Protein AF-A0A955KV43-F1 (afdb_monomer_lite)

Secondary structure (DSSP, 8-state):
-GGGT---HHHHHHHHHHHHHHHHHHHHHHHHHHHHHHHHHHH---TTHHHHHHHHHHHHHHHHHHHHHHHTHHHHHHHHHHHHHHT-TT----HHHHHHHHHHTTTT-HHHHHHHHHHHHHHHHHHHTPPPPSEEEEE-TTHHHHHHHGGG--HHHHHHHHHHHSGGG--HHHHHH-HHHHHHHHHHHHHHHHT-SSHHHHHHHHHHHHHHHHH--SS-HHHHHHHHHHHSHHHHHHEEEEEEE-TTT-TTSS-EEEEEEEEE-HHHHHHS-HHHHHHHHHHHHTT--EEEEE---THHHHHHHHHHHHH-SS--EEEEEEEEEEE-SSS----TT-EEEEEEEEETTEEEEEEP-----HHHHHT---EEEEEEEE--TTGGG-HHHHHHHHHTSSS-SPEEEESSHHHHHHHHHHHGGGS-HHHHHH--EEEEEEEEEEEEPPPS--TT------S-----GGGHHHHHHHHHHHHHHHTS--

Sequence (486 aa):
LQQKGESIVPLQHAMRRVYRKHITSEMDMLHKKLTFHHTVLETNGSTDIDRIDREISQMSARIEVLEAKLLNIDSLADSLFKKWLSRSDDLKITSAYQGQIRLNKLGEHDQTAAKMATKLIKERLIERQIDEPTDVLFGNDYSIRIFLSLGLFNESEFDQLRSVFLPTNISKSVRASNPEWYSQLDQVKIALETLNENAVATAAEKFFLVQQLSLYGGNDQNLKSLRLRLFSPETFQKIGLIRLVSSSESPLADPIDVLEPQSISTELMANLPTPVREVLKRVVQNNQVIMSVPYTLGNLTAQTLEAFSQTFEQPFNIAFMGKVGNASASNDSISVGELTLPTKVYNQFNEEPLVVINTISQFLVESGLPIHQAVMMTTLALTFQEPGEMEALMESLPEGRALTLDVELYHLMSWLQTYLPTLSEEQRQKHKVVLRYYISDKTILPRYFDQEAHGQDKISQSLGMRGSIPLFIALFDILNQLAEKN

pLDDT: mean 71.83, std 17.76, range [29.12, 94.06]

Foldseek 3Di:
DVVVVDDCVLVLVVLLVVLLVVLVVLLVVLVVVLVVLVVCVVPDPDPCPVVSVVSNVVSVVVNVVSVVCNVCSSVVSVVVVVVVVVVCVPDPPALQVVLVVVCVVVVVALLVQLLVLLVLLVVLCVVVVHDDFQEEEEDAPCLLLLLLCLLVDDVVRVVVLCCPQPPPNDDPVVCVVCVVQVVLNVLLVVLLVLQPPDLLSVSLSSSLSSQVLCVDPDDDPVSVVVNVCSVDPVSCQQSQKDWSACCVRRSSSHTKIKRFLVSHDPSSLVRRRPLSSVLSVLCNVVRHIYIYDYDDFALSVLSNVVSNVVNDPADHAYEYEEEWFKDAPDDDPADALAKEDEQWEEELVDQDIQGDDADDDPSNVSSSGDYHHAYEYAYDPVCLVDLVSVVVSCVPHPDNGIYIYDGYVRSVRVSCVVPLVVDDPVSNVQHYYHYMYGYAPLRHSPHPDDPPPPDPRDSDDDGRSSNSSSSSSSVSVRSNVSSDDD

Structure (mmCIF, N/CA/C/O backbone):
data_AF-A0A955KV43-F1
#
_entry.id   AF-A0A955KV43-F1
#
loop_
_atom_site.group_PDB
_atom_site.id
_atom_site.type_symbol
_atom_site.label_atom_id
_atom_site.label_alt_id
_atom_site.label_comp_id
_atom_site.label_asym_id
_atom_site.label_entity_id
_atom_site.label_seq_id
_atom_site.pdbx_PDB_ins_code
_atom_site.Cartn_x
_atom_site.Cartn_y
_atom_site.Cartn_z
_atom_site.occupancy
_atom_site.B_iso_or_equiv
_atom_site.auth_seq_id
_atom_site.auth_comp_id
_atom_site.auth_asym_id
_atom_site.auth_atom_id
_atom_site.pdbx_PDB_model_num
ATOM 1 N N . LEU A 1 1 ? 15.466 26.411 2.177 1.00 45.62 1 LEU A N 1
ATOM 2 C CA . LEU A 1 1 ? 16.527 26.794 3.139 1.00 45.62 1 LEU A CA 1
ATOM 3 C C . LEU A 1 1 ? 16.848 28.280 3.008 1.00 45.62 1 LEU A C 1
ATOM 5 O O . LEU A 1 1 ? 16.481 29.011 3.912 1.00 45.62 1 LEU A O 1
ATOM 9 N N . GLN A 1 2 ? 17.343 28.756 1.858 1.00 37.97 2 GLN A N 1
ATOM 10 C CA . GLN A 1 2 ? 17.561 30.196 1.607 1.00 37.97 2 GLN A CA 1
ATOM 11 C C . GLN A 1 2 ? 16.313 31.077 1.813 1.00 37.97 2 GLN A C 1
ATOM 13 O O . GLN A 1 2 ? 16.395 32.072 2.519 1.00 37.97 2 GLN A O 1
ATOM 18 N N . GLN A 1 3 ? 15.139 30.677 1.307 1.00 38.62 3 GLN A N 1
ATOM 19 C CA . GLN A 1 3 ? 13.874 31.404 1.543 1.00 38.62 3 GLN A CA 1
ATOM 20 C C . GLN A 1 3 ? 13.442 31.449 3.025 1.00 38.62 3 GLN A C 1
ATOM 22 O O . GLN A 1 3 ? 12.611 32.267 3.397 1.00 38.62 3 GLN A O 1
ATOM 27 N N . LYS A 1 4 ? 13.998 30.570 3.870 1.00 41.59 4 LYS A N 1
ATOM 28 C CA . LYS A 1 4 ? 13.757 30.514 5.321 1.00 41.59 4 LYS A CA 1
ATOM 29 C C . LYS A 1 4 ? 14.930 31.087 6.136 1.00 41.59 4 LYS A C 1
ATOM 31 O O . LYS A 1 4 ? 14.942 30.937 7.349 1.00 41.59 4 LYS A O 1
ATOM 36 N N . GLY A 1 5 ? 15.933 31.691 5.485 1.00 37.91 5 GLY A N 1
ATOM 37 C CA . GLY A 1 5 ? 17.143 32.203 6.143 1.00 37.91 5 GLY A CA 1
ATOM 38 C C . GLY A 1 5 ? 18.093 31.124 6.682 1.00 37.91 5 GLY A C 1
ATOM 39 O O . GLY A 1 5 ? 19.024 31.437 7.416 1.00 37.91 5 GLY A O 1
ATOM 40 N N . GLU A 1 6 ? 17.883 29.853 6.332 1.00 42.38 6 GLU A N 1
ATOM 41 C CA . GLU A 1 6 ? 18.710 28.737 6.797 1.00 42.38 6 GLU A CA 1
ATOM 42 C C . GLU A 1 6 ? 19.902 28.471 5.866 1.00 42.38 6 GLU A C 1
ATOM 44 O O . GLU A 1 6 ? 19.787 28.550 4.637 1.00 42.38 6 GLU A O 1
ATOM 49 N N . SER A 1 7 ? 21.032 28.069 6.460 1.00 43.47 7 SER A N 1
ATOM 50 C CA . SER A 1 7 ? 22.263 27.732 5.739 1.00 43.47 7 SER A CA 1
ATOM 51 C C . SER A 1 7 ? 22.080 26.531 4.802 1.00 43.47 7 SER A C 1
ATOM 53 O O . SER A 1 7 ? 21.591 25.471 5.197 1.00 43.47 7 SER A O 1
ATOM 55 N N . ILE A 1 8 ? 22.511 26.698 3.550 1.00 51.69 8 ILE A N 1
ATOM 56 C CA . ILE A 1 8 ? 22.546 25.657 2.505 1.00 51.69 8 ILE A CA 1
ATOM 57 C C . ILE A 1 8 ? 23.858 24.856 2.496 1.00 51.69 8 ILE A C 1
ATOM 59 O O . ILE A 1 8 ? 23.965 23.853 1.794 1.00 51.69 8 ILE A O 1
ATOM 63 N N . VAL A 1 9 ? 24.831 25.267 3.311 1.00 49.03 9 VAL A N 1
ATOM 64 C CA . VAL A 1 9 ? 26.180 24.688 3.382 1.00 49.03 9 VAL A CA 1
ATOM 65 C C . VAL A 1 9 ? 26.177 23.175 3.670 1.00 49.03 9 VAL A C 1
ATOM 67 O O . VAL A 1 9 ? 26.916 22.453 3.000 1.00 49.03 9 VAL A O 1
ATOM 70 N N . PRO A 1 10 ? 25.319 22.632 4.562 1.00 49.81 10 PRO A N 1
ATOM 71 C CA . PRO A 1 10 ? 25.266 21.184 4.793 1.00 49.81 10 PRO A CA 1
ATOM 72 C C . PRO A 1 10 ? 24.842 20.381 3.554 1.00 49.81 10 PRO A C 1
ATOM 74 O O . PRO A 1 10 ? 25.353 19.290 3.312 1.00 49.81 10 PRO A O 1
ATOM 77 N N . LEU A 1 11 ? 23.942 20.936 2.736 1.00 50.38 11 LEU A N 1
ATOM 78 C CA . LEU A 1 11 ? 23.451 20.296 1.515 1.00 50.38 11 LEU A CA 1
ATOM 79 C C . LEU A 1 11 ? 24.534 20.292 0.424 1.00 50.38 11 LEU A C 1
ATOM 81 O O . LEU A 1 11 ? 24.741 19.279 -0.243 1.00 50.38 11 LEU A O 1
ATOM 85 N N . GLN A 1 12 ? 25.287 21.391 0.306 1.00 50.16 12 GLN A N 1
ATOM 86 C CA . GLN A 1 12 ? 26.451 21.475 -0.579 1.00 50.16 12 GLN A CA 1
ATOM 87 C C . GLN A 1 12 ? 27.531 20.458 -0.179 1.00 50.16 12 GLN A C 1
ATOM 89 O O . GLN A 1 12 ? 28.087 19.783 -1.044 1.00 50.16 12 GLN A O 1
ATOM 94 N N . HIS A 1 13 ? 27.787 20.276 1.121 1.00 51.28 13 HIS A N 1
ATOM 95 C CA . HIS A 1 13 ? 28.722 19.257 1.608 1.00 51.28 13 HIS A CA 1
ATOM 96 C C . HIS A 1 13 ? 28.257 17.824 1.325 1.00 51.28 13 HIS A C 1
ATOM 98 O O . HIS A 1 13 ? 29.066 17.001 0.890 1.00 51.28 13 HIS A O 1
ATOM 104 N N . ALA A 1 14 ? 26.971 17.522 1.524 1.00 51.34 14 ALA A N 1
ATOM 105 C CA . ALA A 1 14 ? 26.412 16.206 1.220 1.00 51.34 14 ALA A CA 1
ATOM 106 C C . ALA A 1 14 ? 26.533 15.875 -0.276 1.00 51.34 14 ALA A C 1
ATOM 108 O O . ALA A 1 14 ? 27.019 14.800 -0.630 1.00 51.34 14 ALA A O 1
ATOM 109 N N . MET A 1 15 ? 26.194 16.824 -1.156 1.00 54.66 15 MET A N 1
ATOM 110 C CA . MET A 1 15 ? 26.361 16.653 -2.602 1.00 54.66 15 MET A CA 1
ATOM 111 C C . MET A 1 15 ? 27.827 16.427 -2.976 1.00 54.66 15 MET A C 1
ATOM 113 O O . MET A 1 15 ? 28.125 15.474 -3.689 1.00 54.66 15 MET A O 1
ATOM 117 N N . ARG A 1 16 ? 28.762 17.223 -2.440 1.00 59.56 16 ARG A N 1
ATOM 118 C CA . ARG A 1 16 ? 30.206 17.030 -2.676 1.00 59.56 16 ARG A CA 1
ATOM 119 C C . ARG A 1 16 ? 30.671 15.630 -2.282 1.00 59.56 16 ARG A C 1
ATOM 121 O O . ARG A 1 16 ? 31.436 15.015 -3.018 1.00 59.56 16 ARG A O 1
ATOM 128 N N . ARG A 1 17 ? 30.197 15.107 -1.147 1.00 59.97 17 ARG A N 1
ATOM 129 C CA . ARG A 1 17 ? 30.547 13.762 -0.667 1.00 59.97 17 ARG A CA 1
ATOM 130 C C . ARG A 1 17 ? 30.011 12.666 -1.590 1.00 59.97 17 ARG A C 1
ATOM 132 O O . ARG A 1 17 ? 30.754 11.738 -1.898 1.00 59.97 17 ARG A O 1
ATOM 139 N N . VAL A 1 18 ? 28.762 12.785 -2.044 1.00 57.66 18 VAL A N 1
ATOM 140 C CA . VAL A 1 18 ? 28.137 11.832 -2.979 1.00 57.66 18 VAL A CA 1
ATOM 141 C C . VAL A 1 18 ? 28.855 11.845 -4.327 1.00 57.66 18 VAL A C 1
ATOM 143 O O . VAL A 1 18 ? 29.282 10.792 -4.791 1.00 57.66 18 VAL A O 1
ATOM 146 N N . TYR A 1 19 ? 29.084 13.027 -4.906 1.00 62.69 19 TYR A N 1
ATOM 147 C CA . TYR A 1 19 ? 29.799 13.160 -6.177 1.00 62.69 19 TYR A CA 1
ATOM 148 C C . TYR A 1 19 ? 31.236 12.651 -6.089 1.00 62.69 19 TYR A C 1
ATOM 150 O O . TYR A 1 19 ? 31.695 11.966 -6.997 1.00 62.69 19 TYR A O 1
ATOM 158 N N . ARG A 1 20 ? 31.939 12.927 -4.983 1.00 63.00 20 ARG A N 1
ATOM 159 C CA . ARG A 1 20 ? 33.300 12.420 -4.782 1.00 63.00 20 ARG A CA 1
ATOM 160 C C . ARG A 1 20 ? 33.300 10.898 -4.750 1.00 63.00 20 ARG A C 1
ATOM 162 O O . ARG A 1 20 ? 34.085 10.287 -5.456 1.00 63.00 20 ARG A O 1
ATOM 169 N N . LYS A 1 21 ? 32.388 10.297 -3.979 1.00 64.81 21 LYS A N 1
ATOM 170 C CA . LYS A 1 21 ? 32.263 8.839 -3.879 1.00 64.81 21 LYS A CA 1
ATOM 171 C C . LYS A 1 21 ? 31.949 8.199 -5.236 1.00 64.81 21 LYS A C 1
ATOM 173 O O . LYS A 1 21 ? 32.544 7.180 -5.558 1.00 64.81 21 LYS A O 1
ATOM 178 N N . HIS A 1 22 ? 31.057 8.803 -6.020 1.00 63.00 22 HIS A N 1
ATOM 179 C CA . HIS A 1 22 ? 30.703 8.323 -7.356 1.00 63.00 22 HIS A CA 1
ATOM 180 C C . HIS A 1 22 ? 31.898 8.384 -8.322 1.00 63.00 22 HIS A C 1
ATOM 182 O O . HIS A 1 22 ? 32.266 7.358 -8.885 1.00 63.00 22 HIS A O 1
ATOM 188 N N . ILE A 1 23 ? 32.568 9.540 -8.435 1.00 62.28 23 ILE A N 1
ATOM 189 C CA . ILE A 1 23 ? 33.739 9.709 -9.316 1.00 62.28 23 ILE A CA 1
ATOM 190 C C . ILE A 1 23 ? 34.865 8.746 -8.916 1.00 62.28 23 ILE A C 1
ATOM 192 O O . ILE A 1 23 ? 35.444 8.094 -9.778 1.00 62.28 23 ILE A O 1
ATOM 196 N N . THR A 1 24 ? 35.154 8.609 -7.617 1.00 65.19 24 THR A N 1
ATOM 197 C CA . THR A 1 24 ? 36.177 7.670 -7.134 1.00 65.19 24 THR A CA 1
ATOM 198 C C . THR A 1 24 ? 35.810 6.217 -7.452 1.00 65.19 24 THR A C 1
ATOM 200 O O . THR A 1 24 ? 36.669 5.463 -7.891 1.00 65.19 24 THR A O 1
ATOM 203 N N . SER A 1 25 ? 34.538 5.829 -7.314 1.00 64.75 25 SER A N 1
ATOM 204 C CA . SER A 1 25 ? 34.082 4.476 -7.657 1.00 64.75 25 SER A CA 1
ATOM 205 C C . SER A 1 25 ? 34.169 4.181 -9.161 1.00 64.75 25 SER A C 1
ATOM 207 O O . SER A 1 25 ? 34.540 3.071 -9.541 1.00 64.75 25 SER A O 1
ATOM 209 N N . GLU A 1 26 ? 33.835 5.153 -10.019 1.00 67.75 26 GLU A N 1
ATOM 210 C CA . GLU A 1 26 ? 33.969 5.031 -11.481 1.00 67.75 26 GLU A CA 1
ATOM 211 C C . GLU A 1 26 ? 35.449 4.897 -11.874 1.00 67.75 26 GLU A C 1
ATOM 213 O O . GLU A 1 26 ? 35.804 4.012 -12.654 1.00 67.75 26 GLU A O 1
ATOM 218 N N . MET A 1 27 ? 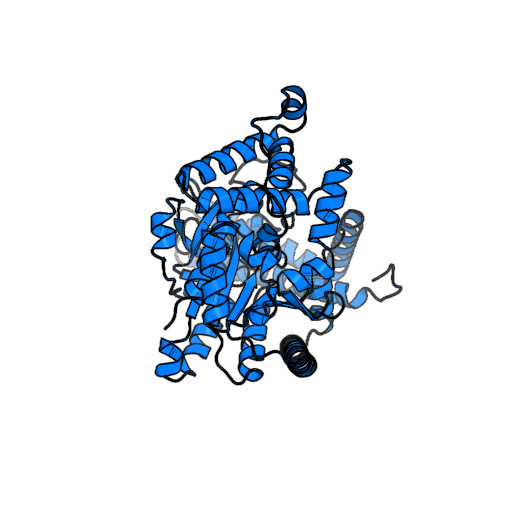36.331 5.707 -11.277 1.00 67.69 27 MET A N 1
ATOM 219 C CA . MET A 1 27 ? 37.780 5.616 -11.488 1.00 67.69 27 MET A CA 1
ATOM 220 C C . MET A 1 27 ? 38.350 4.263 -11.047 1.00 67.69 27 MET A C 1
ATOM 222 O O . MET A 1 27 ? 39.093 3.647 -11.808 1.00 67.69 27 MET A O 1
ATOM 226 N N . ASP A 1 28 ? 37.974 3.759 -9.869 1.00 70.94 28 ASP A N 1
ATOM 227 C CA . ASP A 1 28 ? 38.435 2.455 -9.373 1.00 70.94 28 ASP A CA 1
ATOM 228 C C . ASP A 1 28 ? 38.022 1.310 -10.310 1.00 70.94 28 ASP A C 1
ATOM 230 O O . ASP A 1 28 ? 38.801 0.388 -10.570 1.00 70.94 28 ASP A O 1
ATOM 234 N N . MET A 1 29 ? 36.803 1.366 -10.854 1.00 75.00 29 MET A N 1
ATOM 235 C CA . MET A 1 29 ? 36.331 0.399 -11.845 1.00 75.00 29 MET A CA 1
ATOM 236 C C . MET A 1 29 ? 37.141 0.486 -13.147 1.00 75.00 29 MET A C 1
ATOM 238 O O . MET A 1 29 ? 37.562 -0.546 -13.675 1.00 75.00 29 MET A O 1
ATOM 242 N N . LEU A 1 30 ? 37.380 1.697 -13.661 1.00 63.88 30 LEU A N 1
ATOM 243 C CA . LEU A 1 30 ? 38.156 1.910 -14.885 1.00 63.88 30 LEU A CA 1
ATOM 244 C C . LEU A 1 30 ? 39.611 1.453 -14.719 1.00 63.88 30 LEU A C 1
ATOM 246 O O . LEU A 1 30 ? 40.132 0.779 -15.603 1.00 63.88 30 LEU A O 1
ATOM 250 N N . HIS A 1 31 ? 40.242 1.711 -13.571 1.00 71.12 31 HIS A N 1
ATOM 251 C CA . HIS A 1 31 ? 41.589 1.221 -13.264 1.00 71.12 31 HIS A CA 1
ATOM 252 C C . HIS A 1 31 ? 41.672 -0.308 -13.199 1.00 71.12 31 HIS A C 1
ATOM 254 O O . HIS A 1 31 ? 42.644 -0.895 -13.687 1.00 71.12 31 HIS A O 1
ATOM 260 N N . LYS A 1 32 ? 40.651 -0.977 -12.647 1.00 74.50 32 LYS A N 1
ATOM 261 C CA . LYS A 1 32 ? 40.573 -2.447 -12.651 1.00 74.50 32 LYS A CA 1
ATOM 262 C C . LYS A 1 32 ? 40.452 -3.001 -14.072 1.00 74.50 32 LYS A C 1
ATOM 264 O O . LYS A 1 32 ? 41.159 -3.950 -14.407 1.00 74.50 32 LYS A O 1
ATOM 269 N N . LYS A 1 33 ? 39.620 -2.383 -14.920 1.00 68.56 33 LYS A N 1
ATOM 270 C CA . LYS A 1 33 ? 39.487 -2.759 -16.339 1.00 68.56 33 LYS A CA 1
ATOM 271 C C . LYS A 1 33 ? 40.789 -2.525 -17.111 1.00 68.56 33 LYS A C 1
ATOM 273 O O . LYS A 1 33 ? 41.246 -3.428 -17.801 1.00 68.56 33 LYS A O 1
ATOM 278 N N . LEU A 1 34 ? 41.441 -1.376 -16.935 1.00 73.88 34 LEU A N 1
ATOM 279 C CA . LEU A 1 34 ? 42.747 -1.078 -17.538 1.00 73.88 34 LEU A CA 1
ATOM 280 C C . LEU A 1 34 ? 43.811 -2.111 -17.153 1.00 73.88 34 LEU A C 1
ATOM 282 O O . LEU A 1 34 ? 44.482 -2.648 -18.028 1.00 73.88 34 LEU A O 1
ATOM 286 N N . THR A 1 35 ? 43.917 -2.443 -15.863 1.00 75.31 35 THR A N 1
ATOM 287 C CA . THR A 1 35 ? 44.845 -3.479 -15.374 1.00 75.31 35 THR A CA 1
ATOM 288 C C . THR A 1 35 ? 44.580 -4.829 -16.048 1.00 75.31 35 THR A C 1
ATOM 290 O O . THR A 1 35 ? 45.516 -5.505 -16.476 1.00 75.31 35 THR A O 1
ATOM 293 N N . PHE A 1 36 ? 43.307 -5.207 -16.196 1.00 77.31 36 PHE A N 1
ATOM 294 C CA . PHE A 1 36 ? 42.914 -6.430 -16.894 1.00 77.31 36 PHE A CA 1
ATOM 295 C C . PHE A 1 36 ? 43.328 -6.410 -18.374 1.00 77.31 36 PHE A C 1
ATOM 297 O O . PHE A 1 36 ? 43.975 -7.347 -18.835 1.00 77.31 36 PHE A O 1
ATOM 304 N N . HIS A 1 37 ? 43.035 -5.333 -19.108 1.00 70.44 37 HIS A N 1
ATOM 305 C CA . HIS A 1 37 ? 43.381 -5.217 -20.529 1.00 70.44 37 HIS A CA 1
ATOM 306 C C . HIS A 1 37 ? 44.897 -5.176 -20.780 1.00 70.44 37 HIS A C 1
ATOM 308 O O . HIS A 1 37 ? 45.367 -5.823 -21.715 1.00 70.44 37 HIS A O 1
ATOM 314 N N . HIS A 1 38 ? 45.674 -4.510 -19.919 1.00 73.06 38 HIS A N 1
ATOM 315 C CA . HIS A 1 38 ? 47.140 -4.567 -19.971 1.00 73.06 38 HIS A CA 1
ATOM 316 C C . HIS A 1 38 ? 47.668 -5.986 -19.731 1.00 73.06 38 HIS A C 1
ATOM 318 O O . HIS A 1 38 ? 48.497 -6.465 -20.498 1.00 73.06 38 HIS A O 1
ATOM 324 N N . THR A 1 39 ? 47.117 -6.701 -18.743 1.00 72.75 39 THR A N 1
ATOM 325 C CA . THR A 1 39 ? 47.486 -8.102 -18.473 1.00 72.75 39 THR A CA 1
ATOM 326 C C . THR A 1 39 ? 47.180 -9.006 -19.674 1.00 72.75 39 THR A C 1
ATOM 328 O O . THR A 1 39 ? 47.962 -9.896 -20.003 1.00 72.75 39 THR A O 1
ATOM 331 N N . VAL A 1 40 ? 46.059 -8.775 -20.366 1.00 68.12 40 VAL A N 1
ATOM 332 C CA . VAL A 1 40 ? 45.676 -9.521 -21.577 1.00 68.12 40 VAL A CA 1
ATOM 333 C C . VAL A 1 40 ? 46.640 -9.252 -22.740 1.00 68.12 40 VAL A C 1
ATOM 335 O O . VAL A 1 40 ? 47.020 -10.204 -23.421 1.00 68.12 40 VAL A O 1
ATOM 338 N N . LEU A 1 41 ? 47.077 -8.002 -22.942 1.00 68.75 41 LEU A N 1
ATOM 339 C CA . LEU A 1 41 ? 48.071 -7.639 -23.966 1.00 68.75 41 LEU A CA 1
ATOM 340 C C . LEU A 1 41 ? 49.461 -8.232 -23.686 1.00 68.75 41 LEU A C 1
ATOM 342 O O . LEU A 1 41 ? 50.164 -8.615 -24.617 1.00 68.75 41 LEU A O 1
ATOM 346 N N . GLU A 1 42 ? 49.854 -8.327 -22.414 1.00 69.19 42 GLU A N 1
ATOM 347 C CA . GLU A 1 42 ? 51.144 -8.899 -22.005 1.00 69.19 42 GLU A CA 1
ATOM 348 C C . GLU A 1 42 ? 51.184 -10.431 -22.111 1.00 69.19 42 GLU A C 1
ATOM 350 O O . GLU A 1 42 ? 52.244 -11.008 -22.353 1.00 69.19 42 GLU A O 1
ATOM 355 N N . THR A 1 43 ? 50.042 -11.102 -21.926 1.00 67.69 43 THR A N 1
ATOM 356 C CA . THR A 1 43 ? 49.974 -12.573 -21.843 1.00 67.69 43 THR A CA 1
ATOM 357 C C . THR A 1 43 ? 49.565 -13.255 -23.142 1.00 67.69 43 THR A C 1
ATOM 359 O O . THR A 1 43 ? 49.947 -14.403 -23.360 1.00 67.69 43 THR A O 1
ATOM 362 N N . ASN A 1 44 ? 48.838 -12.571 -24.028 1.00 58.94 44 ASN A N 1
ATOM 363 C CA . ASN A 1 44 ? 48.417 -13.111 -25.314 1.00 58.94 44 ASN A CA 1
ATOM 364 C C . ASN A 1 44 ? 48.642 -12.069 -26.411 1.00 58.94 44 ASN A C 1
ATOM 366 O O . ASN A 1 44 ? 48.045 -10.996 -26.384 1.00 58.94 44 ASN A O 1
ATOM 370 N N . GLY A 1 45 ? 49.447 -12.415 -27.422 1.00 57.03 45 GLY A N 1
ATOM 371 C CA . GLY A 1 45 ? 49.520 -11.688 -28.694 1.00 57.03 45 GLY A CA 1
ATOM 372 C C . GLY A 1 45 ? 48.192 -11.792 -29.449 1.00 57.03 45 GLY A C 1
ATOM 373 O O . GLY A 1 45 ? 48.064 -12.563 -30.397 1.00 57.03 45 GLY A O 1
ATOM 374 N N . SER A 1 46 ? 47.186 -11.081 -28.945 1.00 56.69 46 SER A N 1
ATOM 375 C CA . SER A 1 46 ? 45.798 -11.068 -29.393 1.00 56.69 46 SER A CA 1
ATOM 376 C C . SER A 1 46 ? 45.686 -10.549 -30.830 1.00 56.69 46 SER A C 1
ATOM 378 O O . SER A 1 46 ? 46.363 -9.603 -31.220 1.00 56.69 46 SER A O 1
ATOM 380 N N . THR A 1 47 ? 44.788 -11.129 -31.625 1.00 54.78 47 THR A N 1
ATOM 381 C CA . THR A 1 47 ? 44.436 -10.640 -32.971 1.00 54.78 47 THR A CA 1
ATOM 382 C C . THR A 1 47 ? 43.635 -9.330 -32.959 1.00 54.78 47 THR A C 1
ATOM 384 O O . THR A 1 47 ? 43.414 -8.757 -34.020 1.00 54.78 47 THR A O 1
ATOM 387 N N . ASP A 1 48 ? 43.248 -8.835 -31.778 1.00 66.00 48 ASP A N 1
ATOM 388 C CA . ASP A 1 48 ? 42.435 -7.628 -31.564 1.00 66.00 48 ASP A CA 1
ATOM 389 C C . ASP A 1 48 ? 43.208 -6.506 -30.830 1.00 66.00 48 ASP A C 1
ATOM 391 O O . ASP A 1 48 ? 42.600 -5.674 -30.151 1.00 66.00 48 ASP A O 1
ATOM 395 N N . ILE A 1 49 ? 44.544 -6.462 -30.943 1.00 69.12 49 ILE A N 1
ATOM 396 C CA . ILE A 1 49 ? 45.395 -5.432 -30.301 1.00 69.12 49 ILE A CA 1
ATOM 397 C C . ILE A 1 49 ? 44.873 -4.015 -30.585 1.00 69.12 49 ILE A C 1
ATOM 399 O O . ILE A 1 49 ? 44.661 -3.249 -29.651 1.00 69.12 49 ILE A O 1
ATOM 403 N N . ASP A 1 50 ? 44.510 -3.707 -31.832 1.00 70.38 50 ASP A N 1
ATOM 404 C CA . ASP A 1 50 ? 43.984 -2.388 -32.214 1.00 70.38 50 ASP A CA 1
ATOM 405 C C . ASP A 1 50 ? 42.633 -2.039 -31.560 1.00 70.38 50 ASP A C 1
ATOM 407 O O . ASP A 1 50 ? 42.248 -0.868 -31.484 1.00 70.38 50 ASP A O 1
ATOM 411 N N . ARG A 1 51 ? 41.844 -3.039 -31.147 1.00 72.88 51 ARG A N 1
ATOM 412 C CA . ARG A 1 51 ? 40.589 -2.817 -30.411 1.00 72.88 51 ARG A CA 1
ATOM 413 C C . ARG A 1 51 ? 40.884 -2.552 -28.940 1.00 72.88 51 ARG A C 1
ATOM 415 O O . ARG A 1 51 ? 40.378 -1.574 -28.397 1.00 72.88 51 ARG A O 1
ATOM 422 N N . ILE A 1 52 ? 41.739 -3.375 -28.339 1.00 68.81 52 ILE A N 1
ATOM 423 C CA . ILE A 1 52 ? 42.127 -3.254 -26.931 1.00 68.81 52 ILE A CA 1
ATOM 424 C C . ILE A 1 52 ? 42.880 -1.936 -26.690 1.00 68.81 52 ILE A C 1
ATOM 426 O O . ILE A 1 52 ? 42.579 -1.236 -25.728 1.00 68.81 52 ILE A O 1
ATOM 430 N N . ASP A 1 53 ? 43.763 -1.520 -27.600 1.00 72.00 53 ASP A N 1
ATOM 431 C CA . ASP A 1 53 ? 44.475 -0.236 -27.513 1.00 72.00 53 ASP A CA 1
ATOM 432 C C . ASP A 1 53 ? 43.531 0.971 -27.613 1.00 72.00 53 ASP A C 1
ATOM 434 O O . ASP A 1 53 ? 43.727 1.988 -26.935 1.00 72.00 53 ASP A O 1
ATOM 438 N N . ARG A 1 54 ? 42.463 0.869 -28.416 1.00 72.88 54 ARG A N 1
ATOM 439 C CA . ARG A 1 54 ? 41.414 1.900 -28.476 1.00 72.88 54 ARG A CA 1
ATOM 440 C C . ARG A 1 54 ? 40.608 1.962 -27.182 1.00 72.88 54 ARG A C 1
ATOM 442 O O . ARG A 1 54 ? 40.359 3.063 -26.695 1.00 72.88 54 ARG A O 1
ATOM 449 N N . GLU A 1 55 ? 40.239 0.816 -26.616 1.00 71.75 55 GLU A N 1
ATOM 450 C CA . GLU A 1 55 ? 39.531 0.729 -25.333 1.00 71.75 55 GLU A CA 1
ATOM 451 C C . GLU A 1 55 ? 40.392 1.287 -24.183 1.00 71.75 55 GLU A C 1
ATOM 453 O O . GLU A 1 55 ? 39.912 2.105 -23.399 1.00 71.75 55 GLU A O 1
ATOM 458 N N . ILE A 1 56 ? 41.686 0.946 -24.134 1.00 71.00 56 ILE A N 1
ATOM 459 C CA . ILE A 1 56 ? 42.669 1.511 -23.192 1.00 71.00 56 ILE A CA 1
ATOM 460 C C . ILE A 1 56 ? 42.758 3.032 -23.348 1.00 71.00 56 ILE A C 1
ATOM 462 O O . ILE A 1 56 ? 42.652 3.757 -22.360 1.00 71.00 56 ILE A O 1
ATOM 466 N N . SER A 1 57 ? 42.892 3.534 -24.577 1.00 72.31 57 SER A N 1
ATOM 467 C CA . SER A 1 57 ? 42.992 4.976 -24.842 1.00 72.31 57 SER A CA 1
ATOM 468 C C . SER A 1 57 ? 41.730 5.736 -24.412 1.00 72.31 57 SER A C 1
ATOM 470 O O . SER A 1 57 ? 41.822 6.820 -23.835 1.00 72.31 57 SER A O 1
ATOM 472 N N . GLN A 1 58 ? 40.545 5.163 -24.644 1.00 69.38 58 GLN A N 1
ATOM 473 C CA . GLN A 1 58 ? 39.266 5.745 -24.228 1.00 69.38 58 GLN A CA 1
ATOM 474 C C . GLN A 1 58 ? 39.091 5.736 -22.705 1.00 69.38 58 GLN A C 1
ATOM 476 O O . GLN A 1 58 ? 38.645 6.735 -22.138 1.00 69.38 58 GLN A O 1
ATOM 481 N N . MET A 1 59 ? 39.465 4.641 -22.034 1.00 72.38 59 MET A N 1
ATOM 482 C CA . MET A 1 59 ? 39.410 4.547 -20.574 1.00 72.38 59 MET A CA 1
ATOM 483 C C . MET A 1 59 ? 40.398 5.509 -19.907 1.00 72.38 59 MET A C 1
ATOM 485 O O . MET A 1 59 ? 40.014 6.201 -18.968 1.00 72.38 59 MET A O 1
ATOM 489 N N . SER A 1 60 ? 41.625 5.627 -20.420 1.00 69.44 60 SER A N 1
ATOM 490 C CA . SER A 1 60 ? 42.626 6.578 -19.916 1.00 69.44 60 SER A CA 1
ATOM 491 C C . SER A 1 60 ? 42.167 8.029 -20.078 1.00 69.44 60 SER A C 1
ATOM 493 O O . SER A 1 60 ? 42.178 8.785 -19.111 1.00 69.44 60 SER A O 1
ATOM 495 N N . ALA A 1 61 ? 41.643 8.401 -21.252 1.00 72.75 61 ALA A N 1
ATOM 496 C CA . ALA A 1 61 ? 41.071 9.733 -21.468 1.00 72.75 61 ALA A CA 1
ATOM 497 C C . ALA A 1 61 ? 39.869 10.006 -20.543 1.00 72.75 61 ALA A C 1
ATOM 499 O O . ALA A 1 61 ? 39.661 11.128 -20.075 1.00 72.75 61 ALA A O 1
ATOM 500 N N . ARG A 1 62 ? 39.064 8.978 -20.244 1.00 66.88 62 ARG A N 1
ATOM 501 C CA . ARG A 1 62 ? 37.946 9.091 -19.303 1.00 66.88 62 ARG A CA 1
ATOM 502 C C . ARG A 1 62 ? 38.428 9.297 -17.866 1.00 66.88 62 ARG A C 1
ATOM 504 O O . ARG A 1 62 ? 37.844 10.127 -17.173 1.00 66.88 62 ARG A O 1
ATOM 511 N N . ILE A 1 63 ? 39.481 8.599 -17.440 1.00 69.25 63 ILE A N 1
ATOM 512 C CA . ILE A 1 63 ? 40.109 8.780 -16.124 1.00 69.25 63 ILE A CA 1
ATOM 513 C C . ILE A 1 63 ? 40.653 10.203 -15.982 1.00 69.25 63 ILE A C 1
ATOM 515 O O . ILE A 1 63 ? 40.306 10.865 -15.009 1.00 69.25 63 ILE A O 1
ATOM 519 N N . GLU A 1 64 ? 41.380 10.731 -16.970 1.00 71.56 64 GLU A N 1
ATOM 520 C CA . GLU A 1 64 ? 41.892 12.114 -16.939 1.00 71.56 64 GLU A CA 1
ATOM 521 C C . GLU A 1 64 ? 40.763 13.148 -16.772 1.00 71.56 64 GLU A C 1
ATOM 523 O O . GLU A 1 64 ? 40.865 14.108 -16.002 1.00 71.56 64 GLU A O 1
ATOM 528 N N . VAL A 1 65 ? 39.630 12.936 -17.449 1.00 70.38 65 VAL A N 1
ATOM 529 C CA . VAL A 1 65 ? 38.439 13.786 -17.300 1.00 70.38 65 VAL A CA 1
ATOM 530 C C . VAL A 1 65 ? 37.829 13.665 -15.899 1.00 70.38 65 VAL A C 1
ATOM 532 O O . VAL A 1 65 ? 37.361 14.666 -15.347 1.00 70.38 65 VAL A O 1
ATOM 535 N N . LEU A 1 66 ? 37.800 12.467 -15.313 1.00 62.91 66 LEU A N 1
ATOM 536 C CA . LEU A 1 66 ? 37.290 12.234 -13.959 1.00 62.91 66 LEU A CA 1
ATOM 537 C C . LEU A 1 66 ? 38.212 12.839 -12.892 1.00 62.91 66 LEU A C 1
ATOM 539 O O . LEU A 1 66 ? 37.716 13.482 -11.968 1.00 62.91 66 LEU A O 1
ATOM 543 N N . GLU A 1 67 ? 39.529 12.752 -13.065 1.00 70.19 67 GLU A N 1
ATOM 544 C CA . GLU A 1 67 ? 40.526 13.409 -12.215 1.00 70.19 67 GLU A CA 1
ATOM 545 C C . GLU A 1 67 ? 40.385 14.932 -12.263 1.00 70.19 67 GLU A C 1
ATOM 547 O O . GLU A 1 67 ? 40.313 15.590 -11.221 1.00 70.19 67 GLU A O 1
ATOM 552 N N . ALA A 1 68 ? 40.234 15.505 -13.461 1.00 70.69 68 ALA A N 1
ATOM 553 C CA . ALA A 1 68 ? 39.987 16.935 -13.637 1.00 70.69 68 ALA A CA 1
ATOM 554 C C . ALA A 1 68 ? 38.665 17.388 -12.986 1.00 70.69 68 ALA A C 1
ATOM 556 O O . ALA A 1 68 ? 38.579 18.494 -12.440 1.00 70.69 68 ALA A O 1
ATOM 557 N N . LYS A 1 69 ? 37.629 16.538 -13.002 1.00 65.19 69 LYS A N 1
ATOM 558 C CA . LYS A 1 69 ? 36.363 16.779 -12.287 1.00 65.19 69 LYS A CA 1
ATOM 559 C C . LYS A 1 69 ? 36.525 16.667 -10.771 1.00 65.19 69 LYS A C 1
ATOM 561 O O . LYS A 1 69 ? 35.914 17.457 -10.055 1.00 65.19 69 LYS A O 1
ATOM 566 N N . LEU A 1 70 ? 37.348 15.739 -10.281 1.00 67.94 70 LEU A N 1
ATOM 567 C CA . LEU A 1 70 ? 37.641 15.566 -8.857 1.00 67.94 70 LEU A CA 1
ATOM 568 C C . LEU A 1 70 ? 38.428 16.764 -8.295 1.00 67.94 70 LEU A C 1
ATOM 570 O O . LEU A 1 70 ? 38.129 17.244 -7.201 1.00 67.94 70 LEU A O 1
ATOM 574 N N . LEU A 1 71 ? 39.377 17.292 -9.074 1.00 68.94 71 LEU A N 1
ATOM 575 C CA . LEU A 1 71 ? 40.138 18.512 -8.773 1.00 68.94 71 LEU A CA 1
ATOM 576 C C . LEU A 1 71 ? 39.242 19.754 -8.696 1.00 68.94 71 LEU A C 1
ATOM 578 O O . LEU A 1 71 ? 39.466 20.634 -7.870 1.00 68.94 71 LEU A O 1
ATOM 582 N N . ASN A 1 72 ? 38.194 19.805 -9.521 1.00 67.25 72 ASN A N 1
ATOM 583 C CA . ASN A 1 72 ? 37.248 20.921 -9.584 1.00 67.25 72 ASN A CA 1
ATOM 584 C C . ASN A 1 72 ? 35.915 20.627 -8.884 1.00 67.25 72 ASN A C 1
ATOM 586 O O . ASN A 1 72 ? 34.907 21.280 -9.172 1.00 67.25 72 ASN A O 1
ATOM 590 N N . ILE A 1 73 ? 35.887 19.654 -7.971 1.00 60.94 73 ILE A N 1
ATOM 591 C CA . ILE A 1 73 ? 34.639 19.106 -7.435 1.00 60.94 73 ILE A CA 1
ATOM 592 C C . ILE A 1 73 ? 33.788 20.141 -6.701 1.00 60.94 73 ILE A C 1
ATOM 594 O O . ILE A 1 73 ? 32.564 20.073 -6.761 1.00 60.94 73 ILE A O 1
ATOM 598 N N . ASP A 1 74 ? 34.414 21.136 -6.071 1.00 50.66 74 ASP A N 1
ATOM 599 C CA . ASP A 1 74 ? 33.702 22.221 -5.396 1.00 50.66 74 ASP A CA 1
ATOM 600 C C . ASP A 1 74 ? 32.985 23.140 -6.400 1.00 50.66 74 ASP A C 1
ATOM 602 O O . ASP A 1 74 ? 31.812 23.461 -6.217 1.00 50.66 74 ASP A O 1
ATOM 606 N N . SER A 1 75 ? 33.648 23.492 -7.507 1.00 58.41 75 SER A N 1
ATOM 607 C CA . SER A 1 75 ? 33.074 24.308 -8.589 1.00 58.41 75 SER A CA 1
ATOM 608 C C . SER A 1 75 ? 31.994 23.546 -9.366 1.00 58.41 75 SER A C 1
ATOM 610 O O . SER A 1 75 ? 30.938 24.094 -9.693 1.00 58.41 75 SER A O 1
ATOM 612 N N . LEU A 1 76 ? 32.220 22.252 -9.612 1.00 55.16 76 LEU A N 1
ATOM 613 C CA . LEU A 1 76 ? 31.269 21.371 -10.284 1.00 55.16 76 LEU A CA 1
ATOM 614 C C . LEU A 1 76 ? 30.013 21.159 -9.430 1.00 55.16 76 LEU A C 1
ATOM 616 O O . LEU A 1 76 ? 28.902 21.316 -9.934 1.00 55.16 76 LEU A O 1
ATOM 620 N N . ALA A 1 77 ? 30.181 20.871 -8.136 1.00 50.78 77 ALA A N 1
ATOM 621 C CA . ALA A 1 77 ? 29.076 20.719 -7.198 1.00 50.78 77 ALA A CA 1
ATOM 622 C C . ALA A 1 77 ? 28.277 22.019 -7.058 1.00 50.78 77 ALA A C 1
ATOM 624 O O . ALA A 1 77 ? 27.052 21.971 -7.092 1.00 50.78 77 ALA A O 1
ATOM 625 N N . ASP A 1 78 ? 28.934 23.180 -6.978 1.00 50.53 78 ASP A N 1
ATOM 626 C CA . ASP A 1 78 ? 28.242 24.469 -6.886 1.00 50.53 78 ASP A CA 1
ATOM 627 C C . ASP A 1 78 ? 27.523 24.844 -8.196 1.00 50.53 78 ASP A C 1
ATOM 629 O O . ASP A 1 78 ? 26.428 25.406 -8.160 1.00 50.53 78 ASP A O 1
ATOM 633 N N . SER A 1 79 ? 28.087 24.510 -9.361 1.00 52.81 79 SER A N 1
ATOM 634 C CA . SER A 1 79 ? 27.447 24.704 -10.672 1.00 52.81 79 SER A CA 1
ATOM 635 C C . SER A 1 79 ? 26.223 23.801 -10.857 1.00 52.81 79 SER A C 1
ATOM 637 O O . SER A 1 79 ? 25.159 24.265 -11.273 1.00 52.81 79 SER A O 1
ATOM 639 N N . LEU A 1 80 ? 26.337 22.523 -10.486 1.00 52.09 80 LEU A N 1
ATOM 640 C CA . LEU A 1 80 ? 25.233 21.562 -10.512 1.00 52.09 80 LEU A CA 1
ATOM 641 C C . LEU A 1 80 ? 24.160 21.916 -9.486 1.00 52.09 80 LEU A C 1
ATOM 643 O O . LEU A 1 80 ? 22.979 21.846 -9.804 1.00 52.09 80 LEU A O 1
ATOM 647 N N . PHE A 1 81 ? 24.551 22.379 -8.300 1.00 48.06 81 PHE A N 1
ATOM 648 C CA . PHE A 1 81 ? 23.626 22.862 -7.282 1.00 48.06 81 PHE A CA 1
ATOM 649 C C . PHE A 1 81 ? 22.870 24.111 -7.745 1.00 48.06 81 PHE A C 1
ATOM 651 O O . PHE A 1 81 ? 21.659 24.194 -7.565 1.00 48.06 81 PHE A O 1
ATOM 658 N N . LYS A 1 82 ? 23.547 25.055 -8.413 1.00 49.41 82 LYS A N 1
ATOM 659 C CA . LYS A 1 82 ? 22.909 26.228 -9.031 1.00 49.41 82 LYS A CA 1
ATOM 660 C C . LYS A 1 82 ? 21.976 25.845 -10.178 1.00 49.41 82 LYS A C 1
ATOM 662 O O . LYS A 1 82 ? 20.881 26.387 -10.242 1.00 49.41 82 LYS A O 1
ATOM 667 N N . LYS A 1 83 ? 22.365 24.895 -11.040 1.00 50.97 83 LYS A N 1
ATOM 668 C CA . LYS A 1 83 ? 21.490 24.344 -12.093 1.00 50.97 83 LYS A CA 1
ATOM 669 C C . LYS A 1 83 ? 20.285 23.604 -11.515 1.00 50.97 83 LYS A C 1
ATOM 671 O O . LYS A 1 83 ? 19.194 23.697 -12.066 1.00 50.97 83 LYS A O 1
ATOM 676 N N . TRP A 1 84 ? 20.474 22.873 -10.421 1.00 47.34 84 TRP A N 1
ATOM 677 C CA . TRP A 1 84 ? 19.408 22.185 -9.700 1.00 47.34 84 TRP A CA 1
ATOM 678 C C . TRP A 1 84 ? 18.441 23.194 -9.067 1.00 47.34 84 TRP A C 1
ATOM 680 O O . TRP A 1 84 ? 17.239 23.088 -9.282 1.00 47.34 84 TRP A O 1
ATOM 690 N N . LEU A 1 85 ? 18.961 24.238 -8.411 1.00 40.69 85 LEU A N 1
ATOM 691 C CA . LEU A 1 85 ? 18.174 25.348 -7.862 1.00 40.69 85 LEU A CA 1
ATOM 692 C C . LEU A 1 85 ? 17.412 26.124 -8.946 1.00 40.69 85 LEU A C 1
ATOM 694 O O . LEU A 1 85 ? 16.221 26.366 -8.788 1.00 40.69 85 LEU A O 1
ATOM 698 N N . SER A 1 86 ? 18.048 26.460 -10.071 1.00 43.19 86 SER A N 1
ATOM 699 C CA . SER A 1 86 ? 17.394 27.187 -11.171 1.00 43.19 86 SER A CA 1
ATOM 700 C C . SER A 1 86 ? 16.355 26.345 -11.916 1.00 43.19 86 SER A C 1
ATOM 702 O O . SER A 1 86 ? 15.482 26.887 -12.579 1.00 43.19 86 SER A O 1
ATOM 704 N N . ARG A 1 87 ? 16.448 25.013 -11.830 1.00 42.53 87 ARG A N 1
ATOM 705 C CA . ARG A 1 87 ? 15.413 24.077 -12.301 1.00 42.53 87 ARG A CA 1
ATOM 706 C C . ARG A 1 87 ? 14.338 23.811 -11.238 1.00 42.53 87 ARG A C 1
ATOM 708 O O . ARG A 1 87 ? 13.361 23.127 -11.527 1.00 42.53 87 ARG A O 1
ATOM 715 N N . SER A 1 88 ? 14.519 24.326 -10.018 1.00 37.38 88 SER A N 1
ATOM 716 C CA . SER A 1 88 ? 13.648 24.065 -8.869 1.00 37.38 88 SER A CA 1
ATOM 717 C C . SER A 1 88 ? 12.589 25.125 -8.591 1.00 37.38 88 SER A C 1
ATOM 719 O O . SER A 1 88 ? 11.711 24.864 -7.772 1.00 37.38 88 SER A O 1
ATOM 721 N N . ASP A 1 89 ? 12.577 26.244 -9.319 1.00 33.66 89 ASP A N 1
ATOM 722 C CA . ASP A 1 89 ? 11.456 27.196 -9.254 1.00 33.66 89 ASP A CA 1
ATOM 723 C C . ASP A 1 89 ? 10.124 26.559 -9.732 1.00 33.66 89 ASP A C 1
ATOM 725 O O . ASP A 1 89 ? 9.056 26.965 -9.282 1.00 33.66 89 ASP A O 1
ATOM 729 N N . ASP A 1 90 ? 10.185 25.461 -10.504 1.00 34.62 90 ASP A N 1
ATOM 730 C CA . ASP A 1 90 ? 9.043 24.599 -10.879 1.00 34.62 90 ASP A CA 1
ATOM 731 C C . ASP A 1 90 ? 8.942 23.286 -10.063 1.00 34.62 90 ASP A C 1
ATOM 733 O O . ASP A 1 90 ? 8.112 22.401 -10.331 1.00 34.62 90 ASP A O 1
ATOM 737 N N . LEU A 1 91 ? 9.794 23.116 -9.049 1.00 34.44 91 LEU A N 1
ATOM 738 C CA . LEU A 1 91 ? 9.751 22.002 -8.106 1.00 34.44 91 LEU A CA 1
ATOM 739 C C . LEU A 1 91 ? 9.100 22.493 -6.814 1.00 34.44 91 LEU A C 1
ATOM 741 O O . LEU A 1 91 ? 9.758 22.915 -5.866 1.00 34.44 91 LEU A O 1
ATOM 745 N N . LYS A 1 92 ? 7.780 22.306 -6.716 1.00 33.94 92 LYS A N 1
ATOM 746 C CA . LYS A 1 92 ? 7.185 21.968 -5.420 1.00 33.94 92 LYS A CA 1
ATOM 747 C C . LYS A 1 92 ? 7.853 20.673 -4.957 1.00 33.94 92 LYS A C 1
ATOM 749 O O . LYS A 1 92 ? 7.401 19.586 -5.299 1.00 33.94 92 LYS A O 1
ATOM 754 N N . ILE A 1 93 ? 8.982 20.814 -4.264 1.00 32.94 93 ILE A N 1
ATOM 755 C CA . ILE A 1 93 ? 9.699 19.739 -3.586 1.00 32.94 93 ILE A CA 1
ATOM 756 C C . ILE A 1 93 ? 8.659 19.037 -2.713 1.00 32.94 93 ILE A C 1
ATOM 758 O O . ILE A 1 93 ? 8.157 19.626 -1.753 1.00 32.94 93 ILE A O 1
ATOM 762 N N . THR A 1 94 ? 8.277 17.827 -3.117 1.00 37.00 94 THR A N 1
ATOM 763 C CA . THR A 1 94 ? 7.283 16.995 -2.439 1.00 37.00 94 THR A CA 1
ATOM 764 C C . THR A 1 94 ? 7.720 16.735 -0.997 1.00 37.00 94 THR A C 1
ATOM 766 O O . THR A 1 94 ? 8.918 16.697 -0.694 1.00 37.00 94 THR A O 1
ATOM 769 N N . SER A 1 95 ? 6.743 16.582 -0.098 1.00 36.12 95 SER A N 1
ATOM 770 C CA . SER A 1 95 ? 6.929 16.285 1.333 1.00 36.12 95 SER A CA 1
ATOM 771 C C . SER A 1 95 ? 7.995 15.213 1.571 1.00 36.12 95 SER A C 1
ATOM 773 O O . SER A 1 95 ? 8.872 15.418 2.408 1.00 36.12 95 SER A O 1
ATOM 775 N N . ALA A 1 96 ? 8.005 14.156 0.753 1.00 34.00 96 ALA A N 1
ATOM 776 C CA . ALA A 1 96 ? 8.978 13.061 0.768 1.00 34.00 96 ALA A CA 1
ATOM 777 C C . ALA A 1 96 ? 10.453 13.516 0.746 1.00 34.00 96 ALA A C 1
ATOM 779 O O . ALA A 1 96 ? 11.253 13.087 1.576 1.00 34.00 96 ALA A O 1
ATOM 780 N N . TYR A 1 97 ? 10.826 14.451 -0.137 1.00 35.12 97 TYR A N 1
ATOM 781 C CA . TYR A 1 97 ? 12.211 14.934 -0.227 1.00 35.12 97 TYR A CA 1
ATOM 782 C C . TYR A 1 97 ? 12.551 15.908 0.914 1.00 35.12 97 TYR A C 1
ATOM 784 O O . TYR A 1 97 ? 13.693 15.977 1.362 1.00 35.12 97 TYR A O 1
ATOM 792 N N . GLN A 1 98 ? 11.561 16.636 1.447 1.00 35.84 98 GLN A N 1
ATOM 793 C CA . GLN A 1 98 ? 11.748 17.464 2.646 1.00 35.84 98 GLN A CA 1
ATOM 794 C C . GLN A 1 98 ? 11.916 16.617 3.915 1.00 35.84 98 GLN A C 1
ATOM 796 O O . GLN A 1 98 ? 12.728 16.976 4.771 1.00 35.84 98 GLN A O 1
ATOM 801 N N . GLY A 1 99 ? 11.209 15.488 4.020 1.00 36.50 99 GLY A N 1
ATOM 802 C CA . GLY A 1 99 ? 11.417 14.489 5.068 1.00 36.50 99 GLY A CA 1
ATOM 803 C C . GLY A 1 99 ? 12.794 13.844 4.959 1.00 36.50 99 GLY A C 1
ATOM 804 O O . GLY A 1 99 ? 13.530 13.812 5.938 1.00 36.50 99 GLY A O 1
ATOM 805 N N . GLN A 1 100 ? 13.227 13.486 3.749 1.00 36.81 100 GLN A N 1
ATOM 806 C CA . GLN A 1 100 ? 14.560 12.926 3.532 1.00 36.81 100 GLN A CA 1
ATOM 807 C C . GLN A 1 100 ? 15.696 13.937 3.765 1.00 36.81 100 GLN A C 1
ATOM 809 O O . GLN A 1 100 ? 16.750 13.565 4.263 1.00 36.81 100 GLN A O 1
ATOM 814 N N . ILE A 1 101 ? 15.491 15.236 3.506 1.00 36.53 101 ILE A N 1
ATOM 815 C CA . ILE A 1 101 ? 16.437 16.297 3.905 1.00 36.53 101 ILE A CA 1
ATOM 816 C C . ILE A 1 101 ? 16.444 16.506 5.431 1.00 36.53 101 ILE A C 1
ATOM 818 O O . ILE A 1 101 ? 17.505 16.781 5.994 1.00 36.53 101 ILE A O 1
ATOM 822 N N . ARG A 1 102 ? 15.298 16.383 6.120 1.00 38.12 102 ARG A N 1
ATOM 823 C CA . ARG A 1 102 ? 15.243 16.408 7.597 1.00 38.12 102 ARG A CA 1
ATOM 824 C C . ARG A 1 102 ? 15.983 15.214 8.205 1.00 38.12 102 ARG A C 1
ATOM 826 O O . ARG A 1 102 ? 16.731 15.418 9.155 1.00 38.12 102 ARG A O 1
ATOM 833 N N . LEU A 1 103 ? 15.833 14.027 7.620 1.00 37.09 103 LEU A N 1
ATOM 834 C CA . LEU A 1 103 ? 16.546 12.807 8.007 1.00 37.09 103 LEU A CA 1
ATOM 835 C C . LEU A 1 103 ? 18.049 12.901 7.691 1.00 37.09 103 LEU A C 1
ATOM 837 O O . LEU A 1 103 ? 18.874 12.678 8.563 1.00 37.09 103 LEU A O 1
ATOM 841 N N . ASN A 1 104 ? 18.437 13.395 6.514 1.00 35.62 104 ASN A N 1
ATOM 842 C CA . ASN A 1 104 ? 19.851 13.574 6.157 1.00 35.62 104 ASN A CA 1
ATOM 843 C C . ASN A 1 104 ? 20.565 14.666 6.982 1.00 35.62 104 ASN A C 1
ATOM 845 O O . ASN A 1 104 ? 21.781 14.603 7.161 1.00 35.62 104 ASN A O 1
ATOM 849 N N . LYS A 1 105 ? 19.844 15.670 7.514 1.00 35.78 105 LYS A N 1
ATOM 850 C CA . LYS A 1 105 ? 20.393 16.626 8.503 1.00 35.78 105 LYS A CA 1
ATOM 851 C C . LYS A 1 105 ? 20.721 15.954 9.846 1.00 35.78 105 LYS A C 1
ATOM 853 O O . LYS A 1 105 ? 21.511 16.506 10.605 1.00 35.78 105 LYS A O 1
ATOM 858 N N . LEU A 1 106 ? 20.159 14.778 10.117 1.00 39.75 106 LEU A N 1
ATOM 859 C CA . LEU A 1 106 ? 20.443 13.941 11.279 1.00 39.75 106 LEU A CA 1
ATOM 860 C C . LEU A 1 106 ? 21.538 12.898 10.977 1.00 39.75 106 LEU A C 1
ATOM 862 O O . LEU A 1 106 ? 21.572 11.887 11.653 1.00 39.75 106 LEU A O 1
ATOM 866 N N . GLY A 1 107 ? 22.425 13.120 9.995 1.00 32.47 107 GLY A N 1
ATOM 867 C CA . GLY A 1 107 ? 23.345 12.151 9.356 1.00 32.47 107 GLY A CA 1
ATOM 868 C C . GLY A 1 107 ? 24.362 11.342 10.195 1.00 32.47 107 GLY A C 1
ATOM 869 O O . GLY A 1 107 ? 25.340 10.857 9.634 1.00 32.47 107 GLY A O 1
ATOM 870 N N . GLU A 1 108 ? 24.126 11.145 11.491 1.00 37.97 108 GLU A N 1
ATOM 871 C CA . GLU A 1 108 ? 24.683 10.073 12.336 1.00 37.97 108 GLU A CA 1
ATOM 872 C C . GLU A 1 108 ? 23.575 9.301 13.111 1.00 37.97 108 GLU A C 1
ATOM 874 O O . GLU A 1 108 ? 23.854 8.542 14.038 1.00 37.97 108 GLU A O 1
ATOM 879 N N . HIS A 1 109 ? 22.295 9.485 12.756 1.00 44.91 109 HIS A N 1
ATOM 880 C CA . HIS A 1 109 ? 21.134 9.171 13.601 1.00 44.91 109 HIS A CA 1
ATOM 881 C C . HIS A 1 109 ? 19.920 8.569 12.854 1.00 44.91 109 HIS A C 1
ATOM 883 O O . HIS A 1 109 ? 18.804 8.664 13.362 1.00 44.91 109 HIS A O 1
ATOM 889 N N . ASP A 1 110 ? 20.076 7.920 11.694 1.00 52.53 110 ASP A N 1
ATOM 890 C CA . ASP A 1 110 ? 18.928 7.341 10.955 1.00 52.53 110 ASP A CA 1
ATOM 891 C C . ASP A 1 110 ? 18.163 6.281 11.776 1.00 52.53 110 ASP A C 1
ATOM 893 O O . ASP A 1 110 ? 16.937 6.340 11.895 1.00 52.53 110 ASP A O 1
ATOM 897 N N . GLN A 1 111 ? 18.883 5.394 12.480 1.00 53.06 111 GLN A N 1
ATOM 898 C CA . GLN A 1 111 ? 18.272 4.484 13.460 1.00 53.06 111 GLN A CA 1
ATOM 899 C C . GLN A 1 111 ? 17.584 5.247 14.605 1.00 53.06 111 GLN A C 1
ATOM 901 O O . GLN A 1 111 ? 16.546 4.815 15.100 1.00 53.06 111 GLN A O 1
ATOM 906 N N . THR A 1 112 ? 18.133 6.386 15.035 1.00 64.00 112 THR A N 1
ATOM 907 C CA . THR A 1 112 ? 17.529 7.222 16.081 1.00 64.00 112 THR A CA 1
ATOM 908 C C . THR A 1 112 ? 16.224 7.846 15.595 1.00 64.00 112 THR A C 1
ATOM 910 O O . THR A 1 112 ? 15.266 7.884 16.357 1.00 64.00 112 THR A O 1
ATOM 913 N N . ALA A 1 113 ? 16.143 8.288 14.337 1.00 63.94 113 ALA A N 1
ATOM 914 C CA . ALA A 1 113 ? 14.933 8.883 13.777 1.00 63.94 113 ALA A CA 1
ATOM 915 C C . ALA A 1 113 ? 13.791 7.861 13.676 1.00 63.94 113 ALA A C 1
ATOM 917 O O . ALA A 1 113 ? 12.686 8.151 14.132 1.00 63.94 113 ALA A O 1
ATOM 918 N N . ALA A 1 114 ? 14.066 6.653 13.170 1.00 72.12 114 ALA A N 1
ATOM 919 C CA . ALA A 1 114 ? 13.090 5.560 13.130 1.00 72.12 114 ALA A CA 1
ATOM 920 C C . ALA A 1 114 ? 12.626 5.148 14.541 1.00 72.12 114 ALA A C 1
ATOM 922 O O . ALA A 1 114 ? 11.427 4.993 14.789 1.00 72.12 114 ALA A O 1
ATOM 923 N N . LYS A 1 115 ? 13.558 5.058 15.501 1.00 78.19 115 LYS A N 1
ATOM 924 C CA . LYS A 1 115 ? 13.251 4.778 16.915 1.00 78.19 115 LYS A CA 1
ATOM 925 C C . LYS A 1 115 ? 12.415 5.880 17.563 1.00 78.19 115 LYS A C 1
ATOM 927 O O . LYS A 1 115 ? 11.447 5.581 18.252 1.00 78.19 115 LYS A O 1
ATOM 932 N N . MET A 1 116 ? 12.742 7.149 17.324 1.00 74.00 116 MET A N 1
ATOM 933 C CA . MET A 1 116 ? 11.968 8.288 17.830 1.00 74.00 116 MET A CA 1
ATOM 934 C C . MET A 1 116 ? 10.562 8.329 17.229 1.00 74.00 116 MET A C 1
ATOM 936 O O . MET A 1 116 ? 9.602 8.529 17.970 1.00 74.00 116 MET A O 1
ATOM 940 N N . ALA A 1 117 ? 10.431 8.096 15.917 1.00 75.00 117 ALA A N 1
ATOM 941 C CA . ALA A 1 117 ? 9.141 8.004 15.231 1.00 75.00 117 ALA A CA 1
ATOM 942 C C . ALA A 1 117 ? 8.261 6.932 15.870 1.00 75.00 117 ALA A C 1
ATOM 944 O O . ALA A 1 117 ? 7.114 7.175 16.228 1.00 75.00 117 ALA A O 1
ATOM 945 N N . THR A 1 118 ? 8.846 5.753 16.057 1.00 83.38 118 THR A N 1
ATOM 946 C CA . THR A 1 118 ? 8.162 4.588 16.600 1.00 83.38 118 THR A CA 1
ATOM 947 C C . THR A 1 118 ? 7.754 4.787 18.055 1.00 83.38 118 THR A C 1
ATOM 949 O O . THR A 1 118 ? 6.636 4.454 18.443 1.00 83.38 118 THR A O 1
ATOM 952 N N . LYS A 1 119 ? 8.626 5.396 18.862 1.00 84.69 119 LYS A N 1
ATOM 953 C CA . LYS A 1 119 ? 8.301 5.739 20.244 1.00 84.69 119 LYS A CA 1
ATOM 954 C C . LYS A 1 119 ? 7.136 6.726 20.314 1.00 84.69 119 LYS A C 1
ATOM 956 O O . LYS A 1 119 ? 6.209 6.498 21.083 1.00 84.69 119 LYS A O 1
ATOM 961 N N . LEU A 1 120 ? 7.154 7.769 19.481 1.00 84.56 120 LEU A N 1
ATOM 962 C CA . LEU A 1 120 ? 6.051 8.723 19.388 1.00 84.56 120 LEU A CA 1
ATOM 963 C C . LEU A 1 120 ? 4.747 8.016 18.997 1.00 84.56 120 LEU A C 1
ATOM 965 O O . LEU A 1 120 ? 3.717 8.266 19.606 1.00 84.56 120 LEU A O 1
ATOM 969 N N . ILE A 1 121 ? 4.781 7.098 18.027 1.00 88.38 121 ILE A N 1
ATOM 970 C CA . ILE A 1 121 ? 3.612 6.289 17.646 1.00 88.38 121 ILE A CA 1
ATOM 971 C C . ILE A 1 121 ? 3.073 5.511 18.853 1.00 88.38 121 ILE A C 1
ATOM 973 O O . ILE A 1 121 ? 1.876 5.584 19.122 1.00 88.38 121 ILE A O 1
ATOM 977 N N . LYS A 1 122 ? 3.939 4.826 19.615 1.00 91.00 122 LYS A N 1
ATOM 978 C CA . LYS A 1 122 ? 3.532 4.090 20.824 1.00 91.00 122 LYS A CA 1
ATOM 979 C C . LYS A 1 122 ? 2.931 5.011 21.886 1.00 91.00 122 LYS A C 1
ATOM 981 O O . LYS A 1 122 ? 1.887 4.691 22.445 1.00 91.00 122 LYS A O 1
ATOM 986 N N . GLU A 1 123 ? 3.532 6.174 22.124 1.00 90.19 123 GLU A N 1
ATOM 987 C CA . GLU A 1 123 ? 2.987 7.189 23.035 1.00 90.19 123 GLU A CA 1
ATOM 988 C C . GLU A 1 123 ? 1.585 7.642 22.587 1.00 90.19 123 GLU A C 1
ATOM 990 O O . GLU A 1 123 ? 0.662 7.672 23.398 1.00 90.19 123 GLU A O 1
ATOM 995 N N . ARG A 1 124 ? 1.381 7.897 21.287 1.00 90.06 124 ARG A N 1
ATOM 996 C CA . ARG A 1 124 ? 0.078 8.301 20.729 1.00 90.06 124 ARG A CA 1
ATOM 997 C C . ARG A 1 124 ? -0.984 7.206 20.800 1.00 90.06 124 ARG A C 1
ATOM 999 O O . ARG A 1 124 ? -2.149 7.533 21.020 1.00 90.06 124 ARG A O 1
ATOM 1006 N N . LEU A 1 125 ? -0.608 5.942 20.604 1.00 92.12 125 LEU A N 1
ATOM 1007 C CA . LEU A 1 125 ? -1.510 4.798 20.779 1.00 92.12 125 LEU A CA 1
ATOM 1008 C C . LEU A 1 125 ? -2.007 4.727 22.227 1.00 92.12 125 LEU A C 1
ATOM 1010 O O . LEU A 1 125 ? -3.213 4.682 22.457 1.00 92.12 125 LEU A O 1
ATOM 1014 N N . ILE A 1 126 ? -1.093 4.845 23.198 1.00 92.94 126 ILE A N 1
ATOM 1015 C CA . ILE A 1 126 ? -1.418 4.850 24.632 1.00 92.94 126 ILE A CA 1
ATOM 1016 C C . ILE A 1 126 ? -2.313 6.045 24.993 1.00 92.94 126 ILE A C 1
ATOM 1018 O O . ILE A 1 126 ? -3.343 5.863 25.639 1.00 92.94 126 ILE A O 1
ATOM 1022 N N . GLU A 1 127 ? -1.960 7.261 24.557 1.00 92.56 127 GLU A N 1
ATOM 1023 C CA . GLU A 1 127 ? -2.754 8.480 24.796 1.00 92.56 127 GLU A CA 1
ATOM 1024 C C . GLU A 1 127 ? -4.198 8.340 24.298 1.00 92.56 127 GLU A C 1
ATOM 1026 O O . GLU A 1 127 ? -5.132 8.841 24.927 1.00 92.56 127 GLU A O 1
ATOM 1031 N N . ARG A 1 128 ? -4.374 7.670 23.156 1.00 88.06 128 ARG A N 1
ATOM 1032 C CA . ARG A 1 128 ? -5.670 7.482 22.498 1.00 88.06 128 ARG A CA 1
ATOM 1033 C C . ARG A 1 128 ? -6.384 6.196 22.910 1.00 88.06 128 ARG A C 1
ATOM 1035 O O . ARG A 1 128 ? -7.506 6.003 22.461 1.00 88.06 128 ARG A O 1
ATOM 1042 N N . GLN A 1 129 ? -5.777 5.379 23.775 1.00 91.75 129 GLN A N 1
ATOM 1043 C CA . GLN A 1 129 ? -6.305 4.087 24.230 1.00 91.75 129 GLN A CA 1
ATOM 1044 C C . GLN A 1 129 ? -6.584 3.115 23.073 1.00 91.75 129 GLN A C 1
ATOM 1046 O O . GLN A 1 129 ? -7.576 2.395 23.090 1.00 91.75 129 GLN A O 1
ATOM 1051 N N . ILE A 1 130 ? -5.705 3.116 22.070 1.00 90.62 130 ILE A N 1
ATOM 1052 C CA . ILE A 1 130 ? -5.768 2.210 20.920 1.00 90.62 130 ILE A CA 1
ATOM 1053 C C . ILE A 1 130 ? -4.801 1.053 21.180 1.00 90.62 130 ILE A C 1
ATOM 1055 O O . ILE A 1 130 ? -3.664 1.285 21.604 1.00 90.62 130 ILE A O 1
ATOM 1059 N N . ASP A 1 131 ? -5.248 -0.174 20.911 1.00 91.00 131 ASP A N 1
ATOM 1060 C CA . ASP A 1 131 ? -4.418 -1.376 21.023 1.00 91.00 131 ASP A CA 1
ATOM 1061 C C . ASP A 1 131 ? -3.164 -1.292 20.127 1.00 91.00 131 ASP A C 1
ATOM 1063 O O . ASP A 1 131 ? -3.128 -0.574 19.121 1.00 91.00 131 ASP A O 1
ATOM 1067 N N . GLU A 1 132 ? -2.113 -2.042 20.482 1.00 92.88 132 GLU A N 1
ATOM 1068 C CA . GLU A 1 132 ? -0.935 -2.164 19.615 1.00 92.88 132 GLU A CA 1
ATOM 1069 C C . GLU A 1 132 ? -1.334 -2.736 18.239 1.00 92.88 132 GLU A C 1
ATOM 1071 O O . GLU A 1 132 ? -2.218 -3.596 18.156 1.00 92.88 132 GLU A O 1
ATOM 1076 N N . PRO A 1 133 ? -0.703 -2.270 17.145 1.00 93.06 133 PRO A N 1
ATOM 1077 C CA . PRO A 1 133 ? -1.061 -2.715 15.808 1.00 93.06 133 PRO A CA 1
ATOM 1078 C C . PRO A 1 133 ? -0.784 -4.209 15.636 1.00 93.06 133 PRO A C 1
ATOM 1080 O O . PRO A 1 133 ? 0.324 -4.683 15.885 1.00 93.06 133 PRO A O 1
ATOM 1083 N N . THR A 1 134 ? -1.782 -4.938 15.148 1.00 94.06 134 THR A N 1
ATOM 1084 C CA . THR A 1 134 ? -1.633 -6.343 14.750 1.00 94.06 134 THR A CA 1
ATOM 1085 C C . THR A 1 134 ? -0.979 -6.468 13.384 1.00 94.06 134 THR A C 1
ATOM 1087 O O . THR A 1 134 ? -0.356 -7.486 13.087 1.00 94.06 134 THR A O 1
ATOM 1090 N N . ASP A 1 135 ? -1.103 -5.435 12.550 1.00 94.00 135 ASP A N 1
ATOM 1091 C CA . ASP A 1 135 ? -0.618 -5.428 11.179 1.00 94.00 135 ASP A CA 1
ATOM 1092 C C . ASP A 1 135 ? 0.017 -4.073 10.847 1.00 94.00 135 ASP A C 1
ATOM 1094 O O . ASP A 1 135 ? -0.509 -3.010 11.189 1.00 94.00 135 ASP A O 1
ATOM 1098 N N . VAL A 1 136 ? 1.136 -4.106 10.128 1.00 92.62 136 VAL A N 1
ATOM 1099 C CA . VAL A 1 136 ? 1.798 -2.915 9.590 1.00 92.62 136 VAL A CA 1
ATOM 1100 C C . VAL A 1 136 ? 1.737 -2.969 8.070 1.00 92.62 136 VAL A C 1
ATOM 1102 O O . VAL A 1 136 ? 2.334 -3.845 7.445 1.00 92.62 136 VAL A O 1
ATOM 1105 N N . LEU A 1 137 ? 1.011 -2.023 7.476 1.00 91.06 137 LEU A N 1
ATOM 1106 C CA . LEU A 1 137 ? 0.875 -1.866 6.034 1.00 91.06 137 LEU A CA 1
ATOM 1107 C C . LEU A 1 137 ? 1.759 -0.718 5.553 1.00 91.06 137 LEU A C 1
ATOM 1109 O O . LEU A 1 137 ? 1.474 0.448 5.820 1.00 91.06 137 LEU A O 1
ATOM 1113 N N . PHE A 1 138 ? 2.789 -1.048 4.784 1.00 86.19 138 PHE A N 1
ATOM 1114 C CA . PHE A 1 138 ? 3.565 -0.072 4.031 1.00 86.19 138 PHE A CA 1
ATOM 1115 C C . PHE A 1 138 ? 2.922 0.148 2.668 1.00 86.19 138 PHE A C 1
ATOM 1117 O O . PHE A 1 138 ? 2.685 -0.801 1.918 1.00 86.19 138 PHE A O 1
ATOM 1124 N N . GLY A 1 139 ? 2.652 1.401 2.322 1.00 78.81 139 GLY A N 1
ATOM 1125 C CA . GLY A 1 139 ? 2.073 1.713 1.025 1.00 78.81 139 GLY A CA 1
ATOM 1126 C C . GLY A 1 139 ? 1.855 3.199 0.800 1.00 78.81 139 GLY A C 1
ATOM 1127 O O . GLY A 1 139 ? 2.361 4.052 1.526 1.00 78.81 139 GLY A O 1
ATOM 1128 N N . ASN A 1 140 ? 1.099 3.505 -0.250 1.00 68.38 140 ASN A N 1
ATOM 1129 C CA . ASN A 1 140 ? 0.703 4.873 -0.559 1.00 68.38 140 ASN A CA 1
ATOM 1130 C C . ASN A 1 140 ? -0.356 5.358 0.452 1.00 68.38 140 ASN A C 1
ATOM 1132 O O . ASN A 1 140 ? -1.406 4.723 0.606 1.00 68.38 140 ASN A O 1
ATOM 1136 N N . ASP A 1 141 ? -0.073 6.497 1.087 1.00 61.78 141 ASP A N 1
ATOM 1137 C CA . ASP A 1 141 ? -0.774 7.103 2.227 1.00 61.78 141 ASP A CA 1
ATOM 1138 C C . ASP A 1 141 ? -2.272 7.364 1.993 1.00 61.78 141 ASP A C 1
ATOM 1140 O O . ASP A 1 141 ? -3.055 7.408 2.943 1.00 61.78 141 ASP A O 1
ATOM 1144 N N . TYR A 1 142 ? -2.718 7.465 0.738 1.00 70.31 142 TYR A N 1
ATOM 1145 C CA . TYR A 1 142 ? -4.133 7.695 0.421 1.00 70.31 142 TYR A CA 1
ATOM 1146 C C . TYR A 1 142 ? -4.923 6.432 0.070 1.00 70.31 142 TYR A C 1
ATOM 1148 O O . TYR A 1 142 ? -6.150 6.493 -0.005 1.00 70.31 142 TYR A O 1
ATOM 1156 N N . SER A 1 143 ? -4.273 5.288 -0.151 1.00 78.25 143 SER A N 1
ATOM 1157 C CA . SER A 1 143 ? -4.939 4.136 -0.783 1.00 78.25 143 SER A CA 1
ATOM 1158 C C . SER A 1 143 ? -5.960 3.471 0.136 1.00 78.25 143 SER A C 1
ATOM 1160 O O . SER A 1 143 ? -7.105 3.273 -0.266 1.00 78.25 143 SER A O 1
ATOM 1162 N N . ILE A 1 144 ? -5.583 3.203 1.392 1.00 85.38 144 ILE A N 1
ATOM 1163 C CA . ILE A 1 144 ? -6.502 2.639 2.391 1.00 85.38 144 ILE A CA 1
ATOM 1164 C C . ILE A 1 144 ? -7.670 3.589 2.660 1.00 85.38 144 ILE A C 1
ATOM 1166 O O . ILE A 1 144 ? -8.824 3.179 2.717 1.00 85.38 144 ILE A O 1
ATOM 1170 N N . ARG A 1 145 ? -7.393 4.893 2.710 1.00 84.31 145 ARG A N 1
ATOM 1171 C CA . ARG A 1 145 ? -8.419 5.917 2.872 1.00 84.31 145 ARG A CA 1
ATOM 1172 C C . ARG A 1 145 ? -9.421 5.916 1.719 1.00 84.31 145 ARG A C 1
ATOM 1174 O O . ARG A 1 145 ? -10.618 5.958 1.977 1.00 84.31 145 ARG A O 1
ATOM 1181 N N . ILE A 1 146 ? -8.949 5.903 0.470 1.00 86.88 146 ILE A N 1
ATOM 1182 C CA . ILE A 1 146 ? -9.812 5.871 -0.723 1.00 86.88 146 ILE A CA 1
ATOM 1183 C C . ILE A 1 146 ? -10.637 4.579 -0.752 1.00 86.88 146 ILE A C 1
ATOM 1185 O O . ILE A 1 146 ? -11.812 4.596 -1.103 1.00 86.88 146 ILE A O 1
ATOM 1189 N N . PHE A 1 147 ? -10.043 3.462 -0.337 1.00 89.31 147 PHE A N 1
ATOM 1190 C CA . PHE A 1 147 ? -10.728 2.177 -0.259 1.00 89.31 147 PHE A CA 1
ATOM 1191 C C . PHE A 1 147 ? -11.875 2.182 0.758 1.00 89.31 147 PHE A C 1
ATOM 1193 O O . PHE A 1 147 ? -12.975 1.718 0.463 1.00 89.31 147 PHE A O 1
ATOM 1200 N N . LEU A 1 148 ? -11.650 2.757 1.940 1.00 89.62 148 LEU A N 1
ATOM 1201 C CA . LEU A 1 148 ? -12.674 2.858 2.982 1.00 89.62 148 LEU A CA 1
ATOM 1202 C C . LEU A 1 148 ? -13.726 3.932 2.670 1.00 89.62 148 LEU A C 1
ATOM 1204 O O . LEU A 1 148 ? -14.890 3.798 3.048 1.00 89.62 148 LEU A O 1
ATOM 1208 N N . SER A 1 149 ? -13.348 4.992 1.952 1.00 89.88 149 SER A N 1
ATOM 1209 C CA . SER A 1 149 ? -14.254 6.095 1.623 1.00 89.88 149 SER A CA 1
ATOM 1210 C C . SER A 1 149 ? -15.325 5.731 0.597 1.00 89.88 149 SER A C 1
ATOM 1212 O O . SER A 1 149 ? -16.274 6.495 0.435 1.00 89.88 149 SER A O 1
ATOM 1214 N N . LEU A 1 150 ? -15.240 4.559 -0.043 1.00 92.38 150 LEU A N 1
ATOM 1215 C CA . LEU A 1 150 ? -16.273 4.054 -0.951 1.00 92.38 150 LEU A CA 1
ATOM 1216 C C . LEU A 1 150 ? -17.670 4.057 -0.314 1.00 92.38 150 LEU A C 1
ATOM 1218 O O . LEU A 1 150 ? -18.643 4.363 -0.995 1.00 92.38 150 LEU A O 1
ATOM 1222 N N . GLY A 1 151 ? -17.767 3.775 0.990 1.00 90.25 151 GLY A N 1
ATOM 1223 C CA . GLY A 1 151 ? -19.033 3.767 1.733 1.00 90.25 151 GLY A CA 1
ATOM 1224 C C . GLY A 1 151 ? -19.595 5.156 2.067 1.00 90.25 151 GLY A C 1
ATOM 1225 O O . GLY A 1 151 ? -20.670 5.256 2.654 1.00 90.25 151 GLY A O 1
ATOM 1226 N N . LEU A 1 152 ? -18.894 6.237 1.714 1.00 89.19 152 LEU A N 1
ATOM 1227 C CA . LEU A 1 152 ? -19.372 7.615 1.898 1.00 89.19 152 LEU A CA 1
ATOM 1228 C C . LEU A 1 152 ? -20.191 8.126 0.716 1.00 89.19 152 LEU A C 1
ATOM 1230 O O . LEU A 1 152 ? -20.789 9.196 0.820 1.00 89.19 152 LEU A O 1
ATOM 1234 N N . PHE A 1 153 ? -20.147 7.421 -0.413 1.00 90.75 153 PHE A N 1
ATOM 1235 C CA . PHE A 1 153 ? -20.795 7.839 -1.644 1.00 90.75 153 PHE A CA 1
ATOM 1236 C C . PHE A 1 153 ? -22.030 6.988 -1.908 1.00 90.75 153 PHE A C 1
ATOM 1238 O O . PHE A 1 153 ? -22.005 5.766 -1.757 1.00 90.75 153 PHE A O 1
ATOM 1245 N N . ASN A 1 154 ? -23.113 7.637 -2.322 1.00 91.31 154 ASN A N 1
ATOM 1246 C CA . ASN A 1 154 ? -24.304 6.942 -2.807 1.00 91.31 154 ASN A CA 1
ATOM 1247 C C . ASN A 1 154 ? -24.228 6.706 -4.330 1.00 91.31 154 ASN A C 1
ATOM 1249 O O . ASN A 1 154 ? -23.370 7.264 -5.015 1.00 91.31 154 ASN A O 1
ATOM 1253 N N . GLU A 1 155 ? -25.133 5.891 -4.881 1.00 91.88 155 GLU A N 1
ATOM 1254 C CA . GLU A 1 155 ? -25.134 5.604 -6.327 1.00 91.88 155 GLU A CA 1
ATOM 1255 C C . GLU A 1 155 ? -25.337 6.849 -7.191 1.00 91.88 155 GLU A C 1
ATOM 1257 O O . GLU A 1 155 ? -24.676 6.973 -8.213 1.00 91.88 155 GLU A O 1
ATOM 1262 N N . SER A 1 156 ? -26.166 7.811 -6.770 1.00 91.81 156 SER A N 1
ATOM 1263 C CA . SER A 1 156 ? -26.362 9.045 -7.541 1.00 91.81 156 SER A CA 1
ATOM 1264 C C . SER A 1 156 ? -25.073 9.862 -7.657 1.00 91.81 156 SER A C 1
ATOM 1266 O O . SER A 1 156 ? -24.837 10.490 -8.688 1.00 91.81 156 SER A O 1
ATOM 1268 N N . GLU A 1 157 ? -24.237 9.865 -6.621 1.00 93.06 157 GLU A N 1
ATOM 1269 C CA . GLU A 1 157 ? -22.917 10.492 -6.661 1.00 93.06 157 GLU A CA 1
ATOM 1270 C C . GLU A 1 157 ? -21.964 9.690 -7.551 1.00 93.06 157 GLU A C 1
ATOM 1272 O O . GLU A 1 157 ? -21.246 10.284 -8.352 1.00 93.06 157 GLU A O 1
ATOM 1277 N N . PHE A 1 158 ? -21.994 8.354 -7.493 1.00 92.50 158 PHE A N 1
ATOM 1278 C CA . PHE A 1 158 ? -21.226 7.529 -8.429 1.00 92.50 158 PHE A CA 1
ATOM 1279 C C . PHE A 1 158 ? -21.648 7.752 -9.884 1.00 92.50 158 PHE A C 1
ATOM 1281 O O . PHE A 1 158 ? -20.776 7.862 -10.739 1.00 92.50 158 PHE A O 1
ATOM 1288 N N . ASP A 1 159 ? -22.936 7.913 -10.180 1.00 90.19 159 ASP A N 1
ATOM 1289 C CA . ASP A 1 159 ? -23.427 8.212 -11.529 1.00 90.19 159 ASP A CA 1
ATOM 1290 C C . ASP A 1 159 ? -22.897 9.552 -12.052 1.00 90.19 159 ASP A C 1
ATOM 1292 O O . ASP A 1 159 ? -22.490 9.659 -13.213 1.00 90.19 159 ASP A O 1
ATOM 1296 N N . GLN A 1 160 ? -22.806 10.563 -11.181 1.00 87.31 160 GLN A N 1
ATOM 1297 C CA . GLN A 1 160 ? -22.151 11.830 -11.518 1.00 87.31 160 GLN A CA 1
ATOM 1298 C C . GLN A 1 160 ? -20.667 11.613 -11.827 1.00 87.31 160 GLN A C 1
ATOM 1300 O O . GLN A 1 160 ? -20.185 12.075 -12.863 1.00 87.31 160 GLN A O 1
ATOM 1305 N N . LEU A 1 161 ? -19.946 10.866 -10.986 1.00 88.81 161 LEU A N 1
ATOM 1306 C CA . LEU A 1 161 ? -18.534 10.555 -11.220 1.00 88.81 161 LEU A CA 1
ATOM 1307 C C . LEU A 1 161 ? -18.333 9.783 -12.534 1.00 88.81 161 LEU A C 1
ATOM 1309 O O . LEU A 1 161 ? -17.436 10.130 -13.300 1.00 88.81 161 LEU A O 1
ATOM 1313 N N . ARG A 1 162 ? -19.189 8.801 -12.847 1.00 87.62 162 ARG A N 1
ATOM 1314 C CA . ARG A 1 162 ? -19.171 8.058 -14.121 1.00 87.62 162 ARG A CA 1
ATOM 1315 C C . ARG A 1 162 ? -19.349 8.985 -15.316 1.00 87.62 162 ARG A C 1
ATOM 1317 O O . ARG A 1 162 ? -18.636 8.839 -16.300 1.00 87.62 162 ARG A O 1
ATOM 1324 N N . SER A 1 163 ? -20.259 9.957 -15.235 1.00 81.75 163 SER A N 1
ATOM 1325 C CA . SER A 1 163 ? -20.507 10.902 -16.335 1.00 81.75 163 SER A CA 1
ATOM 1326 C C . SER A 1 163 ? -19.303 11.795 -16.670 1.00 81.75 163 SER A C 1
ATOM 1328 O O . SER A 1 163 ? -19.211 12.300 -17.788 1.00 81.75 163 SER A O 1
ATOM 1330 N N . VAL A 1 164 ? -18.377 11.964 -15.719 1.00 77.69 164 VAL A N 1
ATOM 1331 C CA . VAL A 1 164 ? -17.200 12.835 -15.852 1.00 77.69 164 VAL A CA 1
ATOM 1332 C C . VAL A 1 164 ? -15.919 12.044 -16.105 1.00 77.69 164 VAL A C 1
ATOM 1334 O O . VAL A 1 164 ? -15.102 12.454 -16.926 1.00 77.69 164 VAL A O 1
ATOM 1337 N N . PHE A 1 165 ? -15.728 10.928 -15.400 1.00 79.44 165 PHE A N 1
ATOM 1338 C CA . PHE A 1 165 ? -14.478 10.167 -15.402 1.00 79.44 165 PHE A CA 1
ATOM 1339 C C . PHE A 1 165 ? -14.523 8.898 -16.261 1.00 79.44 165 PHE A C 1
ATOM 1341 O O . PHE A 1 165 ? -13.459 8.355 -16.553 1.00 79.44 165 PHE A O 1
ATOM 1348 N N . LEU A 1 166 ? -15.703 8.431 -16.699 1.00 75.56 166 LEU A N 1
ATOM 1349 C CA . LEU A 1 166 ? -15.816 7.328 -17.658 1.00 75.56 166 LEU A CA 1
ATOM 1350 C C . LEU A 1 166 ? -16.209 7.832 -19.059 1.00 75.56 166 LEU A C 1
ATOM 1352 O O . LEU A 1 166 ? -17.102 8.666 -19.213 1.00 75.56 166 LEU A O 1
ATOM 1356 N N . PRO A 1 167 ? -15.571 7.308 -20.118 1.00 55.03 167 PRO A N 1
ATOM 1357 C CA . PRO A 1 167 ? -15.658 7.868 -21.464 1.00 55.03 167 PRO A CA 1
ATOM 1358 C C . PRO A 1 167 ? -16.972 7.579 -22.202 1.00 55.03 167 PRO A C 1
ATOM 1360 O O . PRO A 1 167 ? -17.215 8.192 -23.240 1.00 55.03 167 PRO A O 1
ATOM 1363 N N . THR A 1 168 ? -17.836 6.690 -21.701 1.00 55.66 168 THR A N 1
ATOM 1364 C CA . THR A 1 168 ? -19.109 6.330 -22.357 1.00 55.66 168 THR A CA 1
ATOM 1365 C C . THR A 1 168 ? -20.092 7.499 -22.485 1.00 55.66 168 THR A C 1
ATOM 1367 O O . THR A 1 168 ? -20.987 7.432 -23.322 1.00 55.66 168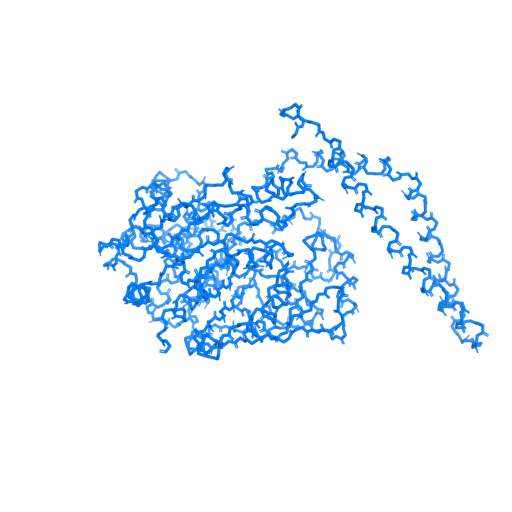 THR A O 1
ATOM 1370 N N . ASN A 1 169 ? -19.884 8.591 -21.738 1.00 51.41 169 ASN A N 1
ATOM 1371 C CA . ASN A 1 169 ? -20.741 9.782 -21.732 1.00 51.41 169 ASN A CA 1
ATOM 1372 C C . ASN A 1 169 ? -20.047 11.067 -22.216 1.00 51.41 169 ASN A C 1
ATOM 1374 O O . ASN A 1 169 ? -20.646 12.143 -22.167 1.00 51.41 169 ASN A O 1
ATOM 1378 N N . ILE A 1 170 ? -18.797 10.990 -22.686 1.00 49.50 170 ILE A N 1
ATOM 1379 C CA . ILE A 1 170 ? -18.036 12.193 -23.026 1.00 49.50 170 ILE A CA 1
ATOM 1380 C C . ILE A 1 170 ? -18.215 12.574 -24.504 1.00 49.50 170 ILE A C 1
ATOM 1382 O O . ILE A 1 170 ? -18.076 11.754 -25.412 1.00 49.50 170 ILE A O 1
ATOM 1386 N N . SER A 1 171 ? -18.513 13.850 -24.769 1.00 48.94 171 SER A N 1
ATOM 1387 C CA . SER A 1 171 ? -18.683 14.362 -26.131 1.00 48.94 171 SER A CA 1
ATOM 1388 C C . SER A 1 171 ? -17.397 14.229 -26.966 1.00 48.94 171 SER A C 1
ATOM 1390 O O . SER A 1 171 ? -16.274 14.344 -26.465 1.00 48.94 171 SER A O 1
ATOM 1392 N N . LYS A 1 172 ? -17.551 14.055 -28.289 1.00 50.91 172 LYS A N 1
ATOM 1393 C CA . LYS A 1 172 ? -16.430 13.996 -29.252 1.00 50.91 172 LYS A CA 1
ATOM 1394 C C . LYS A 1 172 ? -15.432 15.158 -29.109 1.00 50.91 172 LYS A C 1
ATOM 1396 O O . LYS A 1 172 ? -14.256 14.969 -29.402 1.00 50.91 172 LYS A O 1
ATOM 1401 N N . SER A 1 173 ? -15.877 16.339 -28.673 1.00 45.81 173 SER A N 1
ATOM 1402 C CA . SER A 1 173 ? -15.021 17.521 -28.522 1.00 45.81 173 SER A CA 1
ATOM 1403 C C . SER A 1 173 ? -14.072 17.422 -27.327 1.00 45.81 173 SER A C 1
ATOM 1405 O O . SER A 1 173 ? -12.894 17.726 -27.471 1.00 45.81 173 SER A O 1
ATOM 1407 N N . VAL A 1 174 ? -14.530 16.919 -26.178 1.00 44.66 174 VAL A N 1
ATOM 1408 C CA . VAL A 1 174 ? -13.671 16.716 -24.996 1.00 44.66 174 VAL A CA 1
ATOM 1409 C C . VAL A 1 174 ? -12.670 15.575 -25.235 1.00 44.66 174 VAL A C 1
ATOM 1411 O O . VAL A 1 174 ? -11.553 15.616 -24.714 1.00 44.66 174 VAL A O 1
ATOM 1414 N N . ARG A 1 175 ? -13.027 14.603 -26.091 1.00 50.06 175 ARG A N 1
ATOM 1415 C CA . ARG A 1 175 ? -12.119 13.546 -26.570 1.00 50.06 175 ARG A CA 1
ATOM 1416 C C . ARG A 1 175 ? -10.964 14.069 -27.414 1.00 50.06 175 ARG A C 1
ATOM 1418 O O . ARG A 1 175 ? -9.837 13.615 -27.248 1.00 50.06 175 ARG A O 1
ATOM 1425 N N . ALA A 1 176 ? -11.231 15.057 -28.262 1.00 50.19 176 ALA A N 1
ATOM 1426 C CA . ALA A 1 176 ? -10.205 15.698 -29.077 1.00 50.19 176 ALA A CA 1
ATOM 1427 C C . ALA A 1 176 ? -9.232 16.559 -28.250 1.00 50.19 176 ALA A C 1
ATOM 1429 O O . ALA A 1 176 ? -8.081 16.718 -28.643 1.00 50.19 176 ALA A O 1
ATOM 1430 N N . SER A 1 177 ? -9.668 17.093 -27.103 1.00 45.19 177 SER A N 1
ATOM 1431 C CA . SER A 1 177 ? -8.844 17.969 -26.258 1.00 45.19 177 SER A CA 1
ATOM 1432 C C . SER A 1 177 ? -7.919 17.239 -25.277 1.00 45.19 177 SER A C 1
ATOM 1434 O O . SER A 1 177 ? -7.019 17.879 -24.747 1.00 45.19 177 SER A O 1
ATOM 1436 N N . ASN A 1 178 ? -8.119 15.939 -25.013 1.00 50.50 178 ASN A N 1
ATOM 1437 C CA . ASN A 1 178 ? -7.313 15.175 -24.042 1.00 50.50 178 ASN A CA 1
ATOM 1438 C C . ASN A 1 178 ? -6.971 13.745 -24.523 1.00 50.50 178 ASN A C 1
ATOM 1440 O O . ASN A 1 178 ? -7.243 12.784 -23.803 1.00 50.50 178 ASN A O 1
ATOM 1444 N N . PRO A 1 179 ? -6.403 13.555 -25.728 1.00 53.41 179 PRO A N 1
ATOM 1445 C CA . PRO A 1 179 ? -6.250 12.237 -26.363 1.00 53.41 179 PRO A CA 1
ATOM 1446 C C . PRO A 1 179 ? -5.450 11.215 -25.532 1.00 53.41 179 PRO A C 1
ATOM 1448 O O . PRO A 1 179 ? -5.791 10.031 -25.531 1.00 53.41 179 PRO A O 1
ATOM 1451 N N . GLU A 1 180 ? -4.446 11.660 -24.771 1.00 56.12 180 GLU A N 1
ATOM 1452 C CA . GLU A 1 180 ? -3.648 10.804 -23.878 1.00 56.12 180 GLU A CA 1
ATOM 1453 C C . GLU A 1 180 ? -4.443 10.258 -22.686 1.00 56.12 180 GLU A C 1
ATOM 1455 O O . GLU A 1 180 ? -4.162 9.167 -22.204 1.00 56.12 180 GLU A O 1
ATOM 1460 N N . TRP A 1 181 ? -5.470 10.975 -22.230 1.00 59.50 181 TRP A N 1
ATOM 1461 C CA . TRP A 1 181 ? -6.352 10.522 -21.156 1.00 59.50 181 TRP A CA 1
ATOM 1462 C C . TRP A 1 181 ? -7.255 9.380 -21.655 1.00 59.50 181 TRP A C 1
ATOM 1464 O O . TRP A 1 181 ? -7.424 8.360 -20.994 1.00 59.50 181 TRP A O 1
ATOM 1474 N N . TYR A 1 182 ? -7.760 9.468 -22.887 1.00 58.06 182 TYR A N 1
ATOM 1475 C CA . TYR A 1 182 ? -8.646 8.437 -23.444 1.00 58.06 182 TYR A CA 1
ATOM 1476 C C . TYR A 1 182 ? -7.949 7.123 -23.757 1.00 58.06 182 TYR A C 1
ATOM 1478 O O . TYR A 1 182 ? -8.516 6.068 -23.485 1.00 58.06 182 TYR A O 1
ATOM 1486 N N . SER A 1 183 ? -6.721 7.165 -24.277 1.00 59.25 183 SER A N 1
ATOM 1487 C CA . SER A 1 183 ? -5.948 5.941 -24.525 1.00 59.25 183 SER A CA 1
ATOM 1488 C C . SER A 1 183 ? -5.610 5.184 -23.231 1.00 59.25 183 SER A C 1
ATOM 1490 O O . SER A 1 183 ? -5.255 4.006 -23.262 1.00 59.25 183 SER A O 1
ATOM 1492 N N . GLN A 1 184 ? -5.708 5.840 -22.071 1.00 66.25 184 GLN A N 1
ATOM 1493 C CA . GLN A 1 184 ? -5.563 5.213 -20.758 1.00 66.25 184 GLN A CA 1
ATOM 1494 C C . GLN A 1 184 ? -6.884 4.617 -20.243 1.00 66.25 184 GLN A C 1
ATOM 1496 O O . GLN A 1 184 ? -6.848 3.592 -19.566 1.00 66.25 184 GLN A O 1
ATOM 1501 N N . LEU A 1 185 ? -8.038 5.197 -20.594 1.00 65.50 185 LEU A N 1
ATOM 1502 C CA . LEU A 1 185 ? -9.360 4.692 -20.199 1.00 65.50 185 LEU A CA 1
ATOM 1503 C C . LEU A 1 185 ? -9.720 3.363 -20.875 1.00 65.50 185 LEU A C 1
ATOM 1505 O O . LEU A 1 185 ? -10.367 2.532 -20.246 1.00 65.50 185 LEU A O 1
ATOM 1509 N N . ASP A 1 186 ? -9.269 3.128 -22.112 1.00 66.00 186 ASP A N 1
ATOM 1510 C CA . ASP A 1 186 ? -9.478 1.839 -22.790 1.00 66.00 186 ASP A CA 1
ATOM 1511 C C . ASP A 1 186 ? -8.809 0.684 -22.019 1.00 66.00 186 ASP A C 1
ATOM 1513 O O . ASP A 1 186 ? -9.377 -0.397 -21.909 1.00 66.00 186 ASP A O 1
ATOM 1517 N N . GLN A 1 187 ? -7.648 0.923 -21.397 1.00 67.81 187 GLN A N 1
ATOM 1518 C CA . GLN A 1 187 ? -6.984 -0.078 -20.552 1.00 67.81 187 GLN A CA 1
ATOM 1519 C C . GLN A 1 187 ? -7.704 -0.296 -19.218 1.00 67.81 187 GLN A C 1
ATOM 1521 O O . GLN A 1 187 ? -7.822 -1.433 -18.770 1.00 67.81 187 GLN A O 1
ATOM 1526 N N . VAL A 1 188 ? -8.227 0.771 -18.603 1.00 71.75 188 VAL A N 1
ATOM 1527 C CA . VAL A 1 188 ? -9.073 0.655 -17.402 1.00 71.75 188 VAL A CA 1
ATOM 1528 C C . VAL A 1 188 ? -10.322 -0.166 -17.715 1.00 71.75 188 VAL A C 1
ATOM 1530 O O . VAL A 1 188 ? -10.678 -1.054 -16.947 1.00 71.75 188 VAL A O 1
ATOM 1533 N N . LYS A 1 189 ? -10.951 0.082 -18.868 1.00 72.50 189 LYS A N 1
ATOM 1534 C CA . LYS A 1 189 ? -12.100 -0.686 -19.345 1.00 72.50 189 LYS A CA 1
ATOM 1535 C C . LYS A 1 189 ? -11.752 -2.165 -19.532 1.00 72.50 189 LYS A C 1
ATOM 1537 O O . LYS A 1 189 ? -12.459 -3.001 -18.987 1.00 72.50 189 LYS A O 1
ATOM 1542 N N . ILE A 1 190 ? -10.652 -2.481 -20.221 1.00 72.69 190 ILE A N 1
ATOM 1543 C CA . ILE A 1 190 ? -10.193 -3.870 -20.403 1.00 72.69 190 ILE A CA 1
ATOM 1544 C C . ILE A 1 190 ? -9.958 -4.549 -19.047 1.00 72.69 190 ILE A C 1
ATOM 1546 O O . ILE A 1 190 ? -10.391 -5.681 -18.845 1.00 72.69 190 ILE A O 1
ATOM 1550 N N . ALA A 1 191 ? -9.311 -3.865 -18.098 1.00 73.75 191 ALA A N 1
ATOM 1551 C CA . ALA A 1 191 ? -9.067 -4.406 -16.762 1.00 73.75 191 ALA A CA 1
ATOM 1552 C C . ALA A 1 191 ? -10.374 -4.680 -15.993 1.00 73.75 191 ALA A C 1
ATOM 1554 O O . ALA A 1 191 ? -10.504 -5.723 -15.359 1.00 73.75 191 ALA A O 1
ATOM 1555 N N . LEU A 1 192 ? -11.357 -3.778 -16.081 1.00 76.88 192 LEU A N 1
ATOM 1556 C CA . LEU A 1 192 ? -12.683 -3.967 -15.484 1.00 76.88 192 LEU A CA 1
ATOM 1557 C C . LEU A 1 192 ? -13.469 -5.109 -16.146 1.00 76.88 192 LEU A C 1
ATOM 1559 O O . LEU A 1 192 ? -14.100 -5.886 -15.439 1.00 76.88 192 LEU A O 1
ATOM 1563 N N . GLU A 1 193 ? -13.404 -5.243 -17.473 1.00 76.00 193 GLU A N 1
ATOM 1564 C CA . GLU A 1 193 ? -14.024 -6.350 -18.219 1.00 76.00 193 GLU A CA 1
ATOM 1565 C C . GLU A 1 193 ? -13.367 -7.701 -17.880 1.00 76.00 193 GLU A C 1
ATOM 1567 O O . GLU A 1 193 ? -14.052 -8.716 -17.767 1.00 76.00 193 GLU A O 1
ATOM 1572 N N . THR A 1 194 ? -12.047 -7.706 -17.659 1.00 73.00 194 THR A N 1
ATOM 1573 C CA . THR A 1 194 ? -11.263 -8.904 -17.303 1.00 73.00 194 THR A CA 1
ATOM 1574 C C . THR A 1 194 ? -11.642 -9.458 -15.932 1.00 73.00 194 THR A C 1
ATOM 1576 O O . THR A 1 194 ? -11.665 -10.672 -15.750 1.00 73.00 194 THR A O 1
ATOM 1579 N N . LEU A 1 195 ? -12.006 -8.587 -14.986 1.00 69.56 195 LEU A N 1
ATOM 1580 C CA . LEU A 1 195 ? -12.435 -8.978 -13.641 1.00 69.56 195 LEU A CA 1
ATOM 1581 C C . LEU A 1 195 ? -13.764 -9.769 -13.619 1.00 69.56 195 LEU A C 1
ATOM 1583 O O . LEU A 1 195 ? -14.186 -10.171 -12.534 1.00 69.56 195 LEU A O 1
ATOM 1587 N N . ASN A 1 196 ? -14.382 -10.045 -14.784 1.00 59.06 196 ASN A N 1
ATOM 1588 C CA . ASN A 1 196 ? -15.738 -10.576 -14.980 1.00 59.06 196 ASN A CA 1
ATOM 1589 C C . ASN A 1 196 ? -16.818 -9.650 -14.384 1.00 59.06 196 ASN A C 1
ATOM 1591 O O . ASN A 1 196 ? -16.549 -8.866 -13.481 1.00 59.06 196 ASN A O 1
ATOM 1595 N N . GLU A 1 197 ? -18.067 -9.730 -14.864 1.00 59.41 197 GLU A N 1
ATOM 1596 C CA . GLU A 1 197 ? -19.218 -8.946 -14.361 1.00 59.41 197 GLU A CA 1
ATOM 1597 C C . GLU A 1 197 ? -19.623 -9.339 -12.918 1.00 59.41 197 GLU A C 1
ATOM 1599 O O . GLU A 1 197 ? -20.730 -9.804 -12.647 1.00 59.41 197 GLU A O 1
ATOM 1604 N N . ASN A 1 198 ? -18.712 -9.202 -11.959 1.00 69.38 198 ASN A N 1
ATOM 1605 C CA . ASN A 1 198 ? -18.897 -9.543 -10.559 1.00 69.38 198 ASN A CA 1
ATOM 1606 C C . ASN A 1 198 ? -18.805 -8.287 -9.675 1.00 69.38 198 ASN A C 1
ATOM 1608 O O . ASN A 1 198 ? -18.395 -7.200 -10.088 1.00 69.38 198 ASN A O 1
ATOM 1612 N N . ALA A 1 199 ? -19.185 -8.432 -8.406 1.00 77.88 199 ALA A N 1
ATOM 1613 C CA . ALA A 1 199 ? -19.196 -7.318 -7.460 1.00 77.88 199 ALA A CA 1
ATOM 1614 C C . ALA A 1 199 ? -17.801 -6.700 -7.205 1.00 77.88 199 ALA A C 1
ATOM 1616 O O . ALA A 1 199 ? -17.722 -5.578 -6.699 1.00 77.88 199 ALA A O 1
ATOM 1617 N N . VAL A 1 200 ? -16.713 -7.411 -7.534 1.00 83.12 200 VAL A N 1
ATOM 1618 C CA . VAL A 1 200 ? -15.330 -6.925 -7.401 1.00 83.12 200 VAL A CA 1
ATOM 1619 C C . VAL A 1 200 ? -15.020 -5.916 -8.503 1.00 83.12 200 VAL A C 1
ATOM 1621 O O . VAL A 1 200 ? -14.489 -4.854 -8.188 1.00 83.12 200 VAL A O 1
ATOM 1624 N N . ALA A 1 201 ? -15.435 -6.170 -9.748 1.00 83.31 201 ALA A N 1
ATOM 1625 C CA . ALA A 1 201 ? -15.313 -5.206 -10.842 1.00 83.31 201 ALA A CA 1
ATOM 1626 C C . ALA A 1 201 ? -16.046 -3.889 -10.522 1.00 83.31 201 ALA A C 1
ATOM 1628 O O . ALA A 1 201 ? -15.475 -2.807 -10.661 1.00 83.31 201 ALA A O 1
ATOM 1629 N N . THR A 1 202 ? -17.270 -3.958 -9.982 1.00 86.88 202 THR A N 1
ATOM 1630 C CA . THR A 1 202 ? -18.008 -2.759 -9.536 1.00 86.88 202 THR A CA 1
ATOM 1631 C C . THR A 1 202 ? -17.281 -2.010 -8.416 1.00 86.88 202 THR A C 1
ATOM 1633 O O . THR A 1 202 ? -17.255 -0.779 -8.403 1.00 86.88 202 THR A O 1
ATOM 1636 N N . ALA A 1 203 ? -16.688 -2.724 -7.455 1.00 90.12 203 ALA A N 1
ATOM 1637 C CA . ALA A 1 203 ? -15.916 -2.098 -6.385 1.00 90.12 203 ALA A CA 1
ATOM 1638 C C . ALA A 1 203 ? -14.632 -1.434 -6.916 1.00 90.12 203 ALA A C 1
ATOM 1640 O O . ALA A 1 203 ? -14.315 -0.316 -6.506 1.00 90.12 203 ALA A O 1
ATOM 1641 N N . ALA A 1 204 ? -13.950 -2.077 -7.867 1.00 89.31 204 ALA A N 1
ATOM 1642 C CA . ALA A 1 204 ? -12.761 -1.553 -8.528 1.00 89.31 204 ALA A CA 1
ATOM 1643 C C . ALA A 1 204 ? -13.068 -0.294 -9.359 1.00 89.31 204 ALA A C 1
ATOM 1645 O O . ALA A 1 204 ? -12.326 0.685 -9.286 1.00 89.31 204 ALA A O 1
ATOM 1646 N N . GLU A 1 205 ? -14.193 -0.270 -10.084 1.00 88.94 205 GLU A N 1
ATOM 1647 C CA . GLU A 1 205 ? -14.674 0.922 -10.796 1.00 88.94 205 GLU A CA 1
ATOM 1648 C C . GLU A 1 205 ? -14.914 2.079 -9.820 1.00 88.94 205 GLU A C 1
ATOM 1650 O O . GLU A 1 205 ? -14.405 3.183 -10.013 1.00 88.94 205 GLU A O 1
ATOM 1655 N N . LYS A 1 206 ? -15.653 1.833 -8.733 1.00 91.88 206 LYS A N 1
ATOM 1656 C CA . LYS A 1 206 ? -15.926 2.855 -7.714 1.00 91.88 206 LYS A CA 1
ATOM 1657 C C . LYS A 1 206 ? -14.642 3.389 -7.082 1.00 91.88 206 LYS A C 1
ATOM 1659 O O . LYS A 1 206 ? -14.519 4.598 -6.886 1.00 91.88 206 LYS A O 1
ATOM 1664 N N . PHE A 1 207 ? -13.673 2.515 -6.815 1.00 91.62 207 PHE A N 1
ATOM 1665 C CA . PHE A 1 207 ? -12.343 2.907 -6.351 1.00 91.62 207 PHE A CA 1
ATOM 1666 C C . PHE A 1 207 ? -11.631 3.813 -7.353 1.00 91.62 207 PHE A C 1
ATOM 1668 O O . PHE A 1 207 ? -11.164 4.887 -6.971 1.00 91.62 207 PHE A O 1
ATOM 1675 N N . PHE A 1 208 ? -11.621 3.441 -8.634 1.00 88.44 208 PHE A N 1
ATOM 1676 C CA . PHE A 1 208 ? -11.079 4.276 -9.703 1.00 88.44 208 PHE A CA 1
ATOM 1677 C C . PHE A 1 208 ? -11.726 5.671 -9.716 1.00 88.44 208 PHE A C 1
ATOM 1679 O O . PHE A 1 208 ? -11.012 6.675 -9.705 1.00 88.44 208 PHE A O 1
ATOM 1686 N N . LEU A 1 209 ? -13.058 5.755 -9.661 1.00 88.69 209 LEU A N 1
ATOM 1687 C CA . LEU A 1 209 ? -13.796 7.023 -9.675 1.00 88.69 209 LEU A CA 1
ATOM 1688 C C . LEU A 1 209 ? -13.431 7.934 -8.493 1.00 88.69 209 LEU A C 1
ATOM 1690 O O . LEU A 1 209 ? -13.175 9.126 -8.682 1.00 88.69 209 LEU A O 1
ATOM 1694 N N . VAL A 1 210 ? -13.373 7.388 -7.275 1.00 90.38 210 VAL A N 1
ATOM 1695 C CA . VAL A 1 210 ? -13.006 8.159 -6.073 1.00 90.38 210 VAL A CA 1
ATOM 1696 C C . VAL A 1 210 ? -11.533 8.569 -6.111 1.00 90.38 210 VAL A C 1
ATOM 1698 O O . VAL A 1 210 ? -11.186 9.679 -5.698 1.00 90.38 210 VAL A O 1
ATOM 1701 N N . GLN A 1 211 ? -10.661 7.729 -6.665 1.00 85.38 211 GLN A N 1
ATOM 1702 C CA . GLN A 1 211 ? -9.268 8.092 -6.881 1.00 85.38 211 GLN A CA 1
ATOM 1703 C C . GLN A 1 211 ? -9.136 9.256 -7.874 1.00 85.38 211 GLN A C 1
ATOM 1705 O O . GLN A 1 211 ? -8.409 10.206 -7.583 1.00 85.38 211 GLN A O 1
ATOM 1710 N N . GLN A 1 212 ? -9.875 9.256 -8.988 1.00 81.12 212 GLN A N 1
ATOM 1711 C CA . GLN A 1 212 ? -9.887 10.390 -9.923 1.00 81.12 212 GLN A CA 1
ATOM 1712 C C . GLN A 1 212 ? -10.445 11.662 -9.272 1.00 81.12 212 GLN A C 1
ATOM 1714 O O . GLN A 1 212 ? -9.866 12.740 -9.416 1.00 81.12 212 GLN A O 1
ATOM 1719 N N . LEU A 1 213 ? -11.506 11.538 -8.469 1.00 83.75 213 LEU A N 1
ATOM 1720 C CA . LEU A 1 213 ? -12.041 12.646 -7.678 1.00 83.75 213 LEU A CA 1
ATOM 1721 C C . LEU A 1 213 ? -10.986 13.240 -6.732 1.00 83.75 213 LEU A C 1
ATOM 1723 O O . LEU A 1 213 ? -10.911 14.459 -6.578 1.00 83.75 213 LEU A O 1
ATOM 1727 N N . SER A 1 214 ? -10.145 12.404 -6.117 1.00 78.50 214 SER A N 1
ATOM 1728 C CA . SER A 1 214 ? -9.092 12.863 -5.200 1.00 78.50 214 SER A CA 1
ATOM 1729 C C . SER A 1 214 ? -8.084 13.804 -5.882 1.00 78.50 214 SER A C 1
ATOM 1731 O O . SER A 1 214 ? -7.623 14.782 -5.277 1.00 78.50 214 SER A O 1
ATOM 1733 N N . LEU A 1 215 ? -7.836 13.569 -7.175 1.00 72.94 215 LEU A N 1
ATOM 1734 C CA . LEU A 1 215 ? -6.924 14.322 -8.036 1.00 72.94 215 LEU A CA 1
ATOM 1735 C C . LEU A 1 215 ? -7.607 15.479 -8.779 1.00 72.94 215 LEU A C 1
ATOM 1737 O O . LEU A 1 215 ? -6.939 16.249 -9.469 1.00 72.94 215 LEU A O 1
ATOM 1741 N N . TYR A 1 216 ? -8.926 15.627 -8.643 1.00 71.19 216 TYR A N 1
ATOM 1742 C CA . TYR A 1 216 ? -9.693 16.607 -9.397 1.00 71.19 216 TYR A CA 1
ATOM 1743 C C . TYR A 1 216 ? -9.314 18.053 -9.037 1.00 71.19 216 TYR A C 1
ATOM 1745 O O . TYR A 1 216 ? -9.471 18.493 -7.895 1.00 71.19 216 TYR A O 1
ATOM 1753 N N . GLY A 1 217 ? -8.864 18.808 -10.045 1.00 65.00 217 GLY A N 1
ATOM 1754 C CA . GLY A 1 217 ? -8.545 20.240 -9.957 1.00 65.00 217 GLY A CA 1
ATOM 1755 C C . GLY A 1 217 ? -9.431 21.147 -10.821 1.00 65.00 217 GLY A C 1
ATOM 1756 O O . GLY A 1 217 ? -9.119 22.325 -10.969 1.00 65.00 217 GLY A O 1
ATOM 1757 N N . GLY A 1 218 ? -10.496 20.608 -11.427 1.00 65.44 218 GLY A N 1
ATOM 1758 C CA . GLY A 1 218 ? -11.378 21.349 -12.338 1.00 65.44 218 GLY A CA 1
ATOM 1759 C C . GLY A 1 218 ? -12.344 22.306 -11.628 1.00 65.44 218 GLY A C 1
ATOM 1760 O O . GLY A 1 218 ? -12.221 22.559 -10.433 1.00 65.44 218 GLY A O 1
ATOM 1761 N N . ASN A 1 219 ? -13.313 22.863 -12.367 1.00 73.31 219 ASN A N 1
ATOM 1762 C CA . ASN A 1 219 ? -14.196 23.940 -11.890 1.00 73.31 219 ASN A CA 1
ATOM 1763 C C . ASN A 1 219 ? -15.608 23.521 -11.455 1.00 73.31 219 ASN A C 1
ATOM 1765 O O . ASN A 1 219 ? -16.335 24.371 -10.941 1.00 73.31 219 ASN A O 1
ATOM 1769 N N . ASP A 1 220 ? -15.984 22.252 -11.609 1.00 79.38 220 ASP A N 1
ATOM 1770 C CA . ASP A 1 220 ? -17.290 21.750 -11.180 1.00 79.38 220 ASP A CA 1
ATOM 1771 C C . ASP A 1 220 ? -17.432 21.853 -9.650 1.00 79.38 220 ASP A C 1
ATOM 1773 O O . ASP A 1 220 ? -16.627 21.302 -8.894 1.00 79.38 220 ASP A O 1
ATOM 1777 N N . GLN A 1 221 ? -18.438 22.599 -9.188 1.00 83.56 221 GLN A N 1
ATOM 1778 C CA . GLN A 1 221 ? -18.643 22.871 -7.762 1.00 83.56 221 GLN A CA 1
ATOM 1779 C C . GLN A 1 221 ? -19.126 21.642 -6.988 1.00 83.56 221 GLN A C 1
ATOM 1781 O O . GLN A 1 221 ? -18.752 21.472 -5.826 1.00 83.56 221 GLN A O 1
ATOM 1786 N N . ASN A 1 222 ? -19.897 20.761 -7.626 1.00 86.31 222 ASN A N 1
ATOM 1787 C CA . ASN A 1 222 ? -20.367 19.535 -6.994 1.00 86.31 222 ASN A CA 1
ATOM 1788 C C . ASN A 1 222 ? -19.192 18.577 -6.790 1.00 86.31 222 ASN A C 1
ATOM 1790 O O . ASN A 1 222 ? -18.990 18.090 -5.679 1.00 86.31 222 ASN A O 1
ATOM 1794 N N . LEU A 1 223 ? -18.340 18.399 -7.805 1.00 81.50 223 LEU A N 1
ATOM 1795 C CA . LEU A 1 223 ? -17.124 17.588 -7.672 1.00 81.50 223 LEU A CA 1
ATOM 1796 C C . LEU A 1 223 ? -16.147 18.174 -6.649 1.00 81.50 223 LEU A C 1
ATOM 1798 O O . LEU A 1 223 ? -15.566 17.432 -5.858 1.00 81.50 223 LEU A O 1
ATOM 1802 N N . LYS A 1 224 ? -15.993 19.504 -6.595 1.00 81.69 224 LYS A N 1
ATOM 1803 C CA . LYS A 1 224 ? -15.208 20.155 -5.532 1.00 81.69 224 LYS A CA 1
ATOM 1804 C C . LYS A 1 224 ? -15.768 19.842 -4.146 1.00 81.69 224 LYS A C 1
ATOM 1806 O O . LYS A 1 224 ? -14.988 19.529 -3.251 1.00 81.69 224 LYS A O 1
ATOM 1811 N N . SER A 1 225 ? -17.087 19.895 -3.975 1.00 86.94 225 SER A N 1
ATOM 1812 C CA . SER A 1 225 ? -17.747 19.586 -2.704 1.00 86.94 225 SER A CA 1
ATOM 1813 C C . SER A 1 225 ? -17.547 18.121 -2.297 1.00 86.94 225 SER A C 1
ATOM 1815 O O . SER A 1 225 ? -17.103 17.844 -1.182 1.00 86.94 225 SER A O 1
ATOM 1817 N N . LEU A 1 226 ? -17.746 17.180 -3.228 1.00 87.88 226 LEU A N 1
ATOM 1818 C CA . LEU A 1 226 ? -17.482 15.752 -3.011 1.00 87.88 226 LEU A CA 1
ATOM 1819 C C . LEU A 1 226 ? -16.015 15.490 -2.641 1.00 87.88 226 LEU A C 1
ATOM 1821 O O . LEU A 1 226 ? -15.729 14.741 -1.705 1.00 87.88 226 LEU A O 1
ATOM 1825 N N . ARG A 1 227 ? -15.075 16.153 -3.325 1.00 85.25 227 ARG A N 1
ATOM 1826 C CA . ARG A 1 227 ? -13.645 16.076 -3.008 1.00 85.25 227 ARG A CA 1
ATOM 1827 C C . ARG A 1 227 ? -13.346 16.638 -1.616 1.00 85.25 227 ARG A C 1
ATOM 1829 O O . ARG A 1 227 ? -12.605 16.019 -0.863 1.00 85.25 227 ARG A O 1
ATOM 1836 N N . LEU A 1 228 ? -13.907 17.787 -1.240 1.00 83.69 228 LEU A N 1
ATOM 1837 C CA . LEU A 1 228 ? -13.707 18.356 0.099 1.00 83.69 228 LEU A CA 1
ATOM 1838 C C . LEU A 1 228 ? -14.241 17.426 1.194 1.00 83.69 228 LEU A C 1
ATOM 1840 O O . LEU A 1 228 ? -13.556 17.226 2.196 1.00 83.69 228 LEU A O 1
ATOM 1844 N N . ARG A 1 229 ? -15.401 16.794 0.971 1.00 84.88 229 ARG A N 1
ATOM 1845 C CA . ARG A 1 229 ? -15.960 15.781 1.877 1.00 84.88 229 ARG A CA 1
ATOM 1846 C C . ARG A 1 229 ? -15.018 14.592 2.046 1.00 84.88 229 ARG A C 1
ATOM 1848 O O . ARG A 1 229 ? -14.763 14.191 3.176 1.00 84.88 229 ARG A O 1
ATOM 1855 N N . LEU A 1 230 ? -14.450 14.072 0.953 1.00 80.56 230 LEU A N 1
ATOM 1856 C CA . LEU A 1 230 ? -13.458 12.988 0.997 1.00 80.56 230 LEU A CA 1
ATOM 1857 C C . LEU A 1 230 ? -12.279 13.337 1.916 1.00 80.56 230 LEU A C 1
ATOM 1859 O O . LEU A 1 230 ? -11.776 12.460 2.621 1.00 80.56 230 LEU A O 1
ATOM 1863 N N . PHE A 1 231 ? -11.862 14.610 1.920 1.00 75.94 231 PHE A N 1
ATOM 1864 C CA . PHE A 1 231 ? -10.713 15.102 2.674 1.00 75.94 231 PHE A CA 1
ATOM 1865 C C . PHE A 1 231 ? -11.012 15.611 4.098 1.00 75.94 231 PHE A C 1
ATOM 1867 O O . PHE A 1 231 ? -10.066 15.946 4.814 1.00 75.94 231 PHE A O 1
ATOM 1874 N N . SER A 1 232 ? -12.276 15.619 4.538 1.00 77.25 232 SER A N 1
ATOM 1875 C CA . SER A 1 232 ? -12.677 16.245 5.805 1.00 77.25 232 SER A CA 1
ATOM 1876 C C . SER A 1 232 ? -12.303 15.423 7.057 1.00 77.25 232 SER A C 1
ATOM 1878 O O . SER A 1 232 ? -12.174 14.195 6.977 1.00 77.25 232 SER A O 1
ATOM 1880 N N . PRO A 1 233 ? -12.124 16.068 8.228 1.00 74.06 233 PRO A N 1
ATOM 1881 C CA . PRO A 1 233 ? -11.872 15.374 9.495 1.00 74.06 233 PRO A CA 1
ATOM 1882 C C . PRO A 1 233 ? -13.006 14.430 9.922 1.00 74.06 233 PRO A C 1
ATOM 1884 O O . PRO A 1 233 ? -12.741 13.349 10.441 1.00 74.06 233 PRO A O 1
ATOM 1887 N N . GLU A 1 234 ? -14.263 14.801 9.674 1.00 78.56 234 GLU A N 1
ATOM 1888 C CA . GLU A 1 234 ? -15.431 13.973 10.007 1.00 78.56 234 GLU A CA 1
ATOM 1889 C C . GLU A 1 234 ? -15.416 12.668 9.207 1.00 78.56 234 GLU A C 1
ATOM 1891 O O . GLU A 1 234 ? -15.712 11.596 9.733 1.00 78.56 234 GLU A O 1
ATOM 1896 N N . THR A 1 235 ? -15.014 12.747 7.937 1.00 78.56 235 THR A N 1
ATOM 1897 C CA . THR A 1 235 ? -14.826 11.575 7.084 1.00 78.56 235 THR A CA 1
ATOM 1898 C C . THR A 1 235 ? -13.767 10.633 7.650 1.00 78.56 235 THR A C 1
ATOM 1900 O O . THR A 1 235 ? -14.026 9.435 7.706 1.00 78.56 235 THR A O 1
ATOM 1903 N N . PHE A 1 236 ? -12.617 11.152 8.104 1.00 77.31 236 PHE A N 1
ATOM 1904 C CA . PHE A 1 236 ? -11.555 10.345 8.730 1.00 77.31 236 PHE A CA 1
ATOM 1905 C C . PHE A 1 236 ? -12.077 9.520 9.908 1.00 77.31 236 PHE A C 1
ATOM 1907 O O . PHE A 1 236 ? -11.818 8.322 9.990 1.00 77.31 236 PHE A O 1
ATOM 1914 N N . GLN A 1 237 ? -12.869 10.150 10.773 1.00 77.19 237 GLN A N 1
ATOM 1915 C CA . GLN A 1 237 ? -13.468 9.476 11.920 1.00 77.19 237 GLN A CA 1
ATOM 1916 C C . GLN A 1 237 ? -14.468 8.401 11.478 1.00 77.19 237 GLN A C 1
ATOM 1918 O O . GLN A 1 237 ? -14.408 7.277 11.962 1.00 77.19 237 GLN A O 1
ATOM 1923 N N . LYS A 1 238 ? -15.348 8.701 10.511 1.00 83.44 238 LYS A N 1
ATOM 1924 C CA . LYS A 1 238 ? -16.377 7.754 10.037 1.00 83.44 238 LYS A CA 1
ATOM 1925 C C . LYS A 1 238 ? -15.816 6.481 9.398 1.00 83.44 238 LYS A C 1
ATOM 1927 O O . LYS A 1 238 ? -16.455 5.431 9.503 1.00 83.44 238 LYS A O 1
ATOM 1932 N N . ILE A 1 239 ? -14.674 6.585 8.713 1.00 87.00 239 ILE A N 1
ATOM 1933 C CA . ILE A 1 239 ? -13.991 5.447 8.073 1.00 87.00 239 ILE A CA 1
ATOM 1934 C C . ILE A 1 239 ? -13.106 4.653 9.047 1.00 87.00 239 ILE A C 1
ATOM 1936 O O . ILE A 1 239 ? -12.491 3.682 8.623 1.00 87.00 239 ILE A O 1
ATOM 1940 N N . GLY A 1 240 ? -13.030 5.049 10.324 1.00 87.44 240 GLY A N 1
ATOM 1941 C CA . GLY A 1 240 ? -12.218 4.375 11.341 1.00 87.44 240 GLY A CA 1
ATOM 1942 C C . GLY A 1 240 ? -10.714 4.642 11.237 1.00 87.44 240 GLY A C 1
ATOM 1943 O O . GLY A 1 240 ? -9.933 3.914 11.841 1.00 87.44 240 GLY A O 1
ATOM 1944 N N . LEU A 1 241 ? -10.286 5.663 10.479 1.00 89.25 241 LEU A N 1
ATOM 1945 C CA . LEU A 1 241 ? -8.875 6.052 10.398 1.00 89.25 241 LEU A CA 1
ATOM 1946 C C . LEU A 1 241 ? -8.553 7.140 11.425 1.00 89.25 241 LEU A C 1
ATOM 1948 O O . LEU A 1 241 ? -9.084 8.252 11.376 1.00 89.25 241 LEU A O 1
ATOM 1952 N N . ILE A 1 242 ? -7.606 6.843 12.308 1.00 88.88 242 ILE A N 1
ATOM 1953 C CA . ILE A 1 242 ? -7.101 7.759 13.325 1.00 88.88 242 ILE A CA 1
ATOM 1954 C C . ILE A 1 242 ? -5.676 8.159 12.975 1.00 88.88 242 ILE A C 1
ATOM 1956 O O . ILE A 1 242 ? -4.770 7.333 12.910 1.00 88.88 242 ILE A O 1
ATOM 1960 N N . ARG A 1 243 ? -5.456 9.463 12.811 1.00 85.62 243 ARG A N 1
ATOM 1961 C CA . ARG A 1 243 ? -4.117 10.012 12.606 1.00 85.62 243 ARG A CA 1
ATOM 1962 C C . ARG A 1 243 ? -3.323 10.024 13.905 1.00 85.62 243 ARG A C 1
ATOM 1964 O O . ARG A 1 243 ? -3.661 10.776 14.823 1.00 85.62 243 ARG A O 1
ATOM 1971 N N . LEU A 1 244 ? -2.249 9.241 13.955 1.00 84.56 244 LEU A N 1
ATOM 1972 C CA . LEU A 1 244 ? -1.317 9.231 15.082 1.00 84.56 244 LEU A CA 1
ATOM 1973 C C . LEU A 1 244 ? -0.262 10.323 14.940 1.00 84.56 244 LEU A C 1
ATOM 1975 O O . LEU A 1 244 ? -0.012 11.061 15.891 1.00 84.56 244 LEU A O 1
ATOM 1979 N N . VAL A 1 245 ? 0.323 10.451 13.747 1.00 76.81 245 VAL A N 1
ATOM 1980 C CA . VAL A 1 245 ? 1.398 11.410 13.467 1.00 76.81 245 VAL A CA 1
ATOM 1981 C C . VAL A 1 245 ? 1.046 12.215 12.222 1.00 76.81 245 VAL A C 1
ATOM 1983 O O . VAL A 1 245 ? 0.762 11.656 11.162 1.00 76.81 245 VAL A O 1
ATOM 1986 N N . SER A 1 246 ? 1.039 13.544 12.339 1.00 70.06 246 SER A N 1
ATOM 1987 C CA . SER A 1 246 ? 0.812 14.430 11.192 1.00 70.06 246 SER A CA 1
ATOM 1988 C C . SER A 1 246 ? 2.039 14.507 10.280 1.00 70.06 246 SER A C 1
ATOM 1990 O O . SER A 1 246 ? 3.161 14.271 10.716 1.00 70.06 246 SER A O 1
ATOM 1992 N N . SER A 1 247 ? 1.868 14.923 9.023 1.00 64.56 247 SER A N 1
ATOM 1993 C CA . SER A 1 247 ? 3.000 15.135 8.101 1.00 64.56 247 SER A CA 1
ATOM 1994 C C . SER A 1 247 ? 4.021 16.160 8.618 1.00 64.56 247 SER A C 1
ATOM 1996 O O . SER A 1 247 ? 5.210 16.057 8.336 1.00 64.56 247 SER A O 1
ATOM 1998 N N . SER A 1 248 ? 3.587 17.143 9.416 1.00 58.44 248 SER A N 1
ATOM 1999 C CA . SER A 1 248 ? 4.484 18.122 10.045 1.00 58.44 248 SER A CA 1
ATOM 2000 C C . SER A 1 248 ? 5.387 17.525 11.126 1.00 58.44 248 SER A C 1
ATOM 2002 O O . SER A 1 248 ? 6.494 18.035 11.329 1.00 58.44 248 SER A O 1
ATOM 2004 N N . GLU A 1 249 ? 4.911 16.473 11.792 1.00 56.50 249 GLU A N 1
ATOM 2005 C CA . GLU A 1 249 ? 5.570 15.776 12.903 1.00 56.50 249 GLU A CA 1
ATOM 2006 C C . GLU A 1 249 ? 6.283 14.499 12.443 1.00 56.50 249 GLU A C 1
ATOM 2008 O O . GLU A 1 249 ? 7.201 14.039 13.115 1.00 56.50 249 GLU A O 1
ATOM 2013 N N . SER A 1 250 ? 5.876 13.938 11.301 1.00 55.47 250 SER A N 1
ATOM 2014 C CA . SER A 1 250 ? 6.383 12.669 10.797 1.00 55.47 250 SER A CA 1
ATOM 2015 C C . SER A 1 250 ? 7.834 12.809 10.337 1.00 55.47 250 SER A C 1
ATOM 2017 O O . SER A 1 250 ? 8.118 13.541 9.379 1.00 55.47 250 SER A O 1
ATOM 2019 N N . PRO A 1 251 ? 8.780 12.086 10.961 1.00 50.12 251 PRO A N 1
ATOM 2020 C CA . PRO A 1 251 ? 10.131 11.975 10.425 1.00 50.12 251 PRO A CA 1
ATOM 2021 C C . PRO A 1 251 ? 10.150 11.145 9.131 1.00 50.12 251 PRO A C 1
ATOM 2023 O O . PRO A 1 251 ? 11.121 11.225 8.391 1.00 50.12 251 PRO A O 1
ATOM 2026 N N . LEU A 1 252 ? 9.066 10.419 8.821 1.00 55.19 252 LEU A N 1
ATOM 2027 C CA . LEU A 1 252 ? 8.871 9.630 7.600 1.00 55.19 252 LEU A CA 1
ATOM 2028 C C . LEU A 1 252 ? 8.163 10.423 6.479 1.00 55.19 252 LEU A C 1
ATOM 2030 O O . LEU A 1 252 ? 7.676 9.830 5.524 1.00 55.19 252 LEU A O 1
ATOM 2034 N N . ALA A 1 253 ? 8.121 11.759 6.587 1.00 51.81 253 ALA A N 1
ATOM 2035 C CA . ALA A 1 253 ? 7.574 12.729 5.624 1.00 51.81 253 ALA A CA 1
ATOM 2036 C C . ALA A 1 253 ? 6.043 12.775 5.464 1.00 51.81 253 ALA A C 1
ATOM 2038 O O . ALA A 1 253 ? 5.477 13.864 5.333 1.00 51.81 253 ALA A O 1
ATOM 2039 N N . ASP A 1 254 ? 5.385 11.625 5.502 1.00 65.69 254 ASP A N 1
ATOM 2040 C CA . ASP A 1 254 ? 3.948 11.473 5.277 1.00 65.69 254 ASP A CA 1
ATOM 2041 C C . ASP A 1 254 ? 3.236 11.044 6.579 1.00 65.69 254 ASP A C 1
ATOM 2043 O O . ASP A 1 254 ? 3.893 10.590 7.527 1.00 65.69 254 ASP A O 1
ATOM 2047 N N . PRO A 1 255 ? 1.916 11.282 6.706 1.00 73.06 255 PRO A N 1
ATOM 2048 C CA . PRO A 1 255 ? 1.188 10.989 7.937 1.00 73.06 255 PRO A CA 1
ATOM 2049 C C . PRO A 1 255 ? 1.155 9.488 8.239 1.00 73.06 255 PRO A C 1
ATOM 2051 O O . PRO A 1 255 ? 1.182 8.658 7.334 1.00 73.06 255 PRO A O 1
ATOM 2054 N N . ILE A 1 256 ? 1.054 9.162 9.527 1.00 81.31 256 ILE A N 1
ATOM 2055 C CA . ILE A 1 256 ? 0.886 7.788 10.008 1.00 81.31 256 ILE A CA 1
ATOM 2056 C C . ILE A 1 256 ? -0.513 7.679 10.591 1.00 81.31 256 ILE A C 1
ATOM 2058 O O . ILE A 1 256 ? -0.847 8.361 11.570 1.00 81.31 256 ILE A O 1
ATOM 2062 N N . ASP A 1 257 ? -1.315 6.829 9.964 1.00 87.06 257 ASP A N 1
ATOM 2063 C CA . ASP A 1 257 ? -2.720 6.625 10.284 1.00 87.06 257 ASP A CA 1
ATOM 2064 C C . ASP A 1 257 ? -2.919 5.171 10.751 1.00 87.06 257 ASP A C 1
ATOM 2066 O O . ASP A 1 257 ? -2.279 4.249 10.249 1.00 87.06 257 ASP A O 1
ATOM 2070 N N . VAL A 1 258 ? -3.807 4.958 11.718 1.00 92.00 258 VAL A N 1
ATOM 2071 C CA . VAL A 1 258 ? -4.218 3.630 12.188 1.00 92.00 258 VAL A CA 1
ATOM 2072 C C . VAL A 1 258 ? -5.678 3.415 11.842 1.00 92.00 258 VAL A C 1
ATOM 2074 O O . VAL A 1 258 ? -6.517 4.264 12.134 1.00 92.00 258 VAL A O 1
ATOM 2077 N N . LEU A 1 259 ? -5.973 2.279 11.217 1.00 92.12 259 LEU A N 1
ATOM 2078 C CA . LEU A 1 259 ? -7.327 1.769 11.099 1.00 92.12 259 LEU A CA 1
ATOM 2079 C C . LEU A 1 259 ? -7.686 1.061 12.399 1.00 92.12 259 LEU A C 1
ATOM 2081 O O . LEU A 1 259 ? -7.177 -0.020 12.688 1.00 92.12 259 LEU A O 1
ATOM 2085 N N . GLU A 1 260 ? -8.578 1.683 13.157 1.00 89.81 260 GLU A N 1
ATOM 2086 C CA . GLU A 1 260 ? -9.179 1.097 14.343 1.00 89.81 260 GLU A CA 1
ATOM 2087 C C . GLU A 1 260 ? -10.532 0.482 13.951 1.00 89.81 260 GLU A C 1
ATOM 2089 O O . GLU A 1 260 ? -11.483 1.218 13.656 1.00 89.81 260 GLU A O 1
ATOM 2094 N N . PRO A 1 261 ? -10.667 -0.856 13.930 1.00 84.31 261 PRO A N 1
ATOM 2095 C CA . PRO A 1 261 ? -11.855 -1.495 13.365 1.00 84.31 261 PRO A CA 1
ATOM 2096 C C . PRO A 1 261 ? -13.147 -1.144 14.098 1.00 84.31 261 PRO A C 1
ATOM 2098 O O . PRO A 1 261 ? -14.202 -1.021 13.478 1.00 84.31 261 PRO A O 1
ATOM 2101 N N . GLN A 1 262 ? -13.068 -0.954 15.416 1.00 84.19 262 GLN A N 1
ATOM 2102 C CA . GLN A 1 262 ? -14.224 -0.625 16.251 1.00 84.19 262 GLN A CA 1
ATOM 2103 C C . GLN A 1 262 ? -14.779 0.780 15.969 1.00 84.19 262 GLN A C 1
ATOM 2105 O O . GLN A 1 262 ? -15.951 1.043 16.233 1.00 84.19 262 GLN A O 1
ATOM 2110 N N . SER A 1 263 ? -13.964 1.658 15.379 1.00 87.62 263 SER A N 1
ATOM 2111 C CA . SER A 1 263 ? -14.331 3.033 15.035 1.00 87.62 263 SER A CA 1
ATOM 2112 C C . SER A 1 263 ? -14.980 3.168 13.652 1.00 87.62 263 SER A C 1
ATOM 2114 O O . SER A 1 263 ? -15.453 4.247 13.291 1.00 87.62 263 SER A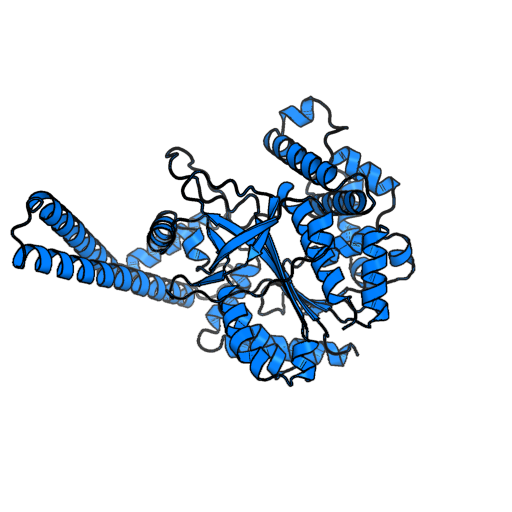 O 1
ATOM 2116 N N . ILE A 1 264 ? -15.053 2.089 12.864 1.00 87.62 264 ILE A N 1
ATOM 2117 C CA . ILE A 1 264 ? -15.730 2.108 11.562 1.00 87.62 264 ILE A CA 1
ATOM 2118 C C . ILE A 1 264 ? -17.246 2.207 11.783 1.00 87.62 264 ILE A C 1
ATOM 2120 O O . ILE A 1 264 ? -17.873 1.319 12.362 1.00 87.62 264 ILE A O 1
ATOM 2124 N N . SER A 1 265 ? -17.866 3.279 11.283 1.00 86.81 265 SER A N 1
ATOM 2125 C CA . SER A 1 265 ? -19.304 3.496 11.484 1.00 86.81 265 SER A CA 1
ATOM 2126 C C . SER A 1 265 ? -20.176 2.435 10.790 1.00 86.81 265 SER A C 1
ATOM 2128 O O . SER A 1 265 ? -19.913 2.006 9.664 1.00 86.81 265 SER A O 1
ATOM 2130 N N . THR A 1 266 ? -21.275 2.042 11.440 1.00 86.69 266 THR A N 1
ATOM 2131 C CA . THR A 1 266 ? -22.242 1.070 10.896 1.00 86.69 266 THR A CA 1
ATOM 2132 C C . THR A 1 266 ? -22.913 1.561 9.612 1.00 86.69 266 THR A C 1
ATOM 2134 O O . THR A 1 266 ? -23.143 0.770 8.698 1.00 86.69 266 THR A O 1
ATOM 2137 N N . GLU A 1 267 ? -23.177 2.869 9.523 1.00 87.06 267 GLU A N 1
ATOM 2138 C CA . GLU A 1 267 ? -23.680 3.545 8.321 1.00 87.06 267 GLU A CA 1
ATOM 2139 C C . GLU A 1 267 ? -22.728 3.336 7.134 1.00 87.06 267 GLU A C 1
ATOM 2141 O O . GLU A 1 267 ? -23.157 2.911 6.060 1.00 87.06 267 GLU A O 1
ATOM 2146 N N . LEU A 1 268 ? -21.424 3.558 7.340 1.00 88.69 268 LEU A N 1
ATOM 2147 C CA . LEU A 1 268 ? -20.413 3.336 6.309 1.00 88.69 268 LEU A CA 1
ATOM 2148 C C . LEU A 1 268 ? -20.366 1.866 5.880 1.00 88.69 268 LEU A C 1
ATOM 2150 O O . LEU A 1 268 ? -20.374 1.572 4.685 1.00 88.69 268 LEU A O 1
ATOM 2154 N N . MET A 1 269 ? -20.377 0.944 6.848 1.00 89.00 269 MET A N 1
ATOM 2155 C CA . MET A 1 269 ? -20.384 -0.496 6.576 1.00 89.00 269 MET A CA 1
ATOM 2156 C C . MET A 1 269 ? -21.567 -0.929 5.711 1.00 89.00 269 MET A C 1
ATOM 2158 O O . MET A 1 269 ? -21.396 -1.807 4.870 1.00 89.00 269 MET A O 1
ATOM 2162 N N . ALA A 1 270 ? -22.746 -0.323 5.864 1.00 88.56 270 ALA A N 1
ATOM 2163 C CA . ALA A 1 270 ? -23.914 -0.651 5.047 1.00 88.56 270 ALA A CA 1
ATOM 2164 C C . ALA A 1 270 ? -23.737 -0.254 3.569 1.00 88.56 270 ALA A C 1
ATOM 2166 O O . ALA A 1 270 ? -24.140 -1.008 2.680 1.00 88.56 270 ALA A O 1
ATOM 2167 N N . ASN A 1 271 ? -23.090 0.885 3.316 1.00 89.81 271 ASN A N 1
ATOM 2168 C CA . ASN A 1 271 ? -22.944 1.480 1.984 1.00 89.81 271 ASN A CA 1
ATOM 2169 C C . ASN A 1 271 ? -21.746 0.946 1.185 1.00 89.81 271 ASN A C 1
ATOM 2171 O O . ASN A 1 271 ? -21.663 1.156 -0.026 1.00 89.81 271 ASN A O 1
ATOM 2175 N N . LEU A 1 272 ? -20.803 0.263 1.838 1.00 91.62 272 LEU A N 1
ATOM 2176 C CA . LEU A 1 272 ? -19.643 -0.308 1.161 1.00 91.62 272 LEU A CA 1
ATOM 2177 C C . LEU A 1 272 ? -20.047 -1.375 0.125 1.00 91.62 272 LEU A C 1
ATOM 2179 O O . LEU A 1 272 ? -20.949 -2.181 0.389 1.00 91.62 272 LEU A O 1
ATOM 2183 N N . PRO A 1 273 ? -19.349 -1.451 -1.030 1.00 91.38 273 PRO A N 1
ATOM 2184 C CA . PRO A 1 273 ? -19.525 -2.551 -1.974 1.00 91.38 273 PRO A CA 1
ATOM 2185 C C . PRO A 1 273 ? -19.378 -3.905 -1.273 1.00 91.38 273 PRO A C 1
ATOM 2187 O O . PRO A 1 273 ? -18.459 -4.090 -0.477 1.00 91.38 273 PRO A O 1
ATOM 2190 N N . THR A 1 274 ? -20.258 -4.861 -1.587 1.00 90.75 274 THR A N 1
ATOM 2191 C CA . THR A 1 274 ? -20.318 -6.175 -0.921 1.00 90.75 274 THR A CA 1
ATOM 2192 C C . THR A 1 274 ? -18.953 -6.834 -0.681 1.00 90.75 274 THR A C 1
ATOM 2194 O O . THR A 1 274 ? -18.687 -7.158 0.473 1.00 90.75 274 THR A O 1
ATOM 2197 N N . PRO A 1 275 ? -18.060 -7.006 -1.678 1.00 88.75 275 PRO A N 1
ATOM 2198 C CA . PRO A 1 275 ? -16.776 -7.666 -1.431 1.00 88.75 275 PRO A CA 1
ATOM 2199 C C . PRO A 1 275 ? -15.912 -6.904 -0.417 1.00 88.75 275 PRO A C 1
ATOM 2201 O O . PRO A 1 275 ? -15.332 -7.514 0.477 1.00 88.75 275 PRO A O 1
ATOM 2204 N N . VAL A 1 276 ? -15.876 -5.572 -0.504 1.00 91.38 276 VAL A N 1
ATOM 2205 C CA . VAL A 1 276 ? -15.129 -4.708 0.425 1.00 91.38 276 VAL A CA 1
ATOM 2206 C C . VAL A 1 276 ? -15.700 -4.814 1.838 1.00 91.38 276 VAL A C 1
ATOM 2208 O O . VAL A 1 276 ? -14.960 -4.977 2.807 1.00 91.38 276 VAL A O 1
ATOM 2211 N N . ARG A 1 277 ? -17.031 -4.783 1.954 1.00 92.88 277 ARG A N 1
ATOM 2212 C CA . ARG A 1 277 ? -17.740 -4.928 3.226 1.00 92.88 277 ARG A CA 1
ATOM 2213 C C . ARG A 1 277 ? -17.433 -6.259 3.906 1.00 92.88 277 ARG A C 1
ATOM 2215 O O . ARG A 1 277 ? -17.240 -6.276 5.116 1.00 92.88 277 ARG A O 1
ATOM 2222 N N . GLU A 1 278 ? -17.397 -7.365 3.166 1.00 91.56 278 GLU A N 1
ATOM 2223 C CA . GLU A 1 278 ? -17.121 -8.682 3.754 1.00 91.56 278 GLU A CA 1
ATOM 2224 C C . GLU A 1 278 ? -15.668 -8.820 4.231 1.00 91.56 278 GLU A C 1
ATOM 2226 O O . GLU A 1 278 ? -15.438 -9.405 5.289 1.00 91.56 278 GLU A O 1
ATOM 2231 N N . VAL A 1 279 ? -14.698 -8.234 3.518 1.00 91.38 279 VAL A N 1
ATOM 2232 C CA . VAL A 1 279 ? -13.307 -8.147 4.000 1.00 91.38 279 VAL A CA 1
ATOM 2233 C C . VAL A 1 279 ? -13.240 -7.332 5.293 1.00 91.38 279 VAL A C 1
ATOM 2235 O O . VAL A 1 279 ? -12.709 -7.807 6.294 1.00 91.38 279 VAL A O 1
ATOM 2238 N N . LEU A 1 280 ? -13.850 -6.144 5.322 1.00 91.69 280 LEU A N 1
ATOM 2239 C CA . LEU A 1 280 ? -13.816 -5.284 6.509 1.00 91.69 280 LEU A CA 1
ATOM 2240 C C . LEU A 1 280 ? -14.568 -5.875 7.699 1.00 91.69 280 LEU A C 1
ATOM 2242 O O . LEU A 1 280 ? -14.128 -5.715 8.832 1.00 91.69 280 LEU A O 1
ATOM 2246 N N . LYS A 1 281 ? -15.653 -6.624 7.477 1.00 92.19 281 LYS A N 1
ATOM 2247 C CA . LYS A 1 281 ? -16.298 -7.386 8.554 1.00 92.19 281 LYS A CA 1
ATOM 2248 C C . LYS A 1 281 ? -15.330 -8.366 9.206 1.00 92.19 281 LYS A C 1
ATOM 2250 O O . LYS A 1 281 ? -15.361 -8.479 10.424 1.00 92.19 281 LYS A O 1
ATOM 2255 N N . ARG A 1 282 ? -14.476 -9.049 8.434 1.00 92.50 282 ARG A N 1
ATOM 2256 C CA . ARG A 1 282 ? -13.460 -9.955 8.993 1.00 92.50 282 ARG A CA 1
ATOM 2257 C C . ARG A 1 282 ? -12.385 -9.195 9.769 1.00 92.50 282 ARG A C 1
ATOM 2259 O O . ARG A 1 282 ? -12.078 -9.602 10.883 1.00 92.50 282 ARG A O 1
ATOM 2266 N N . VAL A 1 283 ? -11.899 -8.066 9.242 1.00 91.25 283 VAL A N 1
ATOM 2267 C CA . VAL A 1 283 ? -10.972 -7.157 9.955 1.00 91.25 283 VAL A CA 1
ATOM 2268 C C . VAL A 1 283 ? -11.556 -6.752 11.318 1.00 91.25 283 VAL A C 1
ATOM 2270 O O . VAL A 1 283 ? -10.893 -6.883 12.344 1.00 91.25 283 VAL A O 1
ATOM 2273 N N . VAL A 1 284 ? -12.833 -6.350 11.350 1.00 90.19 284 VAL A N 1
ATOM 2274 C CA . VAL A 1 284 ? -13.556 -5.987 12.583 1.00 90.19 284 VAL A CA 1
ATOM 2275 C C . VAL A 1 284 ? -13.743 -7.183 13.515 1.00 90.19 284 VAL A C 1
ATOM 2277 O O . VAL A 1 284 ? -13.441 -7.089 14.700 1.00 90.19 284 VAL A O 1
ATOM 2280 N N . GLN A 1 285 ? -14.209 -8.322 13.002 1.00 90.81 285 GLN A N 1
ATOM 2281 C CA . GLN A 1 285 ? -14.444 -9.537 13.794 1.00 90.81 285 GLN A CA 1
ATOM 2282 C C . GLN A 1 285 ? -13.164 -10.100 14.419 1.00 90.81 285 GLN A C 1
ATOM 2284 O O . GLN A 1 285 ? -13.227 -10.716 15.481 1.00 90.81 285 GLN A O 1
ATOM 2289 N N . ASN A 1 286 ? -12.024 -9.899 13.762 1.00 90.12 286 ASN A N 1
ATOM 2290 C CA . ASN A 1 286 ? -10.716 -10.335 14.237 1.00 90.12 286 ASN A CA 1
ATOM 2291 C C . ASN A 1 286 ? -9.984 -9.258 15.056 1.00 90.12 286 ASN A C 1
ATOM 2293 O O . ASN A 1 286 ? -8.863 -9.512 15.481 1.00 90.12 286 ASN A O 1
ATOM 2297 N N . ASN A 1 287 ? -10.599 -8.088 15.279 1.00 89.44 287 ASN A N 1
ATOM 2298 C CA . ASN A 1 287 ? -10.009 -6.936 15.973 1.00 89.44 287 ASN A CA 1
ATOM 2299 C C . ASN A 1 287 ? -8.628 -6.535 15.416 1.00 89.44 287 ASN A C 1
ATOM 2301 O O . ASN A 1 287 ? -7.685 -6.312 16.170 1.00 89.44 287 ASN A O 1
ATOM 2305 N N . GLN A 1 288 ? -8.499 -6.484 14.088 1.00 91.19 288 GLN A N 1
ATOM 2306 C CA . GLN A 1 288 ? -7.228 -6.194 13.421 1.00 91.19 288 GLN A CA 1
ATOM 2307 C C . GLN A 1 288 ? -6.921 -4.702 13.371 1.00 91.19 288 GLN A C 1
ATOM 2309 O O . GLN A 1 288 ? -7.493 -3.968 12.567 1.00 91.19 288 GLN A O 1
ATOM 2314 N N . VAL A 1 289 ? -5.990 -4.258 14.207 1.00 93.31 289 VAL A N 1
ATOM 2315 C CA . VAL A 1 289 ? -5.512 -2.875 14.214 1.00 93.31 289 VAL A CA 1
ATOM 2316 C C . VAL A 1 289 ? -4.414 -2.730 13.165 1.00 93.31 289 VAL A C 1
ATOM 2318 O O . VAL A 1 289 ? -3.296 -3.214 13.345 1.00 93.31 289 VAL A O 1
ATOM 2321 N N . ILE A 1 290 ? -4.737 -2.059 12.058 1.00 93.88 290 ILE A N 1
ATOM 2322 C CA . ILE A 1 290 ? -3.835 -1.929 10.907 1.00 93.88 290 ILE A CA 1
ATOM 2323 C C . ILE A 1 290 ? -3.189 -0.546 10.930 1.00 93.88 290 ILE A C 1
ATOM 2325 O O . ILE A 1 290 ? -3.857 0.470 10.728 1.00 93.88 290 ILE A O 1
ATOM 2329 N N . MET A 1 291 ? -1.874 -0.495 11.124 1.00 92.50 291 MET A N 1
ATOM 2330 C CA . MET A 1 291 ? -1.102 0.739 11.013 1.00 92.50 291 MET A CA 1
ATOM 2331 C C . MET A 1 291 ? -0.657 0.958 9.566 1.00 92.50 291 MET A C 1
ATOM 2333 O O . MET A 1 291 ? 0.129 0.186 9.023 1.00 92.50 291 MET A O 1
ATOM 2337 N N . SER A 1 292 ? -1.140 2.037 8.952 1.00 88.81 292 SER A N 1
ATOM 2338 C CA . SER A 1 292 ? -0.723 2.483 7.626 1.00 88.81 292 SER A CA 1
ATOM 2339 C C . SER A 1 292 ? 0.506 3.377 7.756 1.00 88.81 292 SER A C 1
ATOM 2341 O O . SER A 1 292 ? 0.424 4.514 8.229 1.00 88.81 292 SER A O 1
ATOM 2343 N N . VAL A 1 293 ? 1.647 2.859 7.317 1.00 83.69 293 VAL A N 1
ATOM 2344 C CA . VAL A 1 293 ? 2.938 3.545 7.341 1.00 83.69 293 VAL A CA 1
ATOM 2345 C C . VAL A 1 293 ? 3.279 3.984 5.918 1.00 83.69 293 VAL A C 1
ATOM 2347 O O . VAL A 1 293 ? 3.131 3.195 4.978 1.00 83.69 293 VAL A O 1
ATOM 2350 N N . PRO A 1 294 ? 3.723 5.235 5.717 1.00 71.88 294 PRO A N 1
ATOM 2351 C CA . PRO A 1 294 ? 4.105 5.685 4.393 1.00 71.88 294 PRO A CA 1
ATOM 2352 C C . PRO A 1 294 ? 5.337 4.947 3.876 1.00 71.88 294 PRO A C 1
ATOM 2354 O O . PRO A 1 294 ? 6.124 4.365 4.630 1.00 71.88 294 PRO A O 1
ATOM 2357 N N . TYR A 1 295 ? 5.511 5.013 2.561 1.00 67.31 295 TYR A N 1
ATOM 2358 C CA . TYR A 1 295 ? 6.648 4.418 1.880 1.00 67.31 295 TYR A CA 1
ATOM 2359 C C . TYR A 1 295 ? 7.967 4.962 2.435 1.00 67.31 295 TYR A C 1
ATOM 2361 O O . TYR A 1 295 ? 8.280 6.146 2.307 1.00 67.31 295 TYR A O 1
ATOM 2369 N N . THR A 1 296 ? 8.756 4.082 3.038 1.00 67.19 296 THR A N 1
ATOM 2370 C CA . THR A 1 296 ? 10.124 4.392 3.448 1.00 67.19 296 THR A CA 1
ATOM 2371 C C . THR A 1 296 ? 11.075 3.886 2.368 1.00 67.19 296 THR A C 1
ATOM 2373 O O . THR A 1 296 ? 10.813 2.884 1.709 1.00 67.19 296 THR A O 1
ATOM 2376 N N . LEU A 1 297 ? 12.132 4.652 2.095 1.00 66.88 297 LEU A N 1
ATOM 2377 C CA . LEU A 1 297 ? 13.049 4.374 0.990 1.00 66.88 297 LEU A CA 1
ATOM 2378 C C . LEU A 1 297 ? 14.300 3.663 1.511 1.00 66.88 297 LEU A C 1
ATOM 2380 O O . LEU A 1 297 ? 14.905 4.098 2.497 1.00 66.88 297 LEU A O 1
ATOM 2384 N N . GLY A 1 298 ? 14.738 2.620 0.809 1.00 67.94 298 GLY A N 1
ATOM 2385 C CA . GLY A 1 298 ? 15.996 1.936 1.081 1.00 67.94 298 GLY A CA 1
ATOM 2386 C C . GLY A 1 298 ? 16.047 1.299 2.464 1.00 67.94 298 GLY A C 1
ATOM 2387 O O . GLY A 1 298 ? 15.104 0.670 2.940 1.00 67.94 298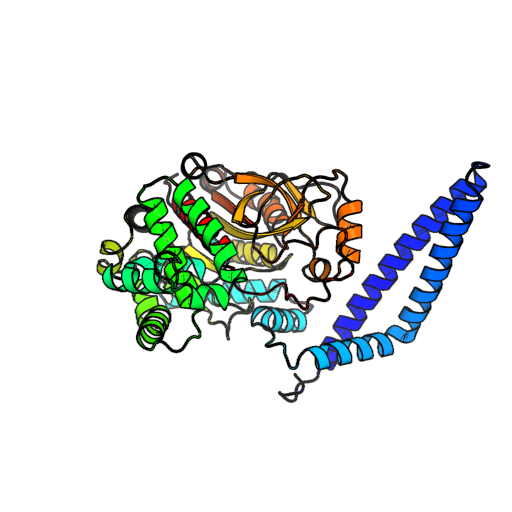 GLY A O 1
ATOM 2388 N N . ASN A 1 299 ? 17.182 1.488 3.133 1.00 70.19 299 ASN A N 1
ATOM 2389 C CA . ASN A 1 299 ? 17.437 0.914 4.451 1.00 70.19 299 ASN A CA 1
ATOM 2390 C C . ASN A 1 299 ? 16.507 1.459 5.550 1.00 70.19 299 ASN A C 1
ATOM 2392 O O . ASN A 1 299 ? 16.371 0.834 6.600 1.00 70.19 299 ASN A O 1
ATOM 2396 N N . LEU A 1 300 ? 15.849 2.604 5.325 1.00 73.00 300 LEU A N 1
ATOM 2397 C CA . LEU A 1 300 ? 14.922 3.168 6.305 1.00 73.00 300 LEU A CA 1
ATOM 2398 C C . LEU A 1 300 ? 13.727 2.235 6.554 1.00 73.00 300 LEU A C 1
ATOM 2400 O O . LEU A 1 300 ? 13.221 2.198 7.673 1.00 73.00 300 LEU A O 1
ATOM 2404 N N . THR A 1 301 ? 13.321 1.439 5.560 1.00 78.56 301 THR A N 1
ATOM 2405 C CA . THR A 1 301 ? 12.261 0.429 5.702 1.00 78.56 301 THR A CA 1
ATOM 2406 C C . THR A 1 301 ? 12.638 -0.629 6.730 1.00 78.56 301 THR A C 1
ATOM 2408 O O . THR A 1 301 ? 11.905 -0.851 7.693 1.00 78.56 301 THR A O 1
ATOM 2411 N N . ALA A 1 302 ? 13.827 -1.221 6.585 1.00 83.38 302 ALA A N 1
ATOM 2412 C CA . ALA A 1 302 ? 14.348 -2.208 7.527 1.00 83.38 302 ALA A CA 1
ATOM 2413 C C . ALA A 1 302 ? 14.553 -1.611 8.928 1.00 83.38 302 ALA A C 1
ATOM 2415 O O . ALA A 1 302 ? 14.167 -2.221 9.918 1.00 83.38 302 ALA A O 1
ATOM 2416 N N . GLN A 1 303 ? 15.094 -0.393 9.022 1.00 83.25 303 GLN A N 1
ATOM 2417 C CA . GLN A 1 303 ? 15.286 0.293 10.306 1.00 83.25 303 GLN A CA 1
ATOM 2418 C C . GLN A 1 303 ? 13.964 0.634 11.005 1.00 83.25 303 GLN A C 1
ATOM 2420 O O . GLN A 1 303 ? 13.882 0.570 12.229 1.00 83.25 303 GLN A O 1
ATOM 2425 N N . THR A 1 304 ? 12.930 0.996 10.244 1.00 84.38 304 THR A N 1
ATOM 2426 C CA . THR A 1 304 ? 11.591 1.274 10.781 1.00 84.38 304 THR A CA 1
ATOM 2427 C C . THR A 1 304 ? 10.958 -0.001 11.329 1.00 84.38 304 THR A C 1
ATOM 2429 O O . THR A 1 304 ? 10.450 0.003 12.446 1.00 84.38 304 THR A O 1
ATOM 2432 N N . LEU A 1 305 ? 11.056 -1.111 10.596 1.00 88.62 305 LEU A N 1
ATOM 2433 C CA . LEU A 1 305 ? 10.596 -2.425 11.054 1.00 88.62 305 LEU A CA 1
ATOM 2434 C C . LEU A 1 305 ? 11.369 -2.926 12.277 1.00 88.62 305 LEU A C 1
ATOM 2436 O O . LEU A 1 305 ? 10.767 -3.416 13.231 1.00 88.62 305 LEU A O 1
ATOM 2440 N N . GLU A 1 306 ? 12.690 -2.742 12.292 1.00 89.94 306 GLU A N 1
ATOM 2441 C CA . GLU A 1 306 ? 13.525 -3.034 13.453 1.00 89.94 306 GLU A CA 1
ATOM 2442 C C . GLU A 1 306 ? 13.065 -2.219 14.669 1.00 89.94 306 GLU A C 1
ATOM 2444 O O . GLU A 1 306 ? 12.823 -2.787 15.736 1.00 89.94 306 GLU A O 1
ATOM 2449 N N . ALA A 1 307 ? 12.864 -0.910 14.506 1.00 88.25 307 ALA A N 1
ATOM 2450 C CA . ALA A 1 307 ? 12.362 -0.048 15.569 1.00 88.25 307 ALA A CA 1
ATOM 2451 C C . ALA A 1 307 ? 10.967 -0.475 16.057 1.00 88.25 307 ALA A C 1
ATOM 2453 O O . ALA A 1 307 ? 10.746 -0.506 17.270 1.00 88.25 307 ALA A O 1
ATOM 2454 N N . PHE A 1 308 ? 10.054 -0.859 15.154 1.00 90.56 308 PHE A N 1
ATOM 2455 C CA . PHE A 1 308 ? 8.746 -1.417 15.514 1.00 90.56 308 PHE A CA 1
ATOM 2456 C C . PHE A 1 308 ? 8.883 -2.690 16.341 1.00 90.56 308 PHE A C 1
ATOM 2458 O O . PHE A 1 308 ? 8.307 -2.760 17.423 1.00 90.56 308 PHE A O 1
ATOM 2465 N N . SER A 1 309 ? 9.705 -3.645 15.905 1.00 91.19 309 SER A N 1
ATOM 2466 C CA . SER A 1 309 ? 9.914 -4.911 16.623 1.00 91.19 309 SER A CA 1
ATOM 2467 C C . SER A 1 309 ? 10.549 -4.753 18.008 1.00 91.19 309 SER A C 1
ATOM 2469 O O . SER A 1 309 ? 10.367 -5.605 18.868 1.00 91.19 309 SER A O 1
ATOM 2471 N N . GLN A 1 310 ? 11.291 -3.665 18.235 1.00 90.69 310 GLN A N 1
ATOM 2472 C CA . GLN A 1 310 ? 11.882 -3.334 19.535 1.00 90.69 310 GLN A CA 1
ATOM 2473 C C . GLN A 1 310 ? 10.919 -2.557 20.443 1.00 90.69 310 GLN A C 1
ATOM 2475 O O . GLN A 1 310 ? 11.166 -2.452 21.644 1.00 90.69 310 GLN A O 1
ATOM 2480 N N . THR A 1 311 ? 9.867 -1.964 19.875 1.00 90.88 311 THR A N 1
ATOM 2481 C CA . THR A 1 311 ? 8.965 -1.056 20.593 1.00 90.88 311 THR A CA 1
ATOM 2482 C C . THR A 1 311 ? 7.631 -1.705 20.937 1.00 90.88 311 THR A C 1
ATOM 2484 O O . THR A 1 311 ? 7.124 -1.474 22.037 1.00 90.88 311 THR A O 1
ATOM 2487 N N . PHE A 1 312 ? 7.059 -2.486 20.021 1.00 90.56 312 PHE A N 1
ATOM 2488 C CA . PHE A 1 312 ? 5.826 -3.237 20.250 1.00 90.56 312 PHE A CA 1
ATOM 2489 C C . PHE A 1 312 ? 6.135 -4.587 20.882 1.00 90.56 312 PHE A C 1
ATOM 2491 O O . PHE A 1 312 ? 7.155 -5.206 20.585 1.00 90.56 312 PHE A O 1
ATOM 2498 N N . GLU A 1 313 ? 5.268 -5.017 21.792 1.00 87.50 313 GLU A N 1
ATOM 2499 C CA . GLU A 1 313 ? 5.488 -6.241 22.561 1.00 87.50 313 GLU A CA 1
ATOM 2500 C C . GLU A 1 313 ? 5.080 -7.478 21.765 1.00 87.50 313 GLU A C 1
ATOM 2502 O O . GLU A 1 313 ? 5.705 -8.535 21.881 1.00 87.50 313 GLU A O 1
ATOM 2507 N N . GLN A 1 314 ? 4.032 -7.347 20.952 1.00 88.12 314 GLN A N 1
ATOM 2508 C CA . GLN A 1 314 ? 3.516 -8.439 20.141 1.00 88.12 314 GLN A CA 1
ATOM 2509 C C . GLN A 1 314 ? 4.139 -8.439 18.739 1.00 88.12 314 GLN A C 1
ATOM 2511 O O . GLN A 1 314 ? 4.318 -7.375 18.137 1.00 88.12 314 GLN A O 1
ATOM 2516 N N . PRO A 1 315 ? 4.437 -9.624 18.171 1.00 88.94 315 PRO A N 1
ATOM 2517 C CA . PRO A 1 315 ? 4.717 -9.735 16.748 1.00 88.94 315 PRO A CA 1
ATOM 2518 C C . PRO A 1 315 ? 3.525 -9.218 15.937 1.00 88.94 315 PRO A C 1
ATOM 2520 O O . PRO A 1 315 ? 2.378 -9.551 16.229 1.00 88.94 315 PRO A O 1
ATOM 2523 N N . PHE A 1 316 ? 3.811 -8.453 14.893 1.00 92.19 316 PHE A N 1
ATOM 2524 C CA . PHE A 1 316 ? 2.820 -7.891 13.978 1.00 92.19 316 PHE A CA 1
ATOM 2525 C C . PHE A 1 316 ? 2.977 -8.522 12.599 1.00 92.19 316 PHE A C 1
ATOM 2527 O O . PHE A 1 316 ? 4.089 -8.869 12.213 1.00 92.19 316 PHE A O 1
ATOM 2534 N N . ASN A 1 317 ? 1.897 -8.663 11.837 1.00 93.56 317 ASN A N 1
ATOM 2535 C CA . ASN A 1 317 ? 1.987 -9.044 10.429 1.00 93.56 317 ASN A CA 1
ATOM 2536 C C . ASN A 1 317 ? 2.492 -7.871 9.592 1.00 93.56 317 ASN A C 1
ATOM 2538 O O . ASN A 1 317 ? 2.328 -6.703 9.952 1.00 93.56 317 ASN A O 1
ATOM 2542 N N . ILE A 1 318 ? 3.077 -8.180 8.441 1.00 91.75 318 ILE A N 1
ATOM 2543 C CA . ILE A 1 318 ? 3.641 -7.178 7.544 1.00 91.75 318 ILE A CA 1
ATOM 2544 C C . ILE A 1 318 ? 2.957 -7.286 6.195 1.00 91.75 318 ILE A C 1
ATOM 2546 O O . ILE A 1 318 ? 2.952 -8.337 5.557 1.00 91.75 318 ILE A O 1
ATOM 2550 N N . ALA A 1 319 ? 2.413 -6.170 5.735 1.00 91.50 319 ALA A N 1
ATOM 2551 C CA . ALA A 1 319 ? 1.928 -6.034 4.381 1.00 91.50 319 ALA A CA 1
ATOM 2552 C C . ALA A 1 319 ? 2.675 -4.916 3.667 1.00 91.50 319 ALA A C 1
ATOM 2554 O O . ALA A 1 319 ? 2.948 -3.856 4.231 1.00 91.50 319 ALA A O 1
ATOM 2555 N N . PHE A 1 320 ? 2.992 -5.156 2.404 1.00 88.50 320 PHE A N 1
ATOM 2556 C CA . PHE A 1 320 ? 3.666 -4.193 1.560 1.00 88.50 320 PHE A CA 1
ATOM 2557 C C . PHE A 1 320 ? 2.904 -4.049 0.251 1.00 88.50 320 PHE A C 1
ATOM 2559 O O . PHE A 1 320 ? 2.656 -5.033 -0.446 1.00 88.50 320 PHE A O 1
ATOM 2566 N N . MET A 1 321 ? 2.539 -2.814 -0.077 1.00 87.25 321 MET A N 1
ATOM 2567 C CA . MET A 1 321 ? 1.885 -2.455 -1.324 1.00 87.25 321 MET A CA 1
ATOM 2568 C C . MET A 1 321 ? 2.732 -1.421 -2.061 1.00 87.25 321 MET A C 1
ATOM 2570 O O . MET A 1 321 ? 2.693 -0.229 -1.747 1.00 87.25 321 MET A O 1
ATOM 2574 N N . GLY A 1 322 ? 3.501 -1.881 -3.045 1.00 79.25 322 GLY A N 1
ATOM 2575 C CA . GLY A 1 322 ? 4.491 -1.060 -3.728 1.00 79.25 322 GLY A CA 1
ATOM 2576 C C . GLY A 1 322 ? 4.193 -0.779 -5.189 1.00 79.25 322 GLY A C 1
ATOM 2577 O O . GLY A 1 322 ? 3.535 -1.543 -5.892 1.00 79.25 322 GLY A O 1
ATOM 2578 N N . LYS A 1 323 ? 4.721 0.349 -5.654 1.00 79.06 323 LYS A N 1
ATOM 2579 C CA . LYS A 1 323 ? 4.826 0.655 -7.075 1.00 79.06 323 LYS A CA 1
ATOM 2580 C C . LYS A 1 323 ? 6.208 0.236 -7.539 1.00 79.06 323 LYS A C 1
ATOM 2582 O O . LYS A 1 323 ? 7.193 0.537 -6.873 1.00 79.06 323 LYS A O 1
ATOM 2587 N N . VAL A 1 324 ? 6.271 -0.339 -8.728 1.00 77.81 324 VAL A N 1
ATOM 2588 C CA . VAL A 1 324 ? 7.529 -0.771 -9.326 1.00 77.81 324 VAL A CA 1
ATOM 2589 C C . VAL A 1 324 ? 7.738 -0.238 -10.730 1.00 77.81 324 VAL A C 1
ATOM 2591 O O . VAL A 1 324 ? 6.788 0.105 -11.443 1.00 77.81 324 VAL A O 1
ATOM 2594 N N . GLY A 1 325 ? 9.012 -0.157 -11.101 1.00 73.75 325 GLY A N 1
ATOM 2595 C CA . GLY A 1 325 ? 9.459 0.058 -12.465 1.00 73.75 325 GLY A CA 1
ATOM 2596 C C . GLY A 1 325 ? 9.576 -1.196 -13.277 1.00 73.75 325 GLY A C 1
ATOM 2597 O O . GLY A 1 325 ? 9.833 -2.245 -12.716 1.00 73.75 325 GLY A O 1
ATOM 2598 N N . ASN A 1 326 ? 9.418 -1.068 -14.589 1.00 72.25 326 ASN A N 1
ATOM 2599 C CA . ASN A 1 326 ? 9.777 -2.122 -15.520 1.00 72.25 326 ASN A CA 1
ATOM 2600 C C . ASN A 1 326 ? 11.000 -1.676 -16.330 1.00 72.25 326 ASN A C 1
ATOM 2602 O O . ASN A 1 326 ? 10.964 -0.656 -17.024 1.00 72.25 326 ASN A O 1
ATOM 2606 N N . ALA A 1 327 ? 12.066 -2.459 -16.235 1.00 66.00 327 ALA A N 1
ATOM 2607 C CA . ALA A 1 327 ? 13.268 -2.361 -17.037 1.00 66.00 327 ALA A CA 1
ATOM 2608 C C . ALA A 1 327 ? 13.370 -3.643 -17.871 1.00 66.00 327 ALA A C 1
ATOM 2610 O O . ALA A 1 327 ? 13.701 -4.703 -17.350 1.00 66.00 327 ALA A O 1
ATOM 2611 N N . SER A 1 328 ? 13.047 -3.582 -19.163 1.00 58.00 328 SER A N 1
ATOM 2612 C CA . SER A 1 328 ? 13.070 -4.764 -20.035 1.00 58.00 328 SER A CA 1
ATOM 2613 C C . SER A 1 328 ? 13.960 -4.534 -21.251 1.00 58.00 328 SER A C 1
ATOM 2615 O O . SER A 1 328 ? 13.778 -3.570 -22.000 1.00 58.00 328 SER A O 1
ATOM 2617 N N . ALA A 1 329 ? 14.915 -5.445 -21.452 1.00 47.56 329 ALA A N 1
ATOM 2618 C CA . ALA A 1 329 ? 15.796 -5.499 -22.610 1.00 47.56 329 ALA A CA 1
ATOM 2619 C C . ALA A 1 329 ? 15.100 -6.231 -23.774 1.00 47.56 329 ALA A C 1
ATOM 2621 O O . ALA A 1 329 ? 15.511 -7.305 -24.185 1.00 47.56 329 ALA A O 1
ATOM 2622 N N . SER A 1 330 ? 14.041 -5.631 -24.327 1.00 48.03 330 SER A N 1
ATOM 2623 C CA . SER A 1 330 ? 13.285 -6.088 -25.512 1.00 48.03 330 SER A CA 1
ATOM 2624 C C . SER A 1 330 ? 12.547 -7.448 -25.412 1.00 48.03 330 SER A C 1
ATOM 2626 O O . SER A 1 330 ? 13.040 -8.439 -24.896 1.00 48.03 330 SER A O 1
ATOM 2628 N N . ASN A 1 331 ? 11.329 -7.478 -25.969 1.00 45.47 331 ASN A N 1
ATOM 2629 C CA . ASN A 1 331 ? 10.391 -8.609 -26.122 1.00 45.47 331 ASN A CA 1
ATOM 2630 C C . ASN A 1 331 ? 9.680 -9.200 -24.887 1.00 45.47 331 ASN A C 1
ATOM 2632 O O . ASN A 1 331 ? 8.665 -9.865 -25.091 1.00 45.47 331 ASN A O 1
ATOM 2636 N N . ASP A 1 332 ? 10.077 -8.901 -23.648 1.00 51.22 332 ASP A N 1
ATOM 2637 C CA . ASP A 1 332 ? 9.287 -9.307 -22.471 1.00 51.22 332 ASP A CA 1
ATOM 2638 C C . ASP A 1 332 ? 8.141 -8.315 -22.196 1.00 51.22 332 ASP A C 1
ATOM 2640 O O . ASP A 1 332 ? 8.352 -7.137 -21.893 1.00 51.22 332 ASP A O 1
ATOM 2644 N N . SER A 1 333 ? 6.906 -8.802 -22.336 1.00 56.31 333 SER A N 1
ATOM 2645 C CA . SER A 1 333 ? 5.665 -8.024 -22.417 1.00 56.31 333 SER A CA 1
ATOM 2646 C C . SER A 1 333 ? 5.056 -7.648 -21.061 1.00 56.31 333 SER A C 1
ATOM 2648 O O . SER A 1 333 ? 3.847 -7.794 -20.894 1.00 56.31 333 SER A O 1
ATOM 2650 N N . ILE A 1 334 ? 5.846 -7.190 -20.084 1.00 63.59 334 ILE A N 1
ATOM 2651 C CA . ILE A 1 334 ? 5.253 -6.725 -18.820 1.00 63.59 334 ILE A CA 1
ATOM 2652 C C . ILE A 1 334 ? 4.699 -5.310 -19.008 1.00 63.59 334 ILE A C 1
ATOM 2654 O O . ILE A 1 334 ? 5.447 -4.354 -19.251 1.00 63.59 334 ILE A O 1
ATOM 2658 N N . SER A 1 335 ? 3.378 -5.174 -18.934 1.00 68.19 335 SER A N 1
ATOM 2659 C CA . SER A 1 335 ? 2.691 -3.917 -19.222 1.00 68.19 335 SER A CA 1
ATOM 2660 C C . SER A 1 335 ? 2.442 -3.085 -17.967 1.00 68.19 335 SER A C 1
ATOM 2662 O O . SER A 1 335 ? 2.321 -3.576 -16.846 1.00 68.19 335 SER A O 1
ATOM 2664 N N . VAL A 1 336 ? 2.323 -1.772 -18.165 1.00 68.94 336 VAL A N 1
ATOM 2665 C CA . VAL A 1 336 ? 1.767 -0.876 -17.146 1.00 68.94 336 VAL A CA 1
ATOM 2666 C C . VAL A 1 336 ? 0.363 -1.344 -16.780 1.00 68.94 336 VAL A C 1
ATOM 2668 O O . VAL A 1 336 ? -0.446 -1.611 -17.665 1.00 68.94 336 VAL A O 1
ATOM 2671 N N . GLY A 1 337 ? 0.057 -1.352 -15.486 1.00 69.12 337 GLY A N 1
ATOM 2672 C CA . GLY A 1 337 ? -1.239 -1.795 -14.989 1.00 69.12 337 GLY A CA 1
ATOM 2673 C C . GLY A 1 337 ? -1.313 -3.299 -14.716 1.00 69.12 337 GLY A C 1
ATOM 2674 O O . GLY A 1 337 ? -2.404 -3.815 -14.507 1.00 69.12 337 GLY A O 1
ATOM 2675 N N . GLU A 1 338 ? -0.183 -4.005 -14.699 1.00 77.38 338 GLU A N 1
ATOM 2676 C CA . GLU A 1 338 ? -0.116 -5.401 -14.259 1.00 77.38 338 GLU A CA 1
ATOM 2677 C C . GLU A 1 338 ? 0.268 -5.499 -12.776 1.00 77.38 338 GLU A C 1
ATOM 2679 O O . GLU A 1 338 ? 0.985 -4.643 -12.240 1.00 77.38 338 GLU A O 1
ATOM 2684 N N . LEU A 1 339 ? -0.229 -6.549 -12.113 1.00 83.31 339 LEU A N 1
ATOM 2685 C CA . LEU A 1 339 ? 0.198 -6.925 -10.768 1.00 83.31 339 LEU A CA 1
ATOM 2686 C C . LEU A 1 339 ? 1.499 -7.713 -10.852 1.00 83.31 339 LEU A C 1
ATOM 2688 O O . LEU A 1 339 ? 1.617 -8.654 -11.636 1.00 83.31 339 LEU A O 1
ATOM 2692 N N . THR A 1 340 ? 2.437 -7.378 -9.979 1.00 83.88 340 THR A N 1
ATOM 2693 C CA . THR A 1 340 ? 3.740 -8.025 -9.906 1.00 83.88 340 THR A CA 1
ATOM 2694 C C . THR A 1 340 ? 3.932 -8.683 -8.549 1.00 83.88 340 THR A C 1
ATOM 2696 O O . THR A 1 340 ? 3.700 -8.077 -7.499 1.00 83.88 340 THR A O 1
ATOM 2699 N N . LEU A 1 341 ? 4.385 -9.935 -8.571 1.00 87.75 341 LEU A N 1
ATOM 2700 C CA . LEU A 1 341 ? 4.736 -10.699 -7.383 1.00 87.75 341 LEU A CA 1
ATOM 2701 C C . LEU A 1 341 ? 6.232 -11.031 -7.407 1.00 87.75 341 LEU A C 1
ATOM 2703 O O . LEU A 1 341 ? 6.671 -11.749 -8.308 1.00 87.75 341 LEU A O 1
ATOM 2707 N N . PRO A 1 342 ? 7.029 -10.550 -6.438 1.00 87.94 342 PRO A N 1
ATOM 2708 C CA . PRO A 1 342 ? 8.433 -10.924 -6.346 1.00 87.94 342 PRO A CA 1
ATOM 2709 C C . PRO A 1 342 ? 8.605 -12.418 -6.100 1.00 87.94 342 PRO A C 1
ATOM 2711 O O . PRO A 1 342 ? 7.953 -12.989 -5.225 1.00 87.94 342 PRO A O 1
ATOM 2714 N N . THR A 1 343 ? 9.548 -13.013 -6.821 1.00 87.25 343 THR A N 1
ATOM 2715 C CA . THR A 1 343 ? 10.072 -14.365 -6.558 1.00 87.25 343 THR A CA 1
ATOM 2716 C C . THR A 1 343 ? 11.481 -14.317 -5.974 1.00 87.25 343 THR A C 1
ATOM 2718 O O . THR A 1 343 ? 11.847 -15.119 -5.115 1.00 87.25 343 THR A O 1
ATOM 2721 N N . LYS A 1 344 ? 12.275 -13.345 -6.426 1.00 88.00 344 LYS A N 1
ATOM 2722 C CA . LYS A 1 344 ? 13.634 -13.059 -5.972 1.00 88.00 344 LYS A CA 1
ATOM 2723 C C . LYS A 1 344 ? 13.862 -11.558 -5.992 1.00 88.00 344 LYS A C 1
ATOM 2725 O O . LYS A 1 344 ? 13.268 -10.869 -6.820 1.00 88.00 344 LYS A O 1
ATOM 2730 N N . VAL A 1 345 ? 14.748 -11.076 -5.129 1.00 88.75 345 VAL A N 1
ATOM 2731 C CA . VAL A 1 345 ? 15.178 -9.679 -5.128 1.00 88.75 345 VAL A CA 1
ATOM 2732 C C . VAL A 1 345 ? 16.696 -9.573 -5.040 1.00 88.75 345 VAL A C 1
ATOM 2734 O O . VAL A 1 345 ? 17.327 -10.187 -4.179 1.00 88.75 345 VAL A O 1
ATOM 2737 N N . TYR A 1 346 ? 17.272 -8.779 -5.934 1.00 85.44 346 TYR A N 1
ATOM 2738 C CA . TYR A 1 346 ? 18.675 -8.388 -5.925 1.00 85.44 346 TYR A CA 1
ATOM 2739 C C . TYR A 1 346 ? 18.848 -7.005 -5.297 1.00 85.44 346 TYR A C 1
ATOM 2741 O O . TYR A 1 346 ? 17.913 -6.207 -5.223 1.00 85.44 346 TYR A O 1
ATOM 2749 N N . ASN A 1 347 ? 20.071 -6.714 -4.872 1.00 83.50 347 ASN A N 1
ATOM 2750 C CA . ASN A 1 347 ? 20.526 -5.363 -4.576 1.00 83.50 347 ASN A CA 1
ATOM 2751 C C . ASN A 1 347 ? 21.641 -5.042 -5.564 1.00 83.50 347 ASN A C 1
ATOM 2753 O O . ASN A 1 347 ? 22.492 -5.891 -5.799 1.00 83.50 347 ASN A O 1
ATOM 2757 N N . GLN A 1 348 ? 21.690 -3.819 -6.082 1.00 70.00 348 GLN A N 1
ATOM 2758 C CA . GLN A 1 348 ? 22.736 -3.367 -7.007 1.00 70.00 348 GLN A CA 1
ATOM 2759 C C . GLN A 1 348 ? 24.181 -3.565 -6.496 1.00 70.00 348 GLN A C 1
ATOM 2761 O O . GLN A 1 348 ? 25.127 -3.450 -7.266 1.00 70.00 348 GLN A O 1
ATOM 2766 N N . PHE A 1 349 ? 24.366 -3.814 -5.196 1.00 71.44 349 PHE A N 1
ATOM 2767 C CA . PHE A 1 349 ? 25.668 -4.071 -4.577 1.00 71.44 349 PHE A CA 1
ATOM 2768 C C . PHE A 1 349 ? 25.955 -5.550 -4.272 1.00 71.44 349 PHE A C 1
ATOM 2770 O O . PHE A 1 349 ? 27.074 -5.857 -3.870 1.00 71.44 349 PHE A O 1
ATOM 2777 N N . ASN A 1 350 ? 24.975 -6.447 -4.417 1.00 67.19 350 ASN A N 1
ATOM 2778 C CA . ASN A 1 350 ? 25.093 -7.855 -4.036 1.00 67.19 350 ASN A CA 1
ATOM 2779 C C . ASN A 1 350 ? 24.750 -8.768 -5.216 1.00 67.19 350 ASN A C 1
ATOM 2781 O O . ASN A 1 350 ? 23.679 -8.653 -5.808 1.00 67.19 350 ASN A O 1
ATOM 2785 N N . GLU A 1 351 ? 25.637 -9.718 -5.504 1.00 66.88 351 GLU A N 1
ATOM 2786 C CA . GLU A 1 351 ? 25.469 -10.671 -6.610 1.00 66.88 351 GLU A CA 1
ATOM 2787 C C . GLU A 1 351 ? 24.468 -11.794 -6.281 1.00 66.88 351 GLU A C 1
ATOM 2789 O O . GLU A 1 351 ? 23.832 -12.339 -7.181 1.00 66.88 351 GLU A O 1
ATOM 2794 N N . GLU A 1 352 ? 24.276 -12.110 -4.995 1.00 81.75 352 GLU A N 1
ATOM 2795 C CA . GLU A 1 352 ? 23.369 -13.171 -4.544 1.00 81.75 352 GLU A CA 1
ATOM 2796 C C . GLU A 1 352 ? 21.958 -12.628 -4.240 1.00 81.75 352 GLU A C 1
ATOM 2798 O O . GLU A 1 352 ? 21.812 -11.722 -3.408 1.00 81.75 352 GLU A O 1
ATOM 2803 N N . PRO A 1 353 ? 20.897 -13.174 -4.867 1.00 86.69 353 PRO A N 1
ATOM 2804 C CA . PRO A 1 353 ? 19.532 -12.732 -4.621 1.00 86.69 353 PRO A CA 1
ATOM 2805 C C . PRO A 1 353 ? 18.958 -13.306 -3.326 1.00 86.69 353 PRO A C 1
ATOM 2807 O O . PRO A 1 353 ? 19.207 -14.454 -2.954 1.00 86.69 353 PRO A O 1
ATOM 2810 N N . LEU A 1 354 ? 18.050 -12.555 -2.705 1.00 89.94 354 LEU A N 1
ATOM 2811 C CA . LEU A 1 354 ? 17.190 -13.085 -1.651 1.00 89.94 354 LEU A CA 1
ATOM 2812 C C . LEU A 1 354 ? 15.948 -13.721 -2.275 1.00 89.94 354 LEU A C 1
ATOM 2814 O O . LEU A 1 354 ? 15.281 -13.119 -3.119 1.00 89.94 354 LEU A O 1
ATOM 2818 N N . VAL A 1 355 ? 15.622 -14.940 -1.846 1.00 89.06 355 VAL A N 1
ATOM 2819 C CA . VAL A 1 355 ? 14.372 -15.607 -2.228 1.00 89.06 355 VAL A CA 1
ATOM 2820 C C . VAL A 1 355 ? 13.212 -14.937 -1.505 1.00 89.06 355 VAL A C 1
ATOM 2822 O O . VAL A 1 355 ? 13.254 -14.748 -0.288 1.00 89.06 355 VAL A O 1
ATOM 2825 N N . VAL A 1 356 ? 12.166 -14.607 -2.258 1.00 86.75 356 VAL A N 1
ATOM 2826 C CA . VAL A 1 356 ? 10.947 -14.014 -1.719 1.00 86.75 356 VAL A CA 1
ATOM 2827 C C . VAL A 1 356 ? 9.869 -15.081 -1.659 1.00 86.75 356 VAL A C 1
ATOM 2829 O O . VAL A 1 356 ? 9.446 -15.619 -2.680 1.00 86.75 356 VAL A O 1
ATOM 2832 N N . ILE A 1 357 ? 9.430 -15.402 -0.443 1.00 75.38 357 ILE A N 1
ATOM 2833 C CA . ILE A 1 357 ? 8.273 -16.269 -0.233 1.00 75.38 357 ILE A CA 1
ATOM 2834 C C . ILE A 1 357 ? 7.041 -15.386 -0.385 1.00 75.38 357 ILE A C 1
ATOM 2836 O O . ILE A 1 357 ? 6.802 -14.507 0.439 1.00 75.38 357 ILE A O 1
ATOM 2840 N N . ASN A 1 358 ? 6.282 -15.602 -1.455 1.00 76.00 358 ASN A N 1
ATOM 2841 C CA . ASN A 1 358 ? 5.048 -14.876 -1.707 1.00 76.00 358 ASN A CA 1
ATOM 2842 C C . ASN A 1 358 ? 3.911 -15.864 -1.965 1.00 76.00 358 ASN A C 1
ATOM 2844 O O . ASN A 1 358 ? 4.055 -16.797 -2.757 1.00 76.00 358 ASN A O 1
ATOM 2848 N N . THR A 1 359 ? 2.779 -15.652 -1.304 1.00 74.50 359 THR A N 1
ATOM 2849 C CA . THR A 1 359 ? 1.591 -16.489 -1.469 1.00 74.50 359 THR A CA 1
ATOM 2850 C C . THR A 1 359 ? 0.706 -15.887 -2.551 1.00 74.50 359 THR A C 1
ATOM 2852 O O . THR A 1 359 ? 0.296 -14.728 -2.454 1.00 74.50 359 THR A O 1
ATOM 2855 N N . ILE A 1 360 ? 0.393 -16.673 -3.582 1.00 80.25 360 ILE A N 1
ATOM 2856 C CA . ILE A 1 360 ? -0.666 -16.338 -4.538 1.00 80.25 360 ILE A CA 1
ATOM 2857 C C . ILE A 1 360 ? -1.983 -16.792 -3.915 1.00 80.25 360 ILE A C 1
ATOM 2859 O O . ILE A 1 360 ? -2.187 -17.988 -3.710 1.00 80.25 360 ILE A O 1
ATOM 2863 N N . SER A 1 361 ? -2.860 -15.846 -3.585 1.00 80.62 361 SER A N 1
ATOM 2864 C CA . SER A 1 361 ? -4.176 -16.168 -3.037 1.00 80.62 361 SER A CA 1
ATOM 2865 C C . SER A 1 361 ? -5.093 -16.733 -4.124 1.00 80.62 361 SER A C 1
ATOM 2867 O O . SER A 1 361 ? -4.945 -16.431 -5.311 1.00 80.62 361 SER A O 1
ATOM 2869 N N . GLN A 1 362 ? -6.093 -17.517 -3.716 1.00 80.19 362 GLN A N 1
ATOM 2870 C CA . GLN A 1 362 ? -7.135 -17.989 -4.630 1.00 80.19 362 GLN A CA 1
ATOM 2871 C C . GLN A 1 362 ? -7.866 -16.816 -5.302 1.00 80.19 362 GLN A C 1
ATOM 2873 O O . GLN A 1 362 ? -8.133 -16.869 -6.498 1.00 80.19 362 GLN A O 1
ATOM 2878 N N . PHE A 1 363 ? -8.101 -15.725 -4.566 1.00 82.88 363 PHE A N 1
ATOM 2879 C CA . PHE A 1 363 ? -8.701 -14.507 -5.107 1.00 82.88 363 PHE A CA 1
ATOM 2880 C C . PHE A 1 363 ? -7.898 -13.929 -6.279 1.00 82.88 363 PHE A C 1
ATOM 2882 O O . PHE A 1 363 ? -8.479 -13.575 -7.301 1.00 82.88 363 PHE A O 1
ATOM 2889 N N . LEU A 1 364 ? -6.569 -13.853 -6.160 1.00 82.75 364 LEU A N 1
ATOM 2890 C CA . LEU A 1 364 ? -5.727 -13.358 -7.245 1.00 82.75 364 LEU A CA 1
ATOM 2891 C C . LEU A 1 364 ? -5.830 -14.241 -8.493 1.00 82.75 364 LEU A C 1
ATOM 2893 O O . LEU A 1 364 ? -5.972 -13.710 -9.592 1.00 82.75 364 LEU A O 1
ATOM 2897 N N . VAL A 1 365 ? -5.836 -15.567 -8.324 1.00 80.38 365 VAL A N 1
ATOM 2898 C CA . VAL A 1 365 ? -6.033 -16.517 -9.434 1.00 80.38 365 VAL A CA 1
ATOM 2899 C C . VAL A 1 365 ? -7.400 -16.314 -10.096 1.00 80.38 365 VAL A C 1
ATOM 2901 O O . VAL A 1 365 ? -7.496 -16.266 -11.320 1.00 80.38 365 VAL A O 1
ATOM 2904 N N . GLU A 1 366 ? -8.454 -16.155 -9.297 1.00 76.56 366 GLU A N 1
ATOM 2905 C CA . GLU A 1 366 ? -9.830 -15.979 -9.774 1.00 76.56 366 GLU A CA 1
ATOM 2906 C C . GLU A 1 366 ? -10.102 -14.592 -10.369 1.00 76.56 366 GLU A C 1
ATOM 2908 O O . GLU A 1 366 ? -11.037 -14.441 -11.155 1.00 76.56 366 GLU A O 1
ATOM 2913 N N . SER A 1 367 ? -9.289 -13.584 -10.035 1.00 73.50 367 SER A N 1
ATOM 2914 C CA . SER A 1 367 ? -9.440 -12.222 -10.559 1.00 73.50 367 SER A CA 1
ATOM 2915 C C . SER A 1 367 ? -9.250 -12.138 -12.075 1.00 73.50 367 SER A C 1
ATOM 2917 O O . SER A 1 367 ? -9.701 -11.180 -12.695 1.00 73.50 367 SER A O 1
ATOM 2919 N N . GLY A 1 368 ? -8.558 -13.111 -12.679 1.00 70.62 368 GLY A N 1
ATOM 2920 C CA . GLY A 1 368 ? -8.274 -13.134 -14.114 1.00 70.62 368 GLY A CA 1
ATOM 2921 C C . GLY A 1 368 ? -7.309 -12.043 -14.591 1.00 70.62 368 GLY A C 1
ATOM 2922 O O . GLY A 1 368 ? -6.934 -12.046 -15.763 1.00 70.62 368 GLY A O 1
ATOM 2923 N N . LEU A 1 369 ? -6.878 -11.127 -13.714 1.00 74.38 369 LEU A N 1
ATOM 2924 C CA . LEU A 1 369 ? -5.878 -10.128 -14.063 1.00 74.38 369 LEU A CA 1
ATOM 2925 C C . LEU A 1 369 ? -4.523 -10.795 -14.320 1.00 74.38 369 LEU A C 1
ATOM 2927 O O . LEU A 1 369 ? -4.164 -11.754 -13.632 1.00 74.38 369 LEU A O 1
ATOM 2931 N N . PRO A 1 370 ? -3.736 -10.273 -15.275 1.00 73.38 370 PRO A N 1
ATOM 2932 C CA . PRO A 1 370 ? -2.374 -10.735 -15.480 1.00 73.38 370 PRO A CA 1
ATOM 2933 C C . PRO A 1 370 ? -1.549 -10.496 -14.211 1.00 73.38 370 PRO A C 1
ATOM 2935 O O . PRO A 1 370 ? -1.409 -9.368 -13.730 1.00 73.38 370 PRO A O 1
ATOM 2938 N N . ILE A 1 371 ? -1.013 -11.591 -13.673 1.00 80.12 371 ILE A N 1
ATOM 2939 C CA . ILE A 1 371 ? -0.083 -11.590 -12.549 1.00 80.12 371 ILE A CA 1
ATOM 2940 C C . ILE A 1 371 ? 1.275 -11.993 -13.091 1.00 80.12 371 ILE A C 1
ATOM 2942 O O . ILE A 1 371 ? 1.455 -13.107 -13.586 1.00 80.12 371 ILE A O 1
ATOM 2946 N N . HIS A 1 372 ? 2.238 -11.094 -12.962 1.00 81.25 372 HIS A N 1
ATOM 2947 C CA . HIS A 1 372 ? 3.601 -11.346 -13.371 1.00 81.25 372 HIS A CA 1
ATOM 2948 C C . HIS A 1 372 ? 4.458 -11.722 -12.160 1.00 81.25 372 HIS A C 1
ATOM 2950 O O . HIS A 1 372 ? 4.614 -10.947 -11.216 1.00 81.25 372 HIS A O 1
ATOM 2956 N N . GLN A 1 373 ? 5.030 -12.923 -12.173 1.00 83.81 373 GLN A N 1
ATOM 2957 C CA . GLN A 1 373 ? 6.057 -13.304 -11.210 1.00 83.81 373 GLN A CA 1
ATOM 2958 C C . GLN A 1 373 ? 7.400 -12.726 -11.659 1.00 83.81 373 GLN A C 1
ATOM 2960 O O . GLN A 1 373 ? 7.947 -13.164 -12.667 1.00 83.81 373 GLN A O 1
ATOM 2965 N N . ALA A 1 374 ? 7.925 -11.752 -10.916 1.00 80.31 374 ALA A N 1
ATOM 2966 C CA . ALA A 1 374 ? 9.124 -11.018 -11.304 1.00 80.31 374 ALA A CA 1
ATOM 2967 C C . ALA A 1 374 ? 10.352 -11.407 -10.487 1.00 80.31 374 ALA A C 1
ATOM 2969 O O . ALA A 1 374 ? 10.276 -11.713 -9.289 1.00 80.31 374 ALA A O 1
ATOM 2970 N N . VAL A 1 375 ? 11.505 -11.292 -11.140 1.00 82.56 375 VAL A N 1
ATOM 2971 C CA . VAL A 1 375 ? 12.776 -11.039 -10.468 1.00 82.56 375 VAL A CA 1
ATOM 2972 C C . VAL A 1 375 ? 12.899 -9.529 -10.283 1.00 82.56 375 VAL A C 1
ATOM 2974 O O . VAL A 1 375 ? 12.739 -8.758 -11.232 1.00 82.56 375 VAL A O 1
ATOM 2977 N N . MET A 1 376 ? 13.131 -9.112 -9.043 1.00 84.19 376 MET A N 1
ATOM 2978 C CA . MET A 1 376 ? 13.171 -7.707 -8.664 1.00 84.19 376 MET A CA 1
ATOM 2979 C C . MET A 1 376 ? 14.591 -7.226 -8.385 1.00 84.19 376 MET A C 1
ATOM 2981 O O . MET A 1 376 ? 15.467 -8.008 -8.012 1.00 84.19 376 MET A O 1
ATOM 2985 N N . MET A 1 377 ? 14.807 -5.925 -8.539 1.00 82.31 377 MET A N 1
ATOM 2986 C CA . MET A 1 377 ? 16.052 -5.252 -8.185 1.00 82.31 377 MET A CA 1
ATOM 2987 C C . MET A 1 377 ? 15.753 -4.026 -7.328 1.00 82.31 377 MET A C 1
ATOM 2989 O O . MET A 1 377 ? 15.094 -3.088 -7.780 1.00 82.31 377 MET A O 1
ATOM 2993 N N . THR A 1 378 ? 16.296 -4.019 -6.114 1.00 83.06 378 THR A N 1
ATOM 2994 C CA . THR A 1 378 ? 16.336 -2.837 -5.261 1.00 83.06 378 THR A CA 1
ATOM 2995 C C . THR A 1 378 ? 17.538 -1.980 -5.638 1.00 83.06 378 THR A C 1
ATOM 2997 O O . THR A 1 378 ? 18.693 -2.394 -5.498 1.00 83.06 378 THR A O 1
ATOM 3000 N N . THR A 1 379 ? 17.266 -0.760 -6.090 1.00 73.62 379 THR A N 1
ATOM 3001 C CA . THR A 1 379 ? 18.279 0.216 -6.507 1.00 73.62 379 THR A CA 1
ATOM 3002 C C . THR A 1 379 ? 18.086 1.554 -5.792 1.00 73.62 379 THR A C 1
ATOM 3004 O O . THR A 1 379 ? 17.093 1.792 -5.100 1.00 73.62 379 THR A O 1
ATOM 3007 N N . LEU A 1 380 ? 19.069 2.447 -5.899 1.00 67.62 380 LEU A N 1
ATOM 3008 C CA . LEU A 1 380 ? 18.954 3.790 -5.347 1.00 67.62 380 LEU A CA 1
ATOM 3009 C C . LEU A 1 380 ? 17.953 4.612 -6.162 1.00 67.62 380 LEU A C 1
ATOM 3011 O O . LEU A 1 380 ? 17.957 4.597 -7.388 1.00 67.62 380 LEU A O 1
ATOM 3015 N N . ALA A 1 381 ? 17.164 5.443 -5.476 1.00 64.06 381 ALA A N 1
ATOM 3016 C CA . ALA A 1 381 ? 16.223 6.362 -6.121 1.00 64.06 381 ALA A CA 1
ATOM 3017 C C . ALA A 1 381 ? 16.880 7.265 -7.194 1.00 64.06 381 ALA A C 1
ATOM 3019 O O . ALA A 1 381 ? 16.223 7.664 -8.153 1.00 64.06 381 ALA A O 1
ATOM 3020 N N . LEU A 1 382 ? 18.169 7.590 -7.025 1.00 56.47 382 LEU A N 1
ATOM 3021 C CA . LEU A 1 382 ? 18.963 8.383 -7.972 1.00 56.47 382 LEU A CA 1
ATOM 3022 C C . LEU A 1 382 ? 19.274 7.626 -9.268 1.00 56.47 382 LEU A C 1
ATOM 3024 O O . LEU A 1 382 ? 19.257 8.237 -10.328 1.00 56.47 382 LEU A O 1
ATOM 3028 N N . THR A 1 383 ? 19.466 6.310 -9.200 1.00 61.16 383 THR A N 1
ATOM 3029 C CA . THR A 1 383 ? 19.777 5.475 -10.368 1.00 61.16 383 THR A CA 1
ATOM 3030 C C . THR A 1 383 ? 18.626 5.460 -11.374 1.00 61.16 383 THR A C 1
ATOM 3032 O O . THR A 1 383 ? 18.853 5.440 -12.577 1.00 61.16 383 THR A O 1
ATOM 3035 N N . PHE A 1 384 ? 17.378 5.613 -10.914 1.00 58.06 384 PHE A N 1
ATOM 3036 C CA . PHE A 1 384 ? 16.220 5.811 -11.796 1.00 58.06 384 PHE A CA 1
ATOM 3037 C C . PHE A 1 384 ? 16.233 7.126 -12.583 1.00 58.06 384 PHE A C 1
ATOM 3039 O O . PHE A 1 384 ? 15.511 7.246 -13.570 1.00 58.06 384 PHE A O 1
ATOM 3046 N N . GLN A 1 385 ? 16.975 8.133 -12.121 1.00 54.56 385 GLN A N 1
ATOM 3047 C CA . GLN A 1 385 ? 16.989 9.469 -12.721 1.00 54.56 385 GLN A CA 1
ATOM 3048 C C . GLN A 1 385 ? 18.061 9.613 -13.806 1.00 54.56 385 GLN A C 1
ATOM 3050 O O . GLN A 1 385 ? 17.985 10.553 -14.594 1.00 54.56 385 GLN A O 1
ATOM 3055 N N . GLU A 1 386 ? 19.018 8.684 -13.868 1.00 58.78 386 GLU A N 1
ATOM 3056 C CA . GLU A 1 386 ? 20.174 8.736 -14.762 1.00 58.78 386 GLU A CA 1
ATOM 3057 C C . GLU A 1 386 ? 20.161 7.532 -15.724 1.00 58.78 386 GLU A C 1
ATOM 3059 O O . GLU A 1 386 ? 20.532 6.423 -15.333 1.00 58.78 386 GLU A O 1
ATOM 3064 N N . PRO A 1 387 ? 19.768 7.719 -17.001 1.00 58.91 387 PRO A N 1
ATOM 3065 C CA . PRO A 1 387 ? 19.653 6.625 -17.969 1.00 58.91 387 PRO A CA 1
ATOM 3066 C C . PRO A 1 387 ? 20.921 5.772 -18.120 1.00 58.91 387 PRO A C 1
ATOM 3068 O O . PRO A 1 387 ? 20.819 4.558 -18.253 1.00 58.91 387 PRO A O 1
ATOM 3071 N N . GLY A 1 388 ? 22.107 6.387 -18.045 1.00 59.94 388 GLY A N 1
ATOM 3072 C CA . GLY A 1 388 ? 23.384 5.671 -18.154 1.00 59.94 388 GLY A CA 1
ATOM 3073 C C . GLY A 1 388 ? 23.726 4.810 -16.932 1.00 59.94 388 GLY A C 1
ATOM 3074 O O . GLY A 1 388 ? 24.345 3.761 -17.083 1.00 59.94 388 GLY A O 1
ATOM 3075 N N . GLU A 1 389 ? 23.306 5.207 -15.722 1.00 63.84 389 GLU A N 1
ATOM 3076 C CA . GLU A 1 389 ? 23.466 4.350 -14.535 1.00 63.84 389 GLU A CA 1
ATOM 3077 C C . GLU A 1 389 ? 22.522 3.150 -14.602 1.00 63.84 389 GLU A C 1
ATOM 3079 O O . GLU A 1 389 ? 22.893 2.041 -14.224 1.00 63.84 389 GLU A O 1
ATOM 3084 N N . MET A 1 390 ? 21.311 3.369 -15.115 1.00 67.06 390 MET A N 1
ATOM 3085 C CA . MET A 1 390 ? 20.344 2.302 -15.317 1.00 67.06 390 MET A CA 1
ATOM 3086 C C . MET A 1 390 ? 20.813 1.296 -16.373 1.00 67.06 390 MET A C 1
ATOM 3088 O O . MET A 1 390 ? 20.690 0.096 -16.162 1.00 67.06 390 MET A O 1
ATOM 3092 N N . GLU A 1 391 ? 21.392 1.767 -17.478 1.00 65.19 391 GLU A N 1
ATOM 3093 C CA . GLU A 1 391 ? 22.012 0.919 -18.503 1.00 65.19 391 GLU A CA 1
ATOM 3094 C C . GLU A 1 391 ? 23.123 0.042 -17.912 1.00 65.19 391 GLU A C 1
ATOM 3096 O O . GLU A 1 391 ? 23.068 -1.181 -18.029 1.00 65.19 391 GLU A O 1
ATOM 3101 N N . ALA A 1 392 ? 24.058 0.638 -17.169 1.00 68.62 392 ALA A N 1
ATOM 3102 C CA . ALA A 1 392 ? 25.120 -0.114 -16.505 1.00 68.62 392 ALA A CA 1
ATOM 3103 C C . ALA A 1 392 ? 24.577 -1.144 -15.494 1.00 68.62 392 ALA A C 1
ATOM 3105 O O . ALA A 1 392 ? 25.107 -2.251 -15.392 1.00 68.62 392 ALA A O 1
ATOM 3106 N N . LEU A 1 393 ? 23.510 -0.802 -14.760 1.00 72.06 393 LEU A N 1
ATOM 3107 C CA . LEU A 1 393 ? 22.843 -1.726 -13.842 1.00 72.06 393 LEU A CA 1
ATOM 3108 C C . LEU A 1 393 ? 22.224 -2.908 -14.597 1.00 72.06 393 LEU A C 1
ATOM 3110 O O . LEU A 1 393 ? 22.437 -4.051 -14.198 1.00 72.06 393 LEU A O 1
ATOM 3114 N N . MET A 1 394 ? 21.509 -2.648 -15.692 1.00 70.12 394 MET A N 1
ATOM 3115 C CA . MET A 1 394 ? 20.883 -3.686 -16.515 1.00 70.12 394 MET A CA 1
ATOM 3116 C C . MET A 1 394 ? 21.917 -4.628 -17.146 1.00 70.12 394 MET A C 1
ATOM 3118 O O . MET A 1 394 ? 21.699 -5.836 -17.165 1.00 70.12 394 MET A O 1
ATOM 3122 N N . GLU A 1 395 ? 23.053 -4.102 -17.615 1.00 69.19 395 GLU A N 1
ATOM 3123 C CA . GLU A 1 395 ? 24.157 -4.897 -18.178 1.00 69.19 395 GLU A CA 1
ATOM 3124 C C . GLU A 1 395 ? 24.902 -5.737 -17.131 1.00 69.19 395 GLU A C 1
ATOM 3126 O O . GLU A 1 395 ? 25.436 -6.800 -17.446 1.00 69.19 395 GLU A O 1
ATOM 3131 N N . SER A 1 396 ? 24.958 -5.266 -15.882 1.00 66.62 396 SER A N 1
ATOM 3132 C CA . SER A 1 396 ? 25.683 -5.939 -14.796 1.00 66.62 396 SER A CA 1
ATOM 3133 C C . SER A 1 396 ? 24.990 -7.194 -14.265 1.00 66.62 396 SER A C 1
ATOM 3135 O O . SER A 1 396 ? 25.580 -7.931 -13.474 1.00 66.62 396 SER A O 1
ATOM 3137 N N . LEU A 1 397 ? 23.740 -7.444 -14.668 1.00 64.62 397 LEU A N 1
ATOM 3138 C CA . LEU A 1 397 ? 22.932 -8.486 -14.057 1.00 64.62 397 LEU A CA 1
ATOM 3139 C C . LEU A 1 397 ? 23.113 -9.835 -14.760 1.00 64.62 397 LEU A C 1
ATOM 3141 O O . LEU A 1 397 ? 23.053 -9.913 -15.986 1.00 64.62 397 LEU A O 1
ATOM 3145 N N . PRO A 1 398 ? 23.311 -10.923 -13.989 1.00 57.12 398 PRO A N 1
ATOM 3146 C CA . PRO A 1 398 ? 23.693 -12.231 -14.523 1.00 57.12 398 PRO A CA 1
ATOM 3147 C C . PRO A 1 398 ? 22.607 -12.900 -15.381 1.00 57.12 398 PRO A C 1
ATOM 3149 O O . PRO A 1 398 ? 22.876 -13.893 -16.054 1.00 57.12 398 PRO A O 1
ATOM 3152 N N . GLU A 1 399 ? 21.387 -12.362 -15.397 1.00 56.38 399 GLU A N 1
ATOM 3153 C CA . GLU A 1 399 ? 20.289 -12.829 -16.233 1.00 56.38 399 GLU A CA 1
ATOM 3154 C C . GLU A 1 399 ? 19.630 -11.616 -16.902 1.00 56.38 399 GLU A C 1
ATOM 3156 O O . GLU A 1 399 ? 18.973 -10.828 -16.227 1.00 56.38 399 GLU A O 1
ATOM 3161 N N . GLY A 1 400 ? 19.777 -11.469 -18.223 1.00 49.94 400 GLY A N 1
ATOM 3162 C CA . GLY A 1 400 ? 19.124 -10.429 -19.033 1.00 49.94 400 GLY A CA 1
ATOM 3163 C C . GLY A 1 400 ? 17.599 -10.582 -19.136 1.00 49.94 400 GLY A C 1
ATOM 3164 O O . GLY A 1 400 ? 17.057 -10.645 -20.235 1.00 49.94 400 GLY A O 1
ATOM 3165 N N . ARG A 1 401 ? 16.907 -10.707 -18.001 1.00 53.69 401 ARG A N 1
ATOM 3166 C CA . ARG A 1 401 ? 15.449 -10.823 -17.882 1.00 53.69 401 ARG A CA 1
ATOM 3167 C C . ARG A 1 401 ? 14.839 -9.465 -17.565 1.00 53.69 401 ARG A C 1
ATOM 3169 O O . ARG A 1 401 ? 15.508 -8.598 -17.010 1.00 53.69 401 ARG A O 1
ATOM 3176 N N . ALA A 1 402 ? 13.562 -9.288 -17.898 1.00 53.56 402 ALA A N 1
ATOM 3177 C CA . ALA A 1 402 ? 12.800 -8.123 -17.470 1.00 53.56 402 ALA A CA 1
ATOM 3178 C C . ALA A 1 402 ? 12.882 -7.945 -15.946 1.00 53.56 402 ALA A C 1
ATOM 3180 O O . ALA A 1 402 ? 12.474 -8.811 -15.169 1.00 53.56 402 ALA A O 1
ATOM 3181 N N . LEU A 1 403 ? 13.442 -6.814 -15.532 1.00 64.94 403 LEU A N 1
ATOM 3182 C CA . LEU A 1 403 ? 13.656 -6.470 -14.143 1.00 64.94 403 LEU A CA 1
ATOM 3183 C C . LEU A 1 403 ? 12.572 -5.521 -13.702 1.00 64.94 403 LEU A C 1
ATOM 3185 O O . LEU A 1 403 ? 12.359 -4.445 -14.262 1.00 64.94 403 LEU A O 1
ATOM 3189 N N . THR A 1 404 ? 11.902 -5.939 -12.643 1.00 74.62 404 THR A N 1
ATOM 3190 C CA . THR A 1 404 ? 11.018 -5.047 -11.931 1.00 74.62 404 THR A CA 1
ATOM 3191 C C . THR A 1 404 ? 11.836 -4.304 -10.873 1.00 74.62 404 THR A C 1
ATOM 3193 O O . THR A 1 404 ? 12.473 -4.920 -10.024 1.00 74.62 404 THR A O 1
ATOM 3196 N N . LEU A 1 405 ? 11.860 -2.979 -10.934 1.00 76.75 405 LEU A N 1
ATOM 3197 C CA . LEU A 1 405 ? 12.726 -2.153 -10.102 1.00 76.75 405 LEU A CA 1
ATOM 3198 C C . LEU A 1 405 ? 11.963 -1.546 -8.921 1.00 76.75 405 LEU A C 1
ATOM 3200 O O . LEU A 1 405 ? 10.906 -0.937 -9.112 1.00 76.75 405 LEU A O 1
ATOM 3204 N N . ASP A 1 406 ? 12.541 -1.641 -7.727 1.00 80.88 406 ASP A N 1
ATOM 3205 C CA . ASP A 1 406 ? 12.070 -0.978 -6.508 1.00 80.88 406 ASP A CA 1
ATOM 3206 C C . ASP A 1 406 ? 13.220 -0.278 -5.765 1.00 80.88 406 ASP A C 1
ATOM 3208 O O . ASP A 1 406 ? 14.349 -0.196 -6.256 1.00 80.88 406 ASP A O 1
ATOM 3212 N N . VAL A 1 407 ? 12.920 0.265 -4.584 1.00 76.88 407 VAL A N 1
ATOM 3213 C CA . VAL A 1 407 ? 13.878 0.986 -3.740 1.00 76.88 407 VAL A CA 1
ATOM 3214 C C . VAL A 1 407 ? 13.989 0.412 -2.329 1.00 76.88 407 VAL A C 1
ATOM 3216 O O . VAL A 1 407 ? 14.687 1.003 -1.510 1.00 76.88 407 VAL A O 1
ATOM 3219 N N . GLU A 1 408 ? 13.337 -0.702 -1.994 1.00 81.44 408 GLU A N 1
ATOM 3220 C CA . GLU A 1 408 ? 13.189 -1.128 -0.597 1.00 81.44 408 GLU A CA 1
ATOM 3221 C C . GLU A 1 408 ? 13.018 -2.631 -0.341 1.00 81.44 408 GLU A C 1
ATOM 3223 O O . GLU A 1 408 ? 13.299 -3.071 0.779 1.00 81.44 408 GLU A O 1
ATOM 3228 N N . LEU A 1 409 ? 12.597 -3.435 -1.324 1.00 87.38 409 LEU A N 1
ATOM 3229 C CA . LEU A 1 409 ? 12.230 -4.834 -1.083 1.00 87.38 409 LEU A CA 1
ATOM 3230 C C . LEU A 1 409 ? 13.410 -5.660 -0.566 1.00 87.38 409 LEU A C 1
ATOM 3232 O O . LEU A 1 409 ? 13.245 -6.445 0.363 1.00 87.38 409 LEU A O 1
ATOM 3236 N N . TYR A 1 410 ? 14.616 -5.470 -1.102 1.00 88.06 410 TYR A N 1
ATOM 3237 C CA . TYR A 1 410 ? 15.801 -6.189 -0.635 1.00 88.06 410 TYR A CA 1
ATOM 3238 C C . TYR A 1 410 ? 16.061 -5.936 0.852 1.00 88.06 410 TYR A C 1
ATOM 3240 O O . TYR A 1 410 ? 16.377 -6.859 1.602 1.00 88.06 410 TYR A O 1
ATOM 3248 N N . HIS A 1 411 ? 15.904 -4.688 1.299 1.00 86.38 411 HIS A N 1
ATOM 3249 C CA . HIS A 1 411 ? 16.097 -4.321 2.700 1.00 86.38 411 HIS A CA 1
ATOM 3250 C C . HIS A 1 411 ? 15.029 -4.956 3.595 1.00 86.38 411 HIS A C 1
ATOM 3252 O O . HIS A 1 411 ? 15.365 -5.499 4.648 1.00 86.38 411 HIS A O 1
ATOM 3258 N N . LEU A 1 412 ? 13.768 -4.957 3.149 1.00 89.06 412 LEU A N 1
ATOM 3259 C CA . LEU A 1 412 ? 12.676 -5.664 3.817 1.00 89.06 412 LEU A CA 1
ATOM 3260 C C . LEU A 1 412 ? 12.982 -7.163 3.954 1.00 89.06 412 LEU A C 1
ATOM 3262 O O . LEU A 1 412 ? 12.919 -7.710 5.053 1.00 89.06 412 LEU A O 1
ATOM 3266 N N . MET A 1 413 ? 13.359 -7.822 2.858 1.00 90.88 413 MET A N 1
ATOM 3267 C CA . MET A 1 413 ? 13.641 -9.259 2.845 1.00 90.88 413 MET A CA 1
ATOM 3268 C C . MET A 1 413 ? 14.853 -9.619 3.702 1.00 90.88 413 MET A C 1
ATOM 3270 O O . MET A 1 413 ? 14.817 -10.610 4.431 1.00 90.88 413 MET A O 1
ATOM 3274 N N . SER A 1 414 ? 15.902 -8.795 3.668 1.00 90.00 414 SER A N 1
ATOM 3275 C CA . SER A 1 414 ? 17.082 -8.974 4.514 1.00 90.00 414 SER A CA 1
ATOM 3276 C C . SER A 1 414 ? 16.733 -8.886 5.999 1.00 90.00 414 SER A C 1
ATOM 3278 O O . SER A 1 414 ? 17.270 -9.660 6.788 1.00 90.00 414 SER A O 1
ATOM 3280 N N . TRP A 1 415 ? 15.842 -7.971 6.389 1.00 90.75 415 TRP A N 1
ATOM 3281 C CA . TRP A 1 415 ? 15.370 -7.873 7.768 1.00 90.75 415 TRP A CA 1
ATOM 3282 C C . TRP A 1 415 ? 14.460 -9.050 8.146 1.00 90.75 415 TRP A C 1
ATOM 3284 O O . TRP A 1 415 ? 14.609 -9.620 9.220 1.00 90.75 415 TRP A O 1
ATOM 3294 N N . LEU A 1 416 ? 13.572 -9.498 7.254 1.00 91.06 416 LEU A N 1
ATOM 3295 C CA . LEU A 1 416 ? 12.719 -10.666 7.511 1.00 91.06 416 LEU A CA 1
ATOM 3296 C C . LEU A 1 416 ? 13.532 -11.945 7.753 1.00 91.06 416 LEU A C 1
ATOM 3298 O O . LEU A 1 416 ? 13.194 -12.729 8.641 1.00 91.06 416 LEU A O 1
ATOM 3302 N N . GLN A 1 417 ? 14.627 -12.145 7.012 1.00 90.44 417 GLN A N 1
ATOM 3303 C CA . GLN A 1 417 ? 15.525 -13.287 7.206 1.00 90.44 417 GLN A CA 1
ATOM 3304 C C . GLN A 1 417 ? 16.186 -13.309 8.587 1.00 90.44 417 GLN A C 1
ATOM 3306 O O . GLN A 1 417 ? 16.510 -14.390 9.075 1.00 90.44 417 GLN A O 1
ATOM 3311 N N . THR A 1 418 ? 16.379 -12.152 9.224 1.00 90.25 418 THR A N 1
ATOM 3312 C CA . THR A 1 418 ? 16.944 -12.068 10.577 1.00 90.25 418 THR A CA 1
ATOM 3313 C C . THR A 1 418 ? 15.864 -12.053 11.653 1.00 90.25 418 THR A C 1
ATOM 3315 O O . THR A 1 418 ? 16.061 -12.651 12.707 1.00 90.25 418 THR A O 1
ATOM 3318 N N . TYR A 1 419 ? 14.708 -11.443 11.382 1.00 91.31 419 TYR A N 1
ATOM 3319 C CA . TYR A 1 419 ? 13.593 -11.311 12.316 1.00 91.31 419 TYR A CA 1
ATOM 3320 C C . TYR A 1 419 ? 12.809 -12.611 12.512 1.00 91.31 419 TYR A C 1
ATOM 3322 O O . TYR A 1 419 ? 12.621 -13.040 13.650 1.00 91.31 419 TYR A O 1
ATOM 3330 N N . LEU A 1 420 ? 12.384 -13.287 11.439 1.00 90.75 420 LEU A N 1
ATOM 3331 C CA . LEU A 1 420 ? 11.548 -14.492 11.547 1.00 90.75 420 LEU A CA 1
ATOM 3332 C C . LEU A 1 420 ? 12.188 -15.619 12.386 1.00 90.75 420 LEU A C 1
ATOM 3334 O O . LEU A 1 420 ? 11.459 -16.276 13.137 1.00 90.75 420 LEU A O 1
ATOM 3338 N N . PRO A 1 421 ? 13.520 -15.852 12.331 1.00 92.75 421 PRO A N 1
ATOM 3339 C CA . PRO A 1 421 ? 14.193 -16.799 13.218 1.00 92.75 421 PRO A CA 1
ATOM 3340 C C . PRO A 1 421 ? 14.083 -16.480 14.713 1.00 92.75 421 PRO A C 1
ATOM 3342 O O . PRO A 1 421 ? 14.177 -17.404 15.517 1.00 92.75 421 PRO A O 1
ATOM 3345 N N . THR A 1 422 ? 13.881 -15.212 15.087 1.00 92.12 422 THR A N 1
ATOM 3346 C CA . THR A 1 422 ? 13.738 -14.787 16.495 1.00 92.12 422 THR A CA 1
ATOM 3347 C C . THR A 1 422 ? 12.367 -15.101 17.085 1.00 92.12 422 THR A C 1
ATOM 3349 O O . THR A 1 422 ? 12.229 -15.173 18.305 1.00 92.12 422 THR A O 1
ATOM 3352 N N . LEU A 1 423 ? 11.364 -15.323 16.233 1.00 92.19 423 LEU A N 1
ATOM 3353 C CA . LEU A 1 423 ? 10.020 -15.701 16.652 1.00 92.19 423 LEU A CA 1
ATOM 3354 C C . LEU A 1 423 ? 9.970 -17.175 17.062 1.00 92.19 423 LEU A C 1
ATOM 3356 O O . LEU A 1 423 ? 10.640 -18.023 16.454 1.00 92.19 423 LEU A O 1
ATOM 3360 N N . SER A 1 424 ? 9.118 -17.487 18.045 1.00 92.88 424 SER A N 1
ATOM 3361 C CA . SER A 1 424 ? 8.789 -18.874 18.386 1.00 92.88 424 SER A CA 1
ATOM 3362 C C . SER A 1 424 ? 8.137 -19.589 17.197 1.00 92.88 424 SER A C 1
ATOM 3364 O O . SER A 1 424 ? 7.620 -18.950 16.281 1.00 92.88 424 SER A O 1
ATOM 3366 N N . GLU A 1 425 ? 8.137 -20.923 17.192 1.00 91.88 425 GLU A N 1
ATOM 3367 C CA . GLU A 1 425 ? 7.518 -21.694 16.106 1.00 91.88 425 GLU A CA 1
ATOM 3368 C C . GLU A 1 425 ? 6.026 -21.361 15.937 1.00 91.88 425 GLU A C 1
ATOM 3370 O O . GLU A 1 425 ? 5.572 -21.122 14.820 1.00 91.88 425 GLU A O 1
ATOM 3375 N N . GLU A 1 426 ? 5.290 -21.240 17.045 1.00 90.31 426 GLU A N 1
ATOM 3376 C CA . GLU A 1 426 ? 3.879 -20.843 17.037 1.00 90.31 426 GLU A CA 1
ATOM 3377 C C . GLU A 1 426 ? 3.686 -19.425 16.477 1.00 90.31 426 GLU A C 1
ATOM 3379 O O . GLU A 1 426 ? 2.797 -19.191 15.658 1.00 90.31 426 GLU A O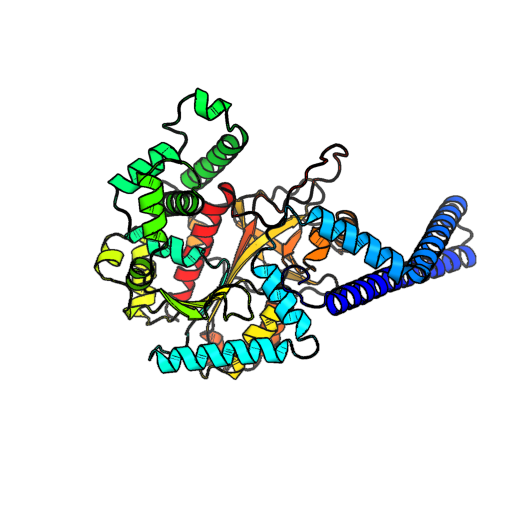 1
ATOM 3384 N N . GLN A 1 427 ? 4.529 -18.472 16.889 1.00 90.38 427 GLN A N 1
ATOM 3385 C CA . GLN A 1 427 ? 4.477 -17.100 16.379 1.00 90.38 427 GLN A CA 1
ATOM 3386 C C . GLN A 1 427 ? 4.810 -17.051 14.887 1.00 90.38 427 GLN A C 1
ATOM 3388 O O . GLN A 1 427 ? 4.137 -16.360 14.128 1.00 90.38 427 GLN A O 1
ATOM 3393 N N . ARG A 1 428 ? 5.810 -17.819 14.445 1.00 89.12 428 ARG A N 1
ATOM 3394 C CA . ARG A 1 428 ? 6.238 -17.877 13.045 1.00 89.12 428 ARG A CA 1
ATOM 3395 C C . ARG A 1 428 ? 5.167 -18.473 12.136 1.00 89.12 428 ARG A C 1
ATOM 3397 O O . ARG A 1 428 ? 4.987 -17.970 11.036 1.00 89.12 428 ARG A O 1
ATOM 3404 N N . GLN A 1 429 ? 4.450 -19.505 12.585 1.00 85.81 429 GLN A N 1
ATOM 3405 C CA . GLN A 1 429 ? 3.336 -20.096 11.828 1.00 85.81 429 GLN A CA 1
ATOM 3406 C C . GLN A 1 429 ? 2.155 -19.130 11.666 1.00 85.81 429 GLN A C 1
ATOM 3408 O O . GLN A 1 429 ? 1.417 -19.220 10.690 1.00 85.81 429 GLN A O 1
ATOM 3413 N N . LYS A 1 430 ? 1.981 -18.211 12.621 1.00 86.69 430 LYS A N 1
ATOM 3414 C CA . LYS A 1 430 ? 0.899 -17.218 12.635 1.00 86.69 430 LYS A CA 1
ATOM 3415 C C . LYS A 1 430 ? 1.259 -15.902 11.943 1.00 86.69 430 LYS A C 1
ATOM 3417 O O . LYS A 1 430 ? 0.356 -15.144 11.595 1.00 86.69 430 LYS A O 1
ATOM 3422 N N . HIS A 1 431 ? 2.548 -15.612 11.793 1.00 89.06 431 HIS A N 1
ATOM 3423 C CA . HIS A 1 431 ? 3.032 -14.366 11.215 1.00 89.06 431 HIS A CA 1
ATOM 3424 C C . HIS A 1 431 ? 2.855 -14.365 9.696 1.00 89.06 431 HIS A C 1
ATOM 3426 O O . HIS A 1 431 ? 3.328 -15.261 8.996 1.00 89.06 431 HIS A O 1
ATOM 3432 N N . LYS A 1 432 ? 2.205 -13.323 9.181 1.00 90.50 432 LYS A N 1
ATOM 3433 C CA . LYS A 1 432 ? 1.934 -13.155 7.754 1.00 90.50 432 LYS A CA 1
ATOM 3434 C C . LYS A 1 432 ? 2.809 -12.068 7.157 1.00 90.50 432 LYS A C 1
ATOM 3436 O O . LYS A 1 432 ? 2.916 -10.971 7.704 1.00 90.50 432 LYS A O 1
ATOM 3441 N N . VAL A 1 433 ? 3.362 -12.367 5.986 1.00 90.75 433 VAL A N 1
ATOM 3442 C CA . VAL A 1 433 ? 4.030 -11.398 5.117 1.00 90.75 433 VAL A CA 1
ATOM 3443 C C . VAL A 1 433 ? 3.299 -11.386 3.779 1.00 90.75 433 VAL A C 1
ATOM 3445 O O . VAL A 1 433 ? 3.293 -12.393 3.074 1.00 90.75 433 VAL A O 1
ATOM 3448 N N . VAL A 1 434 ? 2.667 -10.264 3.430 1.00 91.44 434 VAL A N 1
ATOM 3449 C CA . VAL A 1 434 ? 1.894 -10.123 2.185 1.00 91.44 434 VAL A CA 1
ATOM 3450 C C . VAL A 1 434 ? 2.490 -9.013 1.327 1.00 91.44 434 VAL A C 1
ATOM 3452 O O . VAL A 1 434 ? 2.423 -7.842 1.685 1.00 91.44 434 VAL A O 1
ATOM 3455 N N . LEU A 1 435 ? 3.067 -9.370 0.178 1.00 90.38 435 LEU A N 1
ATOM 3456 C CA . LEU A 1 435 ? 3.766 -8.427 -0.700 1.00 90.38 435 LEU A CA 1
ATOM 3457 C C . LEU A 1 435 ? 3.036 -8.305 -2.037 1.00 90.38 435 LEU A C 1
ATOM 3459 O O . LEU A 1 435 ? 2.935 -9.286 -2.781 1.00 90.38 435 LEU A O 1
ATOM 3463 N N . ARG A 1 436 ? 2.531 -7.113 -2.358 1.00 89.69 436 ARG A N 1
ATOM 3464 C CA . ARG A 1 436 ? 1.867 -6.813 -3.631 1.00 89.69 436 ARG A CA 1
ATOM 3465 C C . ARG A 1 436 ? 2.517 -5.621 -4.298 1.00 89.69 436 ARG A C 1
ATOM 3467 O O . ARG A 1 436 ? 2.617 -4.551 -3.708 1.00 89.69 436 ARG A O 1
ATOM 3474 N N . TYR A 1 437 ? 2.901 -5.804 -5.551 1.00 86.94 437 TYR A N 1
ATOM 3475 C CA . TYR A 1 437 ? 3.436 -4.735 -6.370 1.00 86.94 437 TYR A CA 1
ATOM 3476 C C . TYR A 1 437 ? 2.589 -4.549 -7.622 1.00 86.94 437 TYR A C 1
ATOM 3478 O O . TYR A 1 437 ? 1.864 -5.451 -8.037 1.00 86.94 437 TYR A O 1
ATOM 3486 N N . TYR A 1 438 ? 2.661 -3.368 -8.220 1.00 81.81 438 TYR A N 1
ATOM 3487 C CA . TYR A 1 438 ? 2.062 -3.101 -9.523 1.00 81.81 438 TYR A CA 1
ATOM 3488 C C . TYR A 1 438 ? 2.947 -2.166 -10.338 1.00 81.81 438 TYR A C 1
ATOM 3490 O O . TYR A 1 438 ? 3.608 -1.266 -9.803 1.00 81.81 438 TYR A O 1
ATOM 3498 N N . ILE A 1 439 ? 2.935 -2.356 -11.653 1.00 76.62 439 ILE A N 1
ATOM 3499 C CA . ILE A 1 439 ? 3.715 -1.529 -12.573 1.00 76.62 439 ILE A CA 1
ATOM 3500 C C . ILE A 1 439 ? 2.922 -0.270 -12.884 1.00 76.62 439 ILE A C 1
ATOM 3502 O O . ILE A 1 439 ? 1.832 -0.333 -13.455 1.00 76.62 439 ILE A O 1
ATOM 3506 N N . SER A 1 440 ? 3.464 0.894 -12.526 1.00 66.69 440 SER A N 1
ATOM 3507 C CA . SER A 1 440 ? 2.829 2.173 -12.861 1.00 66.69 440 SER A CA 1
ATOM 3508 C C . SER A 1 440 ? 3.417 2.811 -14.115 1.00 66.69 440 SER A C 1
ATOM 3510 O O . SER A 1 440 ? 4.586 2.661 -14.458 1.00 66.69 440 SER A O 1
ATOM 3512 N N . ASP A 1 441 ? 2.544 3.584 -14.754 1.00 51.41 441 ASP A N 1
ATOM 3513 C CA . ASP A 1 441 ? 2.665 4.393 -15.968 1.00 51.41 441 ASP A CA 1
ATOM 3514 C C . ASP A 1 441 ? 3.947 5.209 -16.154 1.00 51.41 441 ASP A C 1
ATOM 3516 O O . ASP A 1 441 ? 4.274 5.560 -17.283 1.00 51.41 441 ASP A O 1
ATOM 3520 N N . LYS A 1 442 ? 4.675 5.513 -15.081 1.00 48.28 442 LYS A N 1
ATOM 3521 C CA . LYS A 1 442 ? 5.802 6.463 -15.104 1.00 48.28 442 LYS A CA 1
ATOM 3522 C C . LYS A 1 442 ? 7.166 5.840 -14.917 1.00 48.28 442 LYS A C 1
ATOM 3524 O O . LYS A 1 442 ? 8.157 6.555 -14.840 1.00 48.28 442 LYS A O 1
ATOM 3529 N N . THR A 1 443 ? 7.207 4.522 -14.830 1.00 46.38 443 THR A N 1
ATOM 3530 C CA . THR A 1 443 ? 8.459 3.801 -14.672 1.00 46.38 443 THR A CA 1
ATOM 3531 C C . THR A 1 443 ? 8.616 2.793 -15.806 1.00 46.38 443 THR A C 1
ATOM 3533 O O . THR A 1 443 ? 9.058 1.666 -15.612 1.00 46.38 443 THR A O 1
ATOM 3536 N N . ILE A 1 444 ? 8.218 3.219 -17.009 1.00 41.22 444 ILE A N 1
ATOM 3537 C CA . ILE A 1 444 ? 8.818 2.724 -18.240 1.00 41.22 444 ILE A CA 1
ATOM 3538 C C . ILE A 1 444 ? 10.125 3.496 -18.339 1.00 41.22 444 ILE A C 1
ATOM 3540 O O . ILE A 1 444 ? 10.120 4.687 -18.653 1.00 41.22 444 ILE A O 1
ATOM 3544 N N . LEU A 1 445 ? 11.235 2.843 -18.007 1.00 41.78 445 LEU A N 1
ATOM 3545 C CA . LEU A 1 445 ? 12.525 3.369 -18.429 1.00 41.78 445 LEU A CA 1
ATOM 3546 C C . LEU A 1 445 ? 12.456 3.489 -19.949 1.00 41.78 445 LEU A C 1
ATOM 3548 O O . LEU A 1 445 ? 11.983 2.531 -20.575 1.00 41.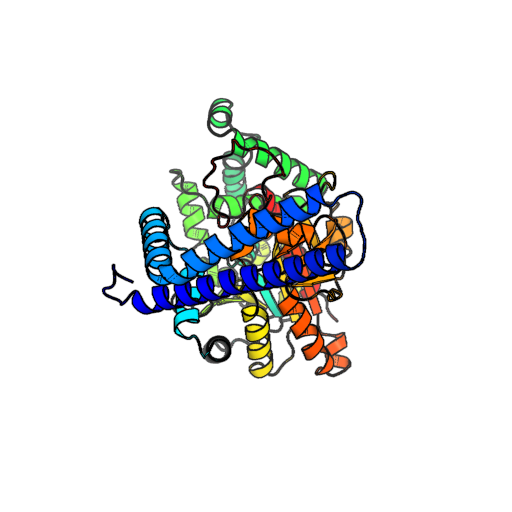78 445 LEU A O 1
ATOM 3552 N N . PRO A 1 446 ? 12.794 4.659 -20.528 1.00 35.72 446 PRO A N 1
ATOM 3553 C CA . PRO A 1 446 ? 12.659 4.877 -21.957 1.00 35.72 446 PRO A CA 1
ATOM 3554 C C . PRO A 1 446 ? 13.234 3.661 -22.659 1.00 35.72 446 PRO A C 1
ATOM 3556 O O . PRO A 1 446 ? 14.366 3.260 -22.379 1.00 35.72 446 PRO A O 1
ATOM 3559 N N . ARG A 1 447 ? 12.391 3.018 -23.483 1.00 36.00 447 ARG A N 1
ATOM 3560 C CA . ARG A 1 447 ? 12.827 1.901 -24.311 1.00 36.00 447 ARG A CA 1
ATOM 3561 C C . ARG A 1 447 ? 14.118 2.364 -24.953 1.00 36.00 447 ARG A C 1
ATOM 3563 O O . ARG A 1 447 ? 14.150 3.466 -25.502 1.00 36.00 447 ARG A O 1
ATOM 3570 N N . TYR A 1 448 ? 15.157 1.553 -24.809 1.00 33.47 448 TYR A N 1
ATOM 3571 C CA . TYR A 1 448 ? 16.357 1.653 -25.614 1.00 33.47 448 TYR A CA 1
ATOM 3572 C C . TYR A 1 448 ? 15.977 2.207 -26.999 1.00 33.47 448 TYR A C 1
ATOM 3574 O O . TYR A 1 448 ? 15.187 1.583 -27.709 1.00 33.47 448 TYR A O 1
ATOM 3582 N N . PHE A 1 449 ? 16.500 3.398 -27.313 1.00 41.28 449 PHE A N 1
ATOM 3583 C CA . PHE A 1 449 ? 16.382 4.104 -28.594 1.00 41.28 449 PHE A CA 1
ATOM 3584 C C . PHE A 1 449 ? 15.056 4.845 -28.879 1.00 41.28 449 PHE A C 1
ATOM 3586 O O . PHE A 1 449 ? 14.204 4.365 -29.616 1.00 41.28 449 PHE A O 1
ATOM 3593 N N . ASP A 1 450 ? 14.964 6.100 -28.427 1.00 32.78 450 ASP A N 1
ATOM 3594 C CA . ASP A 1 450 ? 14.589 7.189 -29.341 1.00 32.78 450 ASP A CA 1
ATOM 3595 C C . ASP A 1 450 ? 15.230 8.506 -28.873 1.00 32.78 450 ASP A C 1
ATOM 3597 O O . ASP A 1 450 ? 14.909 9.041 -27.810 1.00 32.78 450 ASP A O 1
ATOM 3601 N N . GLN A 1 451 ? 16.201 9.008 -29.640 1.00 33.34 451 GLN A N 1
ATOM 3602 C CA . GLN A 1 451 ? 17.027 10.174 -29.287 1.00 33.34 451 GLN A CA 1
ATOM 3603 C C . GLN A 1 451 ? 16.260 11.511 -29.315 1.00 33.34 451 GLN A C 1
ATOM 3605 O O . GLN A 1 451 ? 16.851 12.559 -29.064 1.00 33.34 451 GLN A O 1
ATOM 3610 N N . GLU A 1 452 ? 14.950 11.495 -29.574 1.00 31.48 452 GLU A N 1
ATOM 3611 C CA . GLU A 1 452 ? 14.128 12.703 -29.713 1.00 31.48 452 GLU A CA 1
ATOM 3612 C C . GLU A 1 452 ? 13.141 12.942 -28.558 1.00 31.48 452 GLU A C 1
ATOM 3614 O O . GLU A 1 452 ? 12.484 13.984 -28.519 1.00 31.48 452 GLU A O 1
ATOM 3619 N N . ALA A 1 453 ? 13.070 12.060 -27.554 1.00 32.81 453 ALA A N 1
ATOM 3620 C CA . ALA A 1 453 ? 12.249 12.296 -26.365 1.00 32.81 453 ALA A CA 1
ATOM 3621 C C . ALA A 1 453 ? 12.943 13.260 -25.379 1.00 32.81 453 ALA A C 1
ATOM 3623 O O . ALA A 1 453 ? 13.342 12.900 -24.272 1.00 32.81 453 ALA A O 1
ATOM 3624 N N . HIS A 1 454 ? 13.074 14.529 -25.766 1.00 32.03 454 HIS A N 1
ATOM 3625 C CA . HIS A 1 454 ? 13.318 15.631 -24.836 1.00 32.03 454 HIS A CA 1
ATOM 3626 C C . HIS A 1 454 ? 12.051 15.891 -23.999 1.00 32.03 454 HIS A C 1
ATOM 3628 O O . HIS A 1 454 ? 11.331 16.862 -24.219 1.00 32.03 454 HIS A O 1
ATOM 3634 N N . GLY A 1 455 ? 11.761 15.008 -23.042 1.00 32.41 455 GLY A N 1
ATOM 3635 C CA . GLY A 1 455 ? 10.587 15.090 -22.171 1.00 32.41 455 GLY A CA 1
ATOM 3636 C C . GLY A 1 455 ? 10.974 15.178 -20.699 1.00 32.41 455 GLY A C 1
ATOM 3637 O O . GLY A 1 455 ? 11.602 14.277 -20.155 1.00 32.41 455 GLY A O 1
ATOM 3638 N N . GLN A 1 456 ? 10.589 16.272 -20.043 1.00 31.19 456 GLN A N 1
ATOM 3639 C CA . GLN A 1 456 ? 10.751 16.539 -18.610 1.00 31.19 456 GLN A CA 1
ATOM 3640 C C . GLN A 1 456 ? 9.817 15.683 -17.726 1.00 31.19 456 GLN A C 1
ATOM 3642 O O . GLN A 1 456 ? 9.156 16.206 -16.822 1.00 31.19 456 GLN A O 1
ATOM 3647 N N . ASP A 1 457 ? 9.723 14.377 -17.964 1.00 29.12 457 ASP A N 1
ATOM 3648 C CA . ASP A 1 457 ? 8.770 13.543 -17.237 1.00 29.12 457 ASP A CA 1
ATOM 3649 C C . ASP A 1 457 ? 9.314 13.119 -15.870 1.00 29.12 457 ASP A C 1
ATOM 3651 O O . ASP A 1 457 ? 10.141 12.227 -15.701 1.00 29.12 457 ASP A O 1
ATOM 3655 N N . LYS A 1 458 ? 8.831 13.837 -14.852 1.00 31.61 458 LYS A N 1
ATOM 3656 C CA . LYS A 1 458 ? 9.084 13.600 -13.429 1.00 31.61 458 LYS A CA 1
ATOM 3657 C C . LYS A 1 458 ? 8.611 12.190 -13.024 1.00 31.61 458 LYS A C 1
ATOM 3659 O O . LYS A 1 458 ? 7.431 11.864 -13.163 1.00 31.61 458 LYS A O 1
ATOM 3664 N N . ILE A 1 459 ? 9.507 11.422 -12.395 1.00 35.41 459 ILE A N 1
ATOM 3665 C CA . ILE A 1 459 ? 9.287 10.063 -11.842 1.00 35.41 459 ILE A CA 1
ATOM 3666 C C . ILE A 1 459 ? 8.237 10.043 -10.702 1.00 35.41 459 ILE A C 1
ATOM 3668 O O . ILE A 1 459 ? 7.675 9.001 -10.366 1.00 35.41 459 ILE A O 1
ATOM 3672 N N . SER A 1 460 ? 7.898 11.205 -10.136 1.00 30.30 460 SER A N 1
ATOM 3673 C CA . SER A 1 460 ? 7.038 11.364 -8.955 1.00 30.30 460 SER A CA 1
ATOM 3674 C C . SER A 1 460 ? 5.692 12.041 -9.242 1.00 30.30 460 SER A C 1
ATOM 3676 O O . SER A 1 460 ? 5.283 12.967 -8.541 1.00 30.30 460 SER A O 1
ATOM 3678 N N . GLN A 1 461 ? 4.975 11.604 -10.274 1.00 31.64 461 GLN A N 1
ATOM 3679 C CA . GLN A 1 461 ? 3.569 11.990 -10.424 1.00 31.64 461 GLN A CA 1
ATOM 3680 C C . GLN A 1 461 ? 2.633 10.893 -9.905 1.00 31.64 461 GLN A C 1
ATOM 3682 O O . GLN A 1 461 ? 2.969 9.708 -9.915 1.00 31.64 461 GLN A O 1
ATOM 3687 N N . SER A 1 462 ? 1.467 11.361 -9.446 1.00 38.28 462 SER A N 1
ATOM 3688 C CA . SER A 1 462 ? 0.313 10.584 -8.993 1.00 38.28 462 SER A CA 1
ATOM 3689 C C . SER A 1 462 ? 0.059 9.357 -9.865 1.00 38.28 462 SER A C 1
ATOM 3691 O O . SER A 1 462 ? 0.273 9.416 -11.074 1.00 38.28 462 SER A O 1
ATOM 3693 N N . LEU A 1 463 ? -0.435 8.287 -9.239 1.00 50.19 463 LEU A N 1
ATOM 3694 C CA . LEU A 1 463 ? -1.005 7.111 -9.890 1.00 50.19 463 LEU A CA 1
ATOM 3695 C C . LEU A 1 463 ? -1.834 7.537 -11.105 1.00 50.19 463 LEU A C 1
ATOM 3697 O O . LEU A 1 463 ? -2.929 8.083 -10.946 1.00 50.19 463 LEU A O 1
ATOM 3701 N N . GLY A 1 464 ? -1.302 7.327 -12.312 1.00 56.66 464 GLY A N 1
ATOM 3702 C CA . GLY A 1 464 ? -2.090 7.494 -13.523 1.00 56.66 464 GLY A CA 1
ATOM 3703 C C . GLY A 1 464 ? -3.285 6.543 -13.502 1.00 56.66 464 GLY A C 1
ATOM 3704 O O . GLY A 1 464 ? -3.304 5.553 -12.768 1.00 56.66 464 GLY A O 1
ATOM 3705 N N . MET A 1 465 ? -4.283 6.814 -14.340 1.00 65.50 465 MET A N 1
ATOM 3706 C CA . MET A 1 465 ? -5.546 6.061 -14.379 1.00 65.50 465 MET A CA 1
ATOM 3707 C C . MET A 1 465 ? -5.373 4.541 -14.507 1.00 65.50 465 MET A C 1
ATOM 3709 O O . MET A 1 465 ? -6.162 3.776 -13.964 1.00 65.50 465 MET A O 1
ATOM 3713 N N . ARG A 1 466 ? -4.305 4.105 -15.183 1.00 66.25 466 ARG A N 1
ATOM 3714 C CA . ARG A 1 466 ? -3.964 2.691 -15.405 1.00 66.25 466 ARG A CA 1
ATOM 3715 C C . ARG A 1 466 ? -3.594 1.942 -14.120 1.00 66.25 466 ARG A C 1
ATOM 3717 O O . ARG A 1 466 ? -3.814 0.742 -14.033 1.00 66.25 466 ARG A O 1
ATOM 3724 N N . GLY A 1 467 ? -3.041 2.636 -13.123 1.00 73.19 467 GLY A N 1
ATOM 3725 C CA . GLY A 1 467 ? -2.600 2.029 -11.863 1.00 73.19 467 GLY A CA 1
ATOM 3726 C C . GLY A 1 467 ? -3.723 1.812 -10.847 1.00 73.19 467 GLY A C 1
ATOM 3727 O O . GLY A 1 467 ? -3.525 1.089 -9.878 1.00 73.19 467 GLY A O 1
ATOM 3728 N N . SER A 1 468 ? -4.900 2.410 -11.055 1.00 79.25 468 SER A N 1
ATOM 3729 C CA . SER A 1 468 ? -6.010 2.387 -10.096 1.00 79.25 468 SER A CA 1
ATOM 3730 C C . SER A 1 468 ? -6.600 1.000 -9.852 1.00 79.25 468 SER A C 1
ATOM 3732 O O . SER A 1 468 ? -6.860 0.640 -8.706 1.00 79.25 468 SER A O 1
ATOM 3734 N N . ILE A 1 469 ? -6.817 0.221 -10.916 1.00 84.00 469 ILE A N 1
ATOM 3735 C CA . ILE A 1 469 ? -7.431 -1.109 -10.805 1.00 84.00 469 ILE A CA 1
ATOM 3736 C C . ILE A 1 469 ? -6.470 -2.108 -10.140 1.00 84.00 469 ILE A C 1
ATOM 3738 O O . ILE A 1 469 ? -6.868 -2.726 -9.153 1.00 84.00 469 ILE A O 1
ATOM 3742 N N . PRO A 1 470 ? -5.195 -2.224 -10.559 1.00 82.31 470 PRO A N 1
ATOM 3743 C CA . PRO A 1 470 ? -4.230 -3.081 -9.866 1.00 82.31 470 PRO A CA 1
ATOM 3744 C C . PRO A 1 470 ? -4.009 -2.662 -8.417 1.00 82.31 470 PRO A C 1
ATOM 3746 O O . PRO A 1 470 ? -3.914 -3.519 -7.547 1.00 82.31 470 PRO A O 1
ATOM 3749 N N . LEU A 1 471 ? -3.989 -1.357 -8.131 1.00 85.88 471 LEU A N 1
ATOM 3750 C CA . LEU A 1 471 ? -3.899 -0.853 -6.764 1.00 85.88 471 LEU A CA 1
ATOM 3751 C C . LEU A 1 471 ? -5.079 -1.320 -5.905 1.00 85.88 471 LEU A C 1
ATOM 3753 O O . LEU A 1 471 ? -4.870 -1.784 -4.786 1.00 85.88 471 LEU A O 1
ATOM 3757 N N . PHE A 1 472 ? -6.307 -1.224 -6.427 1.00 89.50 472 PHE A N 1
ATOM 3758 C CA . PHE A 1 472 ? -7.491 -1.739 -5.743 1.00 89.50 472 PHE A CA 1
ATOM 3759 C C . PHE A 1 472 ? -7.357 -3.235 -5.455 1.00 89.50 472 PHE A C 1
ATOM 3761 O O . PHE A 1 472 ? -7.589 -3.654 -4.326 1.00 89.50 472 PHE A O 1
ATOM 3768 N N . ILE A 1 473 ? -6.959 -4.033 -6.449 1.00 88.62 473 ILE A N 1
ATOM 3769 C CA . ILE A 1 473 ? -6.850 -5.490 -6.309 1.00 88.62 473 ILE A CA 1
ATOM 3770 C C . ILE A 1 473 ? -5.732 -5.875 -5.336 1.00 88.62 473 ILE A C 1
ATOM 3772 O O . ILE A 1 473 ? -5.945 -6.740 -4.490 1.00 88.62 473 ILE A O 1
ATOM 3776 N N . ALA A 1 474 ? -4.581 -5.200 -5.390 1.00 89.06 474 ALA A N 1
ATOM 3777 C CA . ALA A 1 474 ? -3.486 -5.383 -4.442 1.00 89.06 474 ALA A CA 1
ATOM 3778 C C . ALA A 1 474 ? -3.933 -5.102 -3.003 1.00 89.06 474 ALA A C 1
ATOM 3780 O O . ALA A 1 474 ? -3.708 -5.922 -2.114 1.00 89.06 474 ALA A O 1
ATOM 3781 N N . LEU A 1 475 ? -4.601 -3.968 -2.775 1.00 91.12 475 LEU A N 1
ATOM 3782 C CA . LEU A 1 475 ? -5.089 -3.591 -1.452 1.00 91.12 475 LEU A CA 1
ATOM 3783 C C . LEU A 1 475 ? -6.198 -4.526 -0.960 1.00 91.12 475 LEU A C 1
ATOM 3785 O O . LEU A 1 475 ? -6.186 -4.936 0.199 1.00 91.12 475 LEU A O 1
ATOM 3789 N N . PHE A 1 476 ? -7.140 -4.878 -1.835 1.00 91.69 476 PHE A N 1
ATOM 3790 C CA . PHE A 1 476 ? -8.214 -5.811 -1.522 1.00 91.69 476 PHE A CA 1
ATOM 3791 C C . PHE A 1 476 ? -7.652 -7.170 -1.096 1.00 91.69 476 PHE A C 1
ATOM 3793 O O . PHE A 1 476 ? -8.062 -7.708 -0.070 1.00 91.69 476 PHE A O 1
ATOM 3800 N N . ASP A 1 477 ? -6.683 -7.698 -1.847 1.00 90.94 477 ASP A N 1
ATOM 3801 C CA . ASP A 1 477 ? -6.049 -8.978 -1.548 1.00 90.94 477 ASP A CA 1
ATOM 3802 C C . ASP A 1 477 ? -5.205 -8.938 -0.267 1.00 90.94 477 ASP A C 1
ATOM 3804 O O . ASP A 1 477 ? -5.263 -9.875 0.530 1.00 90.94 477 ASP A O 1
ATOM 3808 N N . ILE A 1 478 ? -4.473 -7.842 -0.027 1.00 91.94 478 ILE A N 1
ATOM 3809 C CA . ILE A 1 478 ? -3.751 -7.616 1.233 1.00 91.94 478 ILE A CA 1
ATOM 3810 C C . ILE A 1 478 ? -4.716 -7.681 2.410 1.00 91.94 478 ILE A C 1
ATOM 3812 O O . ILE A 1 478 ? -4.518 -8.480 3.322 1.00 91.94 478 ILE A O 1
ATOM 3816 N N . LEU A 1 479 ? -5.775 -6.869 2.387 1.00 91.81 479 LEU A N 1
ATOM 3817 C CA . LEU A 1 479 ? -6.730 -6.819 3.490 1.00 91.81 479 LEU A CA 1
ATOM 3818 C C . LEU A 1 479 ? -7.440 -8.161 3.667 1.00 91.81 479 LEU A C 1
ATOM 3820 O O . LEU A 1 479 ? -7.681 -8.577 4.796 1.00 91.81 479 LEU A O 1
ATOM 3824 N N . ASN A 1 480 ? -7.738 -8.863 2.572 1.00 90.88 480 ASN A N 1
ATOM 3825 C CA . ASN A 1 480 ? -8.339 -10.185 2.635 1.00 90.88 480 ASN A CA 1
ATOM 3826 C C . ASN A 1 480 ? -7.426 -11.201 3.338 1.00 90.88 480 ASN A C 1
ATOM 3828 O O . ASN A 1 480 ? -7.881 -11.871 4.261 1.00 90.88 480 ASN A O 1
ATOM 3832 N N . GLN A 1 481 ? -6.151 -11.281 2.949 1.00 91.25 481 GLN A N 1
ATOM 3833 C CA . GLN A 1 481 ? -5.196 -12.224 3.538 1.00 91.25 481 GLN A CA 1
ATOM 3834 C C . GLN A 1 481 ? -4.828 -11.886 4.976 1.00 91.25 481 GLN A C 1
ATOM 3836 O O . GLN A 1 481 ? -4.707 -12.794 5.801 1.00 91.25 481 GLN A O 1
ATOM 3841 N N . LEU A 1 482 ? -4.673 -10.601 5.306 1.00 89.69 482 LEU A N 1
ATOM 3842 C CA . LEU A 1 482 ? -4.496 -10.197 6.698 1.00 89.69 482 LEU A CA 1
ATOM 3843 C C . LEU A 1 482 ? -5.701 -10.673 7.516 1.00 89.69 482 LEU A C 1
ATOM 3845 O O . LEU A 1 482 ? -5.509 -11.363 8.516 1.00 89.69 482 LEU A O 1
ATOM 3849 N N . ALA A 1 483 ? -6.925 -10.451 7.024 1.00 89.75 483 ALA A N 1
ATOM 3850 C CA . ALA A 1 483 ? -8.182 -10.809 7.685 1.00 89.75 483 ALA A CA 1
ATOM 3851 C C . ALA A 1 483 ? -8.526 -12.309 7.745 1.00 89.75 483 ALA A C 1
ATOM 3853 O O . ALA A 1 483 ? -9.508 -12.682 8.393 1.00 89.75 483 ALA A O 1
ATOM 3854 N N . GLU A 1 484 ? -7.761 -13.193 7.108 1.00 85.75 484 GLU A N 1
ATOM 3855 C CA . GLU A 1 484 ? -7.931 -14.640 7.284 1.00 85.75 484 GLU A CA 1
ATOM 3856 C C . GLU A 1 484 ? -7.546 -15.054 8.715 1.00 85.75 484 GLU A C 1
ATOM 3858 O O . GLU A 1 484 ? -6.538 -14.600 9.256 1.00 85.75 484 GLU A O 1
ATOM 3863 N N . LYS A 1 485 ? -8.334 -15.915 9.367 1.00 73.19 485 LYS A N 1
ATOM 3864 C CA . LYS A 1 485 ? -7.917 -16.485 10.657 1.00 73.19 485 LYS A CA 1
ATOM 3865 C C . LYS A 1 485 ? -6.806 -17.510 10.424 1.00 73.19 485 LYS A C 1
ATOM 3867 O O . LYS A 1 485 ? -6.893 -18.272 9.465 1.00 73.19 485 LYS A O 1
ATOM 3872 N N . ASN A 1 486 ? -5.800 -17.496 11.299 1.00 56.34 486 ASN A N 1
ATOM 3873 C CA . ASN A 1 486 ? -4.782 -18.547 11.374 1.00 56.34 486 ASN A CA 1
ATOM 3874 C C . ASN A 1 486 ? -5.372 -19.862 11.878 1.00 56.34 486 ASN A C 1
ATOM 3876 O O . ASN A 1 486 ? -6.246 -19.794 12.778 1.00 56.34 486 ASN A O 1
#

Radius of gyration: 24.89 Å; chains: 1; bounding box: 78×54×58 Å